Protein AF-A0A0S7ZRN5-F1 (afdb_monomer)

Mean predicted aligned error: 24.33 Å

Sequence (598 aa):
MNTAKYSSNSNSNKIYKVVPLTLFYLTFVVLFGITGCFDSSKEDAKNNNGEQLKVTIGELPANHTESVAGALHAPGRFTPYSAWCTACHGSTLKGNPDIGAPSCEACHVQIWTETTPPTGSGRNPPANHTDNVKGFLHAAGKDTPYTHWCTACHGPTLDGDQDSGAPPCTTCHAQVWQETPPTGGSGNSNPPDNHTDEINGVSHGAGKFTPYSSWCTACHGPALEGNLAKGAPSCTTCHGQLWTETIPPNGGGSTNNPPSNHTDNVQGFLHAAGKDTPYTHWCTVCHGPDLGGNLDTGAPSCNTCHGQLWTETAPPSGGGGTSTPPSNHTDDANGFLHASGKDTPYSSWCTACHGAALQGNLDLGAPSCTTCHGQVWTETTPPGSGGRTSNAPSNHTDDINSFMHAPGKDTPYSSWCTACHGADLTGDIAPSCTACHSQVWSETTPPSSGGRTSNAPSNHTDNVKSFLHAAGKYAPYTHWCTACHGADLTGDFGPSCTACHAQVWTETAPPSGGGSSGNPPSNHTDDVNGFLHGAGKDTPYSSWCTACHGPALAGDLNTGAPSCTACHGQIWSETTPPSGGGSTNNPPSNHTDNVNGF

Secondary structure (DSSP, 8-state):
-------------------------------------------------------------TT--EEETTEEE-TTTT-TTTTTTHHHH-TTSS-BGGGTBPPGGGT-SS--SSPPPP--SS-PPPTTEEEEETTEEEETTTTSTTTTTTHHHH-TTSS--TTTTPPPGGGTS-S----PPP-----S-PPPTT--EEETTEEE-TTTT-TTTSTTHHHH-TTS--BGGGTBPPHHHHH-S---PPPPS-------PPPTTEEEEETTEEEETTTTSTTTTTTHHHH-TTSS-BTTTTBPPHHHHHTT--SSPPPPPPP-SSSPPPTT--EEETTEEE-TTTTSTTTTTTHHHH-TTSS-BTTTTBPPHHHHHTT--SSPPPTTTTT--TT--TT--EEETTEEE-TTTTSTTTTTTHHHH-TTSS-SSS--STTTS-S--SSPPPP------SS--TT--EEETTEEE-TTTTSTTTTTTHHHH-TTSS-SSS--HHHHSTT--SSPPP-----SSS---TTEEEEETTEEEETTTTSTTTTTTHHHH-TTSS-BTTTTBPPHHHHHTT--SSPPPPS-------PPP---------

pLDDT: mean 71.22, std 20.61, range [25.28, 94.94]

Solvent-accessible surface area (backbone atoms only — not comparable to full-atom values): 39741 Å² total; per-residue (Å²): 136,84,90,83,91,90,88,85,90,85,88,84,89,88,88,85,85,88,89,86,89,84,90,87,86,87,87,89,86,83,88,87,82,93,86,82,90,87,79,89,86,82,89,84,91,79,89,80,86,90,73,86,79,83,70,87,72,73,84,70,67,88,61,46,75,44,76,54,99,88,41,70,32,42,80,46,74,43,33,42,71,86,49,53,44,34,82,58,17,30,90,81,31,67,23,21,80,94,77,68,33,65,37,50,56,80,79,48,80,83,66,55,87,54,80,79,79,85,89,82,80,87,74,76,79,62,96,53,50,76,44,72,59,94,90,42,74,33,47,78,54,68,93,44,43,85,83,58,61,43,37,81,60,19,36,92,82,37,60,28,28,89,90,68,76,44,73,30,55,57,79,83,37,96,63,87,86,86,77,82,86,84,84,84,82,86,92,69,95,70,73,62,91,61,35,78,44,75,55,98,91,41,69,32,44,80,45,72,92,42,46,83,87,32,79,46,33,83,51,17,28,91,75,31,68,25,20,75,95,72,72,29,67,34,53,37,80,79,66,75,57,78,82,88,72,86,75,78,95,80,82,85,89,77,82,85,69,76,61,91,64,38,75,46,74,56,96,86,40,66,33,43,80,48,67,81,40,36,77,85,53,52,43,33,79,54,16,26,90,81,27,67,27,18,85,91,70,67,31,66,32,51,43,79,79,58,50,88,72,57,87,65,77,79,78,88,85,81,88,85,66,104,68,76,66,62,89,64,38,74,47,73,62,93,91,41,67,32,40,77,47,70,75,37,35,79,86,47,56,43,32,79,56,17,29,65,72,27,67,24,21,80,93,71,70,28,68,38,50,40,80,79,57,47,97,70,59,90,60,79,75,57,98,60,35,77,83,51,65,92,73,66,58,91,64,39,75,45,74,55,96,86,42,69,31,41,81,45,71,66,34,35,75,88,49,56,42,34,59,40,15,23,89,84,27,68,35,58,92,34,75,35,51,54,81,80,38,74,92,78,53,89,57,81,82,74,83,90,72,81,83,69,76,74,64,80,60,90,64,40,76,44,74,56,96,89,40,68,31,42,81,49,71,58,39,37,79,84,51,59,42,35,82,42,14,27,86,82,26,68,36,54,68,38,73,36,49,49,82,78,45,74,86,72,50,88,58,79,79,71,88,85,60,83,81,94,70,100,63,72,60,78,62,33,76,46,72,59,94,90,40,68,33,45,74,45,68,68,38,38,79,87,48,55,43,34,82,53,16,29,90,82,30,64,26,22,89,90,69,70,32,70,34,51,40,81,78,56,50,94,73,54,87,59,78,80,76,76,95,77,76,92,79,79,97,71,84,86,79,83,85,79,86,80,90,82,86,136

Structure (mmCIF, N/CA/C/O backbone):
data_AF-A0A0S7ZRN5-F1
#
_entry.id   AF-A0A0S7ZRN5-F1
#
loop_
_atom_site.group_PDB
_atom_site.id
_atom_site.type_symbol
_atom_site.label_atom_id
_atom_site.label_alt_id
_atom_site.label_comp_id
_atom_site.label_asym_id
_atom_site.label_entity_id
_atom_site.label_seq_id
_atom_site.pdbx_PDB_ins_code
_atom_site.Cartn_x
_atom_site.Cartn_y
_atom_site.Cartn_z
_atom_site.occupancy
_atom_site.B_iso_or_equiv
_atom_site.auth_seq_id
_atom_site.auth_comp_id
_atom_site.auth_asym_id
_atom_site.auth_atom_id
_atom_site.pdbx_PDB_model_num
ATOM 1 N N . MET A 1 1 ? -18.814 -28.840 61.934 1.00 34.16 1 MET A N 1
ATOM 2 C CA . MET A 1 1 ? -18.850 -30.176 62.567 1.00 34.16 1 MET A CA 1
ATOM 3 C C . MET A 1 1 ? -18.938 -31.238 61.475 1.00 34.16 1 MET A C 1
ATOM 5 O O . MET A 1 1 ? -19.849 -31.160 60.670 1.00 34.16 1 MET A O 1
ATOM 9 N N . ASN A 1 2 ? -17.958 -32.151 61.477 1.00 35.91 2 ASN A N 1
ATOM 10 C CA . ASN A 1 2 ? -17.921 -33.542 60.984 1.00 35.91 2 ASN A CA 1
ATOM 11 C C . ASN A 1 2 ? -18.296 -33.954 59.535 1.00 35.91 2 ASN A C 1
ATOM 13 O O . ASN A 1 2 ? -19.458 -34.137 59.203 1.00 35.91 2 ASN A O 1
ATOM 17 N N . THR A 1 3 ? -17.234 -34.171 58.735 1.00 40.44 3 THR A N 1
ATOM 18 C CA . THR A 1 3 ? -16.699 -35.467 58.215 1.00 40.44 3 THR A CA 1
ATOM 19 C C . THR A 1 3 ? -17.598 -36.530 57.553 1.00 40.44 3 THR A C 1
ATOM 21 O O . THR A 1 3 ? -18.499 -37.070 58.178 1.00 40.44 3 THR A O 1
ATOM 24 N N . ALA A 1 4 ? -17.180 -36.970 56.347 1.00 43.16 4 ALA A N 1
ATOM 25 C CA . ALA A 1 4 ? -16.666 -38.324 55.993 1.00 43.16 4 ALA A CA 1
ATOM 26 C C . ALA A 1 4 ? -16.990 -38.669 54.514 1.00 43.16 4 ALA A C 1
ATOM 28 O O . ALA A 1 4 ? -18.146 -38.674 54.117 1.00 43.16 4 ALA A O 1
ATOM 29 N N . LYS A 1 5 ? -16.008 -38.769 53.602 1.00 47.12 5 LYS A N 1
ATOM 30 C CA . LYS A 1 5 ? -15.239 -39.980 53.213 1.00 47.12 5 LYS A CA 1
ATOM 31 C C . LYS A 1 5 ? -16.087 -41.231 52.920 1.00 47.12 5 LYS A C 1
ATOM 33 O O . LYS A 1 5 ? -16.549 -41.884 53.847 1.00 47.12 5 LYS A O 1
ATOM 38 N N . TYR A 1 6 ? -16.103 -41.649 51.649 1.00 40.03 6 TYR A N 1
ATOM 39 C CA . TYR A 1 6 ? -16.174 -43.061 51.257 1.00 40.03 6 TYR A CA 1
ATOM 40 C C . TYR A 1 6 ? -15.307 -43.321 50.016 1.00 40.03 6 TYR A C 1
ATOM 42 O O . TYR A 1 6 ? -15.342 -42.564 49.049 1.00 40.03 6 TYR A O 1
ATOM 50 N N . SER A 1 7 ? -14.507 -44.386 50.087 1.00 44.94 7 SER A N 1
ATOM 51 C CA . SER A 1 7 ? -13.632 -44.920 49.041 1.00 44.94 7 SER A CA 1
ATOM 52 C C . SER A 1 7 ? -14.045 -46.354 48.705 1.00 44.94 7 SER A C 1
ATOM 54 O O . SER A 1 7 ? -14.294 -47.111 49.639 1.00 44.94 7 SER A O 1
ATOM 56 N N . SER A 1 8 ? -13.985 -46.754 47.432 1.00 41.12 8 SER A N 1
ATOM 57 C CA . SER A 1 8 ? -13.654 -48.123 46.969 1.00 41.12 8 SER A CA 1
ATOM 58 C C . SER A 1 8 ? -13.611 -48.111 45.429 1.00 41.12 8 SER A C 1
ATOM 60 O O . SER A 1 8 ? -14.604 -47.741 44.817 1.00 41.12 8 SER A O 1
ATOM 62 N N . ASN A 1 9 ? -12.463 -48.247 44.758 1.00 35.81 9 ASN A N 1
ATOM 63 C CA . ASN A 1 9 ? -11.652 -49.453 44.504 1.00 35.81 9 ASN A CA 1
ATOM 64 C C . ASN A 1 9 ? -12.226 -50.364 43.392 1.00 35.81 9 ASN A C 1
ATOM 66 O O . ASN A 1 9 ? -13.267 -50.973 43.599 1.00 35.81 9 ASN A O 1
ATOM 70 N N . SER A 1 10 ? -11.512 -50.501 42.260 1.00 39.44 10 SER A N 1
ATOM 71 C CA . SER A 1 10 ? -11.357 -51.770 41.518 1.00 39.44 10 SER A CA 1
ATOM 72 C C . SER A 1 10 ? -10.346 -51.665 40.359 1.00 39.44 10 SER A C 1
ATOM 74 O O . SER A 1 10 ? -10.567 -50.990 39.359 1.00 39.44 10 SER A O 1
ATOM 76 N N . ASN A 1 11 ? -9.265 -52.421 40.533 1.00 36.06 11 ASN A N 1
ATOM 77 C CA . ASN A 1 11 ? -8.192 -52.863 39.638 1.00 36.06 11 ASN A CA 1
ATOM 78 C C . ASN A 1 11 ? -8.511 -53.132 38.151 1.00 36.06 11 ASN A C 1
ATOM 80 O O . ASN A 1 11 ? -9.543 -53.714 37.824 1.00 36.06 11 ASN A O 1
ATOM 84 N N . SER A 1 12 ? -7.492 -52.941 37.295 1.00 44.22 12 SER A N 1
ATOM 85 C CA . SER A 1 12 ? -7.093 -53.916 36.257 1.00 44.22 12 SER A CA 1
ATOM 86 C C . SER A 1 12 ? -5.630 -53.724 35.817 1.00 44.22 12 SER A C 1
ATOM 88 O O . SER A 1 12 ? -5.288 -52.793 35.098 1.00 44.22 12 SER A O 1
ATOM 90 N N . ASN A 1 13 ? -4.779 -54.655 36.262 1.00 38.34 13 ASN A N 1
ATOM 91 C CA . ASN A 1 13 ? -3.404 -54.902 35.819 1.00 38.34 13 ASN A CA 1
ATOM 92 C C . ASN A 1 13 ? -3.365 -55.456 34.385 1.00 38.34 13 ASN A C 1
ATOM 94 O O . ASN A 1 13 ? -4.083 -56.419 34.121 1.00 38.34 13 ASN A O 1
ATOM 98 N N . LYS A 1 14 ? -2.409 -55.023 33.546 1.00 42.72 14 LYS A N 1
ATOM 99 C CA . LYS A 1 14 ? -1.714 -55.931 32.610 1.00 42.72 14 LYS A CA 1
ATOM 100 C C . LYS A 1 14 ? -0.230 -55.581 32.462 1.00 42.72 14 LYS A C 1
ATOM 102 O O . LYS A 1 14 ? 0.142 -54.509 32.007 1.00 42.72 14 LYS A O 1
ATOM 107 N N . ILE A 1 15 ? 0.576 -56.565 32.850 1.00 40.81 15 ILE A N 1
ATOM 108 C CA . ILE A 1 15 ? 2.028 -56.702 32.731 1.00 40.81 15 ILE A CA 1
ATOM 109 C C . ILE A 1 15 ? 2.301 -57.616 31.525 1.00 40.81 15 ILE A C 1
ATOM 111 O O . ILE A 1 15 ? 1.740 -58.708 31.479 1.00 40.81 15 ILE A O 1
ATOM 115 N N . TYR A 1 16 ? 3.206 -57.239 30.617 1.00 39.41 16 TYR A N 1
ATOM 116 C CA . TYR A 1 16 ? 3.961 -58.166 29.752 1.00 39.41 16 TYR A CA 1
ATOM 117 C C . TYR A 1 16 ? 5.398 -57.628 29.650 1.00 39.41 16 TYR A C 1
ATOM 119 O O . TYR A 1 16 ? 5.620 -56.543 29.131 1.00 39.41 16 TYR A O 1
ATOM 127 N N . LYS A 1 17 ? 6.322 -58.169 30.454 1.00 40.84 17 LYS A N 1
ATOM 128 C CA . LYS A 1 17 ? 7.298 -59.231 30.125 1.00 40.84 17 LYS A CA 1
ATOM 129 C C . LYS A 1 17 ? 8.382 -58.811 29.118 1.00 40.84 17 LYS A C 1
ATOM 131 O O . LYS A 1 17 ? 8.209 -58.900 27.912 1.00 40.84 17 LYS A O 1
ATOM 136 N N . VAL A 1 18 ? 9.530 -58.461 29.696 1.00 49.47 18 VAL A N 1
ATOM 137 C CA . VAL A 1 18 ? 10.888 -58.490 29.130 1.00 49.47 18 VAL A CA 1
ATOM 138 C C . VAL A 1 18 ? 11.421 -59.927 29.209 1.00 49.47 18 VAL A C 1
ATOM 140 O O . VAL A 1 18 ? 11.292 -60.495 30.288 1.00 49.47 18 VAL A O 1
ATOM 143 N N . VAL A 1 19 ? 12.042 -60.474 28.148 1.00 36.88 19 VAL A N 1
ATOM 144 C CA . VAL A 1 19 ? 13.148 -61.478 28.174 1.00 36.88 19 VAL A CA 1
ATOM 145 C C . VAL A 1 19 ? 13.918 -61.429 26.820 1.00 36.88 19 VAL A C 1
ATOM 147 O O . VAL A 1 19 ? 13.285 -61.120 25.811 1.00 36.88 19 VAL A O 1
ATOM 150 N N . PRO A 1 20 ? 15.250 -61.697 26.775 1.00 54.19 20 PRO A N 1
ATOM 151 C CA . PRO A 1 20 ? 16.178 -61.292 25.707 1.00 54.19 20 PRO A CA 1
ATOM 152 C C . PRO A 1 20 ? 16.838 -62.447 24.899 1.00 54.19 20 PRO A C 1
ATOM 154 O O . PRO A 1 20 ? 16.664 -63.619 25.216 1.00 54.19 20 PRO A O 1
ATOM 157 N N . LEU A 1 21 ? 17.723 -62.044 23.966 1.00 36.97 21 LEU A N 1
ATOM 158 C CA . LEU A 1 21 ? 18.976 -62.701 23.516 1.00 36.97 21 LEU A CA 1
ATOM 159 C C . LEU A 1 21 ? 18.954 -63.771 22.390 1.00 36.97 21 LEU A C 1
ATOM 161 O O . LEU A 1 21 ? 18.027 -64.559 22.246 1.00 36.97 21 LEU A O 1
ATOM 165 N N . THR A 1 22 ? 20.122 -63.843 21.723 1.00 37.88 22 THR A N 1
ATOM 166 C CA . THR A 1 22 ? 20.764 -64.885 20.870 1.00 37.88 22 THR A CA 1
ATOM 167 C C . THR A 1 22 ? 20.597 -64.750 19.338 1.00 37.88 22 THR A C 1
ATOM 169 O O . THR A 1 22 ? 19.511 -64.943 18.814 1.00 37.88 22 THR A O 1
ATOM 172 N N . LEU A 1 23 ? 21.581 -64.201 18.600 1.00 40.59 23 LEU A N 1
ATOM 173 C CA . LEU A 1 23 ? 22.833 -64.793 18.051 1.00 40.59 23 LEU A CA 1
ATOM 174 C C . LEU A 1 23 ? 22.607 -65.621 16.763 1.00 40.59 23 LEU A C 1
ATOM 176 O O . LEU A 1 23 ? 22.095 -66.728 16.848 1.00 40.59 23 LEU A O 1
ATOM 180 N N . PHE A 1 24 ? 23.079 -65.141 15.602 1.00 41.50 24 PHE A N 1
ATOM 181 C CA . PHE A 1 24 ? 23.552 -66.011 14.513 1.00 41.50 24 PHE A CA 1
ATOM 182 C C . PHE A 1 24 ? 24.684 -65.353 13.708 1.00 41.50 24 PHE A C 1
ATOM 184 O O . PHE A 1 24 ? 24.613 -64.208 13.272 1.00 41.50 24 PHE A O 1
ATOM 191 N N . TYR A 1 25 ? 25.743 -66.142 13.590 1.00 37.66 25 TYR A N 1
ATOM 192 C CA . TYR A 1 25 ? 27.020 -65.986 12.903 1.00 37.66 25 TYR A CA 1
ATOM 193 C C . TYR A 1 25 ? 26.844 -66.431 11.434 1.00 37.66 25 TYR A C 1
ATOM 195 O O . TYR A 1 25 ? 26.175 -67.440 11.230 1.00 37.66 25 TYR A O 1
ATOM 203 N N . LEU A 1 26 ? 27.461 -65.777 10.439 1.00 41.81 26 LEU A N 1
ATOM 204 C CA . LEU A 1 26 ? 28.501 -66.394 9.589 1.00 41.81 26 LEU A CA 1
ATOM 205 C C . LEU A 1 26 ? 29.005 -65.479 8.451 1.00 41.81 26 LEU A C 1
ATOM 207 O O . LEU A 1 26 ? 28.260 -64.867 7.697 1.00 41.81 26 LEU A O 1
ATOM 211 N N . THR A 1 27 ? 30.328 -65.505 8.353 1.00 43.16 27 THR A N 1
ATOM 212 C CA . THR A 1 27 ? 31.301 -65.070 7.344 1.00 43.16 27 THR A CA 1
ATOM 213 C C . THR A 1 27 ? 31.131 -65.645 5.931 1.00 43.16 27 THR A C 1
ATOM 215 O O . THR A 1 27 ? 30.815 -66.823 5.801 1.00 43.16 27 THR A O 1
ATOM 218 N N . PHE A 1 28 ? 31.583 -64.899 4.911 1.00 38.31 28 PHE A N 1
ATOM 219 C CA . PHE A 1 28 ? 32.361 -65.459 3.792 1.00 38.31 28 PHE A CA 1
ATOM 220 C C . PHE A 1 28 ? 33.439 -64.465 3.315 1.00 38.31 28 PHE A C 1
ATOM 222 O O . PHE A 1 28 ? 33.151 -63.327 2.955 1.00 38.31 28 PHE A O 1
ATOM 229 N N . VAL A 1 29 ? 34.689 -64.926 3.353 1.00 42.09 29 VAL A N 1
ATOM 230 C CA 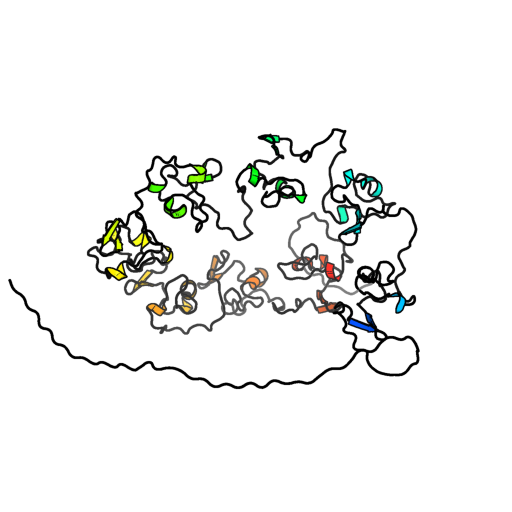. VAL A 1 29 ? 35.919 -64.320 2.815 1.00 42.09 29 VAL A CA 1
ATOM 231 C C . VAL A 1 29 ? 36.392 -65.239 1.679 1.00 42.09 29 VAL A C 1
ATOM 233 O O . VAL A 1 29 ? 36.158 -66.442 1.778 1.00 42.09 29 VAL A O 1
ATOM 236 N N . VAL A 1 30 ? 37.091 -64.690 0.671 1.00 41.56 30 VAL A N 1
ATOM 237 C CA . VAL A 1 30 ? 38.356 -65.201 0.064 1.00 41.56 30 VAL A CA 1
ATOM 238 C C . VAL A 1 30 ? 38.444 -64.997 -1.465 1.00 41.56 30 VAL A C 1
ATOM 240 O O . VAL A 1 30 ? 37.726 -65.641 -2.217 1.00 41.56 30 VAL A O 1
ATOM 243 N N . LEU A 1 31 ? 39.405 -64.119 -1.830 1.00 40.59 31 LEU A N 1
ATOM 244 C CA . LEU A 1 31 ? 40.468 -64.140 -2.877 1.00 40.59 31 LEU A CA 1
ATOM 245 C C . LEU A 1 31 ? 40.143 -64.594 -4.318 1.00 40.59 31 LEU A C 1
ATOM 247 O O . LEU A 1 31 ? 39.425 -65.555 -4.533 1.00 40.59 31 LEU A O 1
ATOM 251 N N . PHE A 1 32 ? 40.676 -63.952 -5.363 1.00 38.53 32 PHE A N 1
ATOM 252 C CA . PHE A 1 32 ? 42.071 -63.912 -5.867 1.00 38.53 32 PHE A CA 1
ATOM 253 C C . PHE A 1 32 ? 42.156 -62.775 -6.928 1.00 38.53 32 PHE A C 1
ATOM 255 O O . PHE A 1 32 ? 41.135 -62.448 -7.516 1.00 38.53 32 PHE A O 1
ATOM 262 N N . GLY A 1 33 ? 43.257 -62.113 -7.301 1.00 34.44 33 GLY A N 1
ATOM 263 C CA . GLY A 1 33 ? 44.686 -62.330 -7.099 1.00 34.44 33 GLY A CA 1
ATOM 264 C C . GLY A 1 33 ? 45.470 -61.869 -8.352 1.00 34.44 33 GLY A C 1
ATOM 265 O O . GLY A 1 33 ? 45.389 -62.534 -9.370 1.00 34.44 33 GLY A O 1
ATOM 266 N N . ILE A 1 34 ? 46.190 -60.742 -8.233 1.00 43.50 34 ILE A N 1
ATOM 267 C CA . ILE A 1 34 ? 47.566 -60.414 -8.701 1.00 43.50 34 ILE A CA 1
ATOM 268 C C . ILE A 1 34 ? 48.011 -60.714 -10.158 1.00 43.50 34 ILE A C 1
ATOM 270 O O . ILE A 1 34 ? 47.912 -61.840 -10.627 1.00 43.50 34 ILE A O 1
ATOM 274 N N . THR A 1 35 ? 48.681 -59.716 -10.771 1.00 34.72 35 THR A N 1
ATOM 275 C CA . THR A 1 35 ? 49.958 -59.712 -11.565 1.00 34.72 35 THR A CA 1
ATOM 276 C C . THR A 1 35 ? 49.843 -58.740 -12.755 1.00 34.72 35 THR A C 1
ATOM 278 O O . THR A 1 35 ? 48.791 -58.672 -13.370 1.00 34.72 35 THR A O 1
ATOM 281 N N . GLY A 1 36 ? 50.814 -57.913 -13.156 1.00 29.98 36 GLY A N 1
ATOM 282 C CA . GLY A 1 36 ? 52.201 -57.660 -12.762 1.00 29.98 36 GLY A CA 1
ATOM 283 C C . GLY A 1 36 ? 52.777 -56.522 -13.639 1.00 29.98 36 GLY A C 1
ATOM 284 O O . GLY A 1 36 ? 52.211 -56.190 -14.678 1.00 29.98 36 GLY A O 1
ATOM 285 N N . CYS A 1 37 ? 53.876 -55.908 -13.196 1.00 45.22 37 CYS A N 1
ATOM 286 C CA . CYS A 1 37 ? 54.640 -54.871 -13.902 1.00 45.22 37 CYS A CA 1
ATOM 287 C C . CYS A 1 37 ? 55.409 -55.426 -15.119 1.00 45.22 37 CYS A C 1
ATOM 289 O O . CYS A 1 37 ? 55.915 -56.539 -15.022 1.00 45.22 37 CYS A O 1
ATOM 291 N N . PHE A 1 38 ? 55.609 -54.626 -16.178 1.00 36.72 38 PHE A N 1
ATOM 292 C CA . PHE A 1 38 ? 56.828 -54.630 -17.009 1.00 36.72 38 PHE A CA 1
ATOM 293 C C . PHE A 1 38 ? 57.012 -53.300 -17.766 1.00 36.72 38 PHE A C 1
ATOM 295 O O . PHE A 1 38 ? 56.104 -52.481 -17.863 1.00 36.72 38 PHE A O 1
ATOM 302 N N . ASP A 1 39 ? 58.247 -53.122 -18.212 1.00 31.84 39 ASP A N 1
ATOM 303 C CA . ASP A 1 39 ? 59.046 -51.911 -18.373 1.00 31.84 39 ASP A CA 1
ATOM 304 C C . ASP A 1 39 ? 59.155 -51.414 -19.836 1.00 31.84 39 ASP A C 1
ATOM 306 O O . ASP A 1 39 ? 58.913 -52.155 -20.785 1.00 31.84 39 ASP A O 1
ATOM 310 N N . SER A 1 40 ? 59.551 -50.145 -19.951 1.00 37.59 40 SER A N 1
ATOM 311 C CA . SER A 1 40 ? 60.256 -49.414 -21.019 1.00 37.59 40 SER A CA 1
ATOM 312 C C . SER A 1 40 ? 60.665 -50.137 -22.319 1.00 37.59 40 SER A C 1
ATOM 314 O O . SER A 1 40 ? 61.356 -51.152 -22.293 1.00 37.59 40 SER A O 1
ATOM 316 N N . SER A 1 41 ? 60.405 -49.510 -23.479 1.00 33.16 41 SER A N 1
ATOM 317 C CA . SER A 1 41 ? 61.445 -49.142 -24.472 1.00 33.16 41 SER A CA 1
ATOM 318 C C . SER A 1 41 ? 60.865 -48.471 -25.736 1.00 33.16 41 SER A C 1
ATOM 320 O O . SER A 1 41 ? 59.661 -48.442 -25.966 1.00 33.16 41 SER A O 1
ATOM 322 N N . LYS A 1 42 ? 61.771 -47.827 -26.477 1.00 38.44 42 LYS A N 1
ATOM 323 C CA . LYS A 1 42 ? 61.603 -46.824 -27.537 1.00 38.44 42 LYS A CA 1
ATOM 324 C C . LYS A 1 42 ? 61.168 -47.375 -28.907 1.00 38.44 42 LYS A C 1
ATOM 326 O O . LYS A 1 42 ? 61.473 -48.514 -29.223 1.00 38.44 42 LYS A O 1
ATOM 331 N N . GLU A 1 43 ? 60.609 -46.448 -29.697 1.00 41.94 43 GLU A N 1
ATOM 332 C CA . GLU A 1 43 ? 60.638 -46.299 -31.170 1.00 41.94 43 GLU A CA 1
ATOM 333 C C . GLU A 1 43 ? 60.229 -47.483 -32.067 1.00 41.94 43 GLU A C 1
ATOM 335 O O . GLU A 1 43 ? 60.941 -48.469 -32.183 1.00 41.94 43 GLU A O 1
ATOM 340 N N . ASP A 1 44 ? 59.132 -47.313 -32.819 1.00 38.16 44 ASP A N 1
ATOM 341 C CA . ASP A 1 44 ? 59.211 -47.153 -34.282 1.00 38.16 44 ASP A CA 1
ATOM 342 C C . ASP A 1 44 ? 57.857 -46.753 -34.894 1.00 38.16 44 ASP A C 1
ATOM 344 O O . ASP A 1 44 ? 56.787 -47.232 -34.517 1.00 38.16 44 ASP A O 1
ATOM 348 N N . ALA A 1 45 ? 57.917 -45.848 -35.869 1.00 40.25 45 ALA A N 1
ATOM 349 C CA . ALA A 1 45 ? 56.785 -45.357 -36.641 1.00 40.25 45 ALA A CA 1
ATOM 350 C C . ALA A 1 45 ? 56.376 -46.340 -37.754 1.00 40.25 45 ALA A C 1
ATOM 352 O O . ALA A 1 45 ? 57.235 -46.807 -38.502 1.00 40.25 45 ALA A O 1
ATOM 353 N N . LYS A 1 46 ? 55.061 -46.547 -37.955 1.00 35.09 46 LYS A N 1
ATOM 354 C CA . LYS A 1 46 ? 54.424 -46.679 -39.286 1.00 35.09 46 LYS A CA 1
ATOM 355 C C . LYS A 1 46 ? 52.888 -46.697 -39.223 1.00 35.09 46 LYS A C 1
ATOM 357 O O . LYS A 1 46 ? 52.286 -47.389 -38.414 1.00 35.09 46 LYS A O 1
ATOM 362 N N . ASN A 1 47 ? 52.307 -45.928 -40.144 1.00 43.75 47 ASN A N 1
ATOM 363 C CA . ASN A 1 47 ? 50.891 -45.745 -40.483 1.00 43.75 47 ASN A CA 1
ATOM 364 C C . ASN A 1 47 ? 50.020 -47.017 -40.484 1.00 43.75 47 ASN A C 1
ATOM 366 O O . ASN A 1 47 ? 50.413 -48.019 -41.078 1.00 43.75 47 ASN A O 1
ATOM 370 N N . ASN A 1 48 ? 48.770 -46.903 -40.010 1.00 34.22 48 ASN A N 1
ATOM 371 C CA . ASN A 1 48 ? 47.570 -46.893 -40.870 1.00 34.22 48 ASN A CA 1
ATOM 372 C C . ASN A 1 48 ? 46.258 -46.792 -40.063 1.00 34.22 48 ASN A C 1
ATOM 374 O O . ASN A 1 48 ? 46.045 -47.532 -39.115 1.00 34.22 48 ASN A O 1
ATOM 378 N N . ASN A 1 49 ? 45.372 -45.920 -40.555 1.00 39.41 49 ASN A N 1
ATOM 379 C CA . ASN A 1 49 ? 43.906 -45.982 -40.547 1.00 39.41 49 ASN A CA 1
ATOM 380 C C . ASN A 1 49 ? 43.141 -46.227 -39.231 1.00 39.41 49 ASN A C 1
ATOM 382 O O . ASN A 1 49 ? 42.939 -47.358 -38.811 1.00 39.41 49 ASN A O 1
ATOM 386 N N . GLY A 1 50 ? 42.482 -45.156 -38.775 1.00 42.28 50 GLY A N 1
ATOM 387 C CA . GLY A 1 50 ? 41.058 -45.230 -38.445 1.00 42.28 50 GLY A CA 1
ATOM 388 C C . GLY A 1 50 ? 40.692 -45.688 -37.039 1.00 42.28 50 GLY A C 1
ATOM 389 O O . GLY A 1 50 ? 39.900 -46.607 -36.905 1.00 42.28 50 GLY A O 1
ATOM 390 N N . GLU A 1 51 ? 41.149 -44.974 -36.013 1.00 30.23 51 GLU A N 1
ATOM 391 C CA . GLU A 1 51 ? 40.443 -44.914 -34.731 1.00 30.23 51 GLU A CA 1
ATOM 392 C C . GLU A 1 51 ? 40.460 -43.473 -34.215 1.00 30.23 51 GLU A C 1
ATOM 394 O O . GLU A 1 51 ? 41.508 -42.834 -34.114 1.00 30.23 51 GLU A O 1
ATOM 399 N N . GLN A 1 52 ? 39.268 -42.933 -33.950 1.00 34.19 52 GLN A N 1
ATOM 400 C CA . GLN A 1 52 ? 39.103 -41.623 -33.335 1.00 34.19 52 GLN A CA 1
ATOM 401 C C . GLN A 1 52 ? 39.690 -41.670 -31.927 1.00 34.19 52 GLN A C 1
ATOM 403 O O . GLN A 1 52 ? 39.116 -42.261 -31.012 1.00 34.19 52 GLN A O 1
ATOM 408 N N . LEU A 1 53 ? 40.840 -41.021 -31.764 1.00 30.80 53 LEU A N 1
ATOM 409 C CA . LEU A 1 53 ? 41.433 -40.734 -30.472 1.00 30.80 53 LEU A CA 1
ATOM 410 C C . LEU A 1 53 ? 40.444 -39.854 -29.693 1.00 30.80 53 LEU A C 1
ATOM 412 O O . LEU A 1 53 ? 40.301 -38.662 -29.963 1.00 30.80 53 LEU A O 1
ATOM 416 N N . LYS A 1 54 ? 39.727 -40.455 -28.741 1.00 38.75 54 LYS A N 1
ATOM 417 C CA . LYS A 1 54 ? 38.881 -39.739 -27.785 1.00 38.75 54 LYS A CA 1
ATOM 418 C C . LYS A 1 54 ? 39.796 -39.022 -26.792 1.00 38.75 54 LYS A C 1
ATOM 420 O O . LYS A 1 54 ? 40.039 -39.503 -25.691 1.00 38.75 54 LYS A O 1
ATOM 425 N N . VAL A 1 55 ? 40.351 -37.892 -27.227 1.00 31.55 55 VAL A N 1
ATOM 426 C CA . VAL A 1 55 ? 40.991 -36.914 -26.348 1.00 31.55 55 VAL A CA 1
ATOM 427 C C . VAL A 1 55 ? 39.890 -36.329 -25.477 1.00 31.55 55 VAL A C 1
ATOM 429 O O . VAL A 1 55 ? 38.892 -35.815 -25.981 1.00 31.55 55 VAL A O 1
ATOM 432 N N . THR A 1 56 ? 40.046 -36.441 -24.164 1.00 34.91 56 THR A N 1
ATOM 433 C CA . THR A 1 56 ? 39.195 -35.756 -23.194 1.00 34.91 56 THR A CA 1
ATOM 434 C C . THR A 1 56 ? 39.515 -34.265 -23.286 1.00 34.91 56 THR A C 1
ATOM 436 O O . THR A 1 56 ? 40.459 -33.778 -22.671 1.00 34.91 56 THR A O 1
ATOM 439 N N . ILE A 1 57 ? 38.787 -33.564 -24.153 1.00 42.06 57 ILE A N 1
ATOM 440 C CA . ILE A 1 57 ? 38.877 -32.118 -24.343 1.00 42.06 57 ILE A CA 1
ATOM 441 C C . ILE A 1 57 ? 38.352 -31.460 -23.062 1.00 42.06 57 ILE A C 1
ATOM 443 O O . ILE A 1 57 ? 37.172 -31.594 -22.740 1.00 42.06 57 ILE A O 1
ATOM 447 N N . GLY A 1 58 ? 39.233 -30.783 -22.319 1.00 46.78 58 GLY A N 1
ATOM 448 C CA . GLY A 1 58 ? 38.805 -29.760 -21.366 1.00 46.78 58 GLY A CA 1
ATOM 449 C C . GLY A 1 58 ? 37.994 -28.717 -22.129 1.00 46.78 58 GLY A C 1
ATOM 450 O O . GLY A 1 58 ? 38.390 -28.350 -23.232 1.00 46.78 58 GLY A O 1
ATOM 451 N N . GLU A 1 59 ? 36.832 -28.350 -21.591 1.00 51.03 59 GLU A N 1
ATOM 452 C CA . GLU A 1 59 ? 35.783 -27.573 -22.259 1.00 51.03 59 GLU A CA 1
ATOM 453 C C . GLU A 1 59 ? 36.358 -26.466 -23.156 1.00 51.03 59 GLU A C 1
ATOM 455 O O . GLU A 1 59 ? 36.938 -25.488 -22.684 1.00 51.03 59 GLU A O 1
ATOM 460 N N . LEU A 1 60 ? 36.232 -26.653 -24.474 1.00 61.88 60 LEU A N 1
ATOM 461 C CA . LEU A 1 60 ? 36.607 -25.634 -25.448 1.00 61.88 60 LEU A CA 1
ATOM 462 C C . LEU A 1 60 ? 35.769 -24.371 -25.205 1.00 61.88 60 LEU A C 1
ATOM 464 O O . LEU A 1 60 ? 34.584 -24.486 -24.878 1.00 61.88 60 LEU A O 1
ATOM 468 N N . PRO A 1 61 ? 36.335 -23.170 -25.417 1.00 71.94 61 PRO A N 1
ATOM 469 C CA . PRO A 1 61 ? 35.569 -21.936 -25.351 1.00 71.94 61 PRO A CA 1
ATOM 470 C C . PRO A 1 61 ? 34.331 -22.012 -26.254 1.00 71.94 61 PRO A C 1
ATOM 472 O O . PRO A 1 61 ? 34.433 -22.351 -27.435 1.00 71.94 61 PRO A O 1
ATOM 475 N N . ALA A 1 62 ? 33.164 -21.661 -25.707 1.00 80.69 62 ALA A N 1
ATOM 476 C CA . ALA A 1 62 ? 31.866 -21.780 -26.383 1.00 80.69 62 ALA A CA 1
ATOM 477 C C . ALA A 1 62 ? 31.771 -21.007 -27.715 1.00 80.69 62 ALA A C 1
ATOM 479 O O . ALA A 1 62 ? 30.866 -21.248 -28.509 1.00 80.69 62 ALA A O 1
ATOM 480 N N . ASN A 1 63 ? 32.700 -20.085 -27.978 1.00 81.56 63 ASN A N 1
ATOM 481 C CA . ASN A 1 63 ? 32.745 -19.309 -29.210 1.00 81.56 63 ASN A CA 1
ATOM 482 C C . ASN A 1 63 ? 33.397 -20.045 -30.394 1.00 81.56 63 ASN A C 1
ATOM 484 O O . ASN A 1 63 ? 33.325 -19.516 -31.495 1.00 81.56 63 ASN A O 1
ATOM 488 N N . HIS A 1 64 ? 33.985 -21.235 -30.223 1.00 87.38 64 HIS A N 1
ATOM 489 C CA . HIS A 1 64 ? 34.605 -21.999 -31.315 1.00 87.38 64 HIS A CA 1
ATOM 490 C C . HIS A 1 64 ? 33.598 -22.912 -32.031 1.00 87.38 64 HIS A C 1
ATOM 492 O O . HIS A 1 64 ? 33.607 -24.134 -31.872 1.00 87.38 64 HIS A O 1
ATOM 498 N N . THR A 1 65 ? 32.697 -22.305 -32.800 1.00 89.00 65 THR A N 1
ATOM 499 C CA . THR A 1 65 ? 31.539 -22.978 -33.414 1.00 89.00 65 THR A CA 1
ATOM 500 C C . THR A 1 65 ? 31.756 -23.408 -34.868 1.00 89.00 65 THR A C 1
ATOM 502 O O . THR A 1 65 ? 30.983 -24.211 -35.390 1.00 89.00 65 THR A O 1
ATOM 505 N N . GLU A 1 66 ? 32.813 -22.938 -35.532 1.00 86.94 66 GLU A N 1
ATOM 506 C CA . GLU A 1 66 ? 33.048 -23.197 -36.955 1.00 86.94 66 GLU A CA 1
ATOM 507 C C . GLU A 1 66 ? 34.086 -24.310 -37.163 1.00 86.94 66 GLU A C 1
ATOM 509 O O . GLU A 1 66 ? 35.256 -24.149 -36.830 1.00 86.94 66 GLU A O 1
ATOM 514 N N . SER A 1 67 ? 33.702 -25.444 -37.755 1.00 87.25 67 SER A N 1
ATOM 515 C CA . SER A 1 67 ? 34.654 -26.517 -38.083 1.00 87.25 67 SER A CA 1
ATOM 516 C C . SER A 1 67 ? 35.235 -26.341 -39.488 1.00 87.25 67 SER A C 1
ATOM 518 O O . SER A 1 67 ? 34.503 -26.376 -40.478 1.00 87.25 67 SER A O 1
ATOM 520 N N . VAL A 1 68 ? 36.558 -26.189 -39.592 1.00 80.94 68 VAL A N 1
ATOM 521 C CA . VAL A 1 68 ? 37.290 -26.115 -40.866 1.00 80.94 68 VAL A CA 1
ATOM 522 C C . VAL A 1 68 ? 38.454 -27.097 -40.822 1.00 80.94 68 VAL A C 1
ATOM 524 O O . VAL A 1 68 ? 39.292 -27.032 -39.928 1.00 80.94 68 VAL A O 1
ATOM 527 N N . ALA A 1 69 ? 38.493 -28.026 -41.783 1.00 80.88 69 ALA A N 1
ATOM 528 C CA . ALA A 1 69 ? 39.526 -29.066 -41.888 1.00 80.88 69 ALA A CA 1
ATOM 529 C C . ALA A 1 69 ? 39.746 -29.883 -40.592 1.00 80.88 69 ALA A C 1
A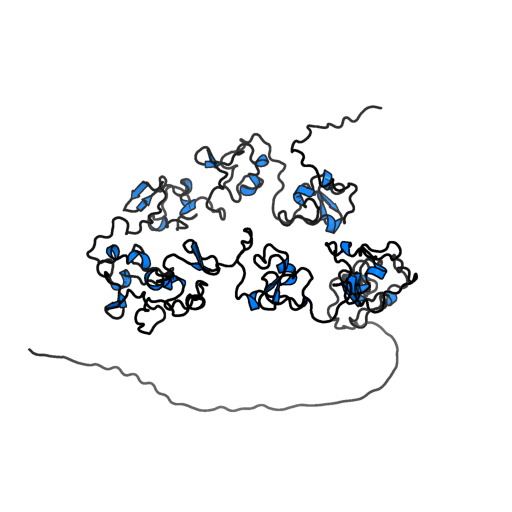TOM 531 O O . ALA A 1 69 ? 40.850 -30.347 -40.321 1.00 80.88 69 ALA A O 1
ATOM 532 N N . GLY A 1 70 ? 38.689 -30.070 -39.791 1.00 82.06 70 GLY A N 1
ATOM 533 C CA . GLY A 1 70 ? 38.744 -30.813 -38.528 1.00 82.06 70 GLY A CA 1
ATOM 534 C C . GLY A 1 70 ? 39.172 -29.991 -37.306 1.00 82.06 70 GLY A C 1
ATOM 535 O O . GLY A 1 70 ? 39.184 -30.538 -36.207 1.00 82.06 70 GLY A O 1
ATOM 536 N N . ALA A 1 71 ? 39.462 -28.695 -37.464 1.00 84.50 71 ALA A N 1
ATOM 537 C CA . ALA A 1 71 ? 39.730 -27.764 -36.368 1.00 84.50 71 ALA A CA 1
ATOM 538 C C . ALA A 1 71 ? 38.534 -26.826 -36.132 1.00 84.50 71 ALA A C 1
ATOM 540 O O . ALA A 1 71 ? 37.925 -26.331 -37.084 1.00 84.50 71 ALA A O 1
ATOM 541 N N . LEU A 1 72 ? 38.197 -26.575 -34.865 1.00 88.19 72 LEU A N 1
ATOM 542 C CA . LEU A 1 72 ? 37.158 -25.616 -34.482 1.00 88.19 72 LEU A CA 1
ATOM 543 C C . LEU A 1 72 ? 37.737 -24.197 -34.424 1.00 88.19 72 LEU A C 1
ATOM 545 O O . LEU A 1 72 ? 38.848 -23.999 -33.940 1.00 88.19 72 LEU A O 1
ATOM 549 N N . HIS A 1 73 ? 36.976 -23.226 -34.916 1.00 91.06 73 HIS A N 1
ATOM 550 C CA . HIS A 1 73 ? 37.333 -21.816 -35.022 1.00 91.06 73 HIS A CA 1
ATOM 551 C C . HIS A 1 73 ? 36.242 -20.951 -34.401 1.00 91.06 73 HIS A C 1
ATOM 553 O O . HIS A 1 73 ? 35.058 -21.287 -34.469 1.00 91.06 73 HIS A O 1
ATOM 559 N N . ALA A 1 74 ? 36.647 -19.816 -33.837 1.00 90.31 74 ALA A N 1
ATOM 560 C CA . ALA A 1 74 ? 35.730 -18.739 -33.507 1.00 90.31 74 ALA A CA 1
ATOM 561 C C . ALA A 1 74 ? 35.394 -17.880 -34.744 1.00 90.31 74 ALA A C 1
ATOM 563 O O . ALA A 1 74 ? 36.196 -17.834 -35.688 1.00 90.31 74 ALA A O 1
ATOM 564 N N . PRO A 1 75 ? 34.245 -17.173 -34.743 1.00 88.50 75 PRO A N 1
ATOM 565 C CA . PRO A 1 75 ? 33.945 -16.159 -35.748 1.00 88.50 75 PRO A CA 1
ATOM 566 C C . PRO A 1 75 ? 35.109 -15.171 -35.912 1.00 88.50 75 PRO A C 1
ATOM 568 O O . PRO A 1 75 ? 35.712 -14.746 -34.928 1.00 88.50 75 PRO A O 1
ATOM 571 N N . GLY A 1 76 ? 35.432 -14.806 -37.157 1.00 86.62 76 GLY A N 1
ATOM 572 C CA . GLY A 1 76 ? 36.531 -13.874 -37.458 1.00 86.62 76 GLY A CA 1
ATOM 573 C C . GLY A 1 76 ? 37.906 -14.519 -37.688 1.00 86.62 76 GLY A C 1
ATOM 574 O O . GLY A 1 76 ? 38.917 -13.823 -37.695 1.00 86.62 76 GLY A O 1
ATOM 575 N N . ARG A 1 77 ? 37.970 -15.834 -37.951 1.00 88.88 77 ARG A N 1
ATOM 576 C CA . ARG A 1 77 ? 39.222 -16.583 -38.218 1.00 88.88 77 ARG A CA 1
ATOM 577 C C . ARG A 1 77 ? 40.128 -16.026 -39.329 1.00 88.88 77 ARG A C 1
ATOM 579 O O . ARG A 1 77 ? 41.318 -16.322 -39.341 1.00 88.88 77 ARG A O 1
ATOM 586 N N . PHE A 1 78 ? 39.582 -15.250 -40.267 1.00 89.06 78 PHE A N 1
ATOM 587 C CA . PHE A 1 78 ? 40.350 -14.618 -41.352 1.00 89.06 78 PHE A CA 1
ATOM 588 C C . PHE A 1 78 ? 40.859 -13.214 -41.001 1.00 89.06 78 PHE A C 1
ATOM 590 O O . PHE A 1 78 ? 41.701 -12.669 -41.712 1.00 89.06 78 PHE A O 1
ATOM 597 N N . THR A 1 79 ? 40.387 -12.647 -39.892 1.00 91.75 79 THR A N 1
ATOM 598 C CA . THR A 1 79 ? 40.719 -11.306 -39.403 1.00 91.75 79 THR A CA 1
ATOM 599 C C . THR A 1 79 ? 41.105 -11.379 -37.918 1.00 91.75 79 THR A C 1
ATOM 601 O O . THR A 1 79 ? 40.416 -10.832 -37.056 1.00 91.75 79 THR A O 1
ATOM 604 N N . PRO A 1 80 ? 42.173 -12.123 -37.569 1.00 90.94 80 PRO A N 1
ATOM 605 C CA . PRO A 1 80 ? 42.434 -12.524 -36.186 1.00 90.94 80 PRO A CA 1
ATOM 606 C C . PRO A 1 80 ? 42.819 -11.368 -35.251 1.00 90.94 80 PRO A C 1
ATOM 608 O O . PRO A 1 80 ? 42.754 -11.528 -34.031 1.00 90.94 80 PRO A O 1
ATOM 611 N N . TYR A 1 81 ? 43.211 -10.209 -35.788 1.00 88.94 81 TYR A N 1
ATOM 612 C CA . TYR A 1 81 ? 43.519 -9.027 -34.983 1.00 88.94 81 TYR A CA 1
ATOM 613 C C . TYR A 1 81 ? 42.238 -8.289 -34.595 1.00 88.94 81 TYR A C 1
ATOM 615 O O . TYR A 1 81 ? 41.985 -8.090 -33.408 1.00 88.94 81 TYR A O 1
ATOM 623 N N . SER A 1 82 ? 41.385 -7.972 -35.568 1.00 88.25 82 SER A N 1
ATOM 624 C CA . SER A 1 82 ? 40.084 -7.337 -35.319 1.00 88.25 82 SER A CA 1
ATOM 625 C C . SER A 1 82 ? 39.070 -8.254 -34.619 1.00 88.25 82 SER A C 1
ATOM 627 O O . SER A 1 82 ? 38.196 -7.762 -33.909 1.00 88.25 82 SER A O 1
ATOM 629 N N . ALA A 1 83 ? 39.219 -9.578 -34.730 1.00 88.75 83 ALA A N 1
ATOM 630 C CA . ALA A 1 83 ? 38.424 -10.574 -34.002 1.00 88.75 83 ALA A CA 1
ATOM 631 C C . ALA A 1 83 ? 38.979 -10.922 -32.604 1.00 88.75 83 ALA A C 1
ATOM 633 O O . ALA A 1 83 ? 38.516 -11.874 -31.974 1.00 88.75 83 ALA A O 1
ATOM 634 N N . TRP A 1 84 ? 39.969 -10.168 -32.107 1.00 88.88 84 TRP A N 1
ATOM 635 C CA . TRP A 1 84 ? 40.540 -10.307 -30.758 1.00 88.88 84 TRP A CA 1
ATOM 636 C C . TRP A 1 84 ? 41.159 -11.681 -30.454 1.00 88.88 84 TRP A C 1
ATOM 638 O O . TRP A 1 84 ? 41.350 -12.049 -29.292 1.00 88.88 84 TRP A O 1
ATOM 648 N N . CYS A 1 85 ? 41.550 -12.444 -31.480 1.00 91.12 85 CYS A N 1
ATOM 649 C CA . CYS A 1 85 ? 42.151 -13.766 -31.296 1.00 91.12 85 CYS A CA 1
ATOM 650 C C . CYS A 1 85 ? 43.517 -13.688 -30.589 1.00 91.12 85 CYS A C 1
ATOM 652 O O . CYS A 1 85 ? 43.931 -14.641 -29.925 1.00 91.12 85 CYS A O 1
ATOM 654 N N . THR A 1 86 ? 44.203 -12.544 -30.676 1.00 92.75 86 THR A N 1
ATOM 655 C CA . THR A 1 86 ? 45.496 -12.288 -30.018 1.00 92.75 86 THR A CA 1
ATOM 656 C C . THR A 1 86 ? 45.437 -12.355 -28.491 1.00 92.75 86 THR A C 1
ATOM 658 O O . THR A 1 86 ? 46.459 -12.636 -27.865 1.00 92.75 86 THR A O 1
ATOM 661 N N . ALA A 1 87 ? 44.259 -12.161 -27.886 1.00 88.00 87 ALA A N 1
ATOM 662 C CA . ALA A 1 87 ? 44.072 -12.270 -26.439 1.00 88.00 87 ALA A CA 1
ATOM 663 C C . ALA A 1 87 ? 44.297 -13.703 -25.927 1.00 88.00 87 ALA A C 1
ATOM 665 O O . ALA A 1 87 ? 44.823 -13.897 -24.833 1.00 88.00 87 ALA A O 1
ATOM 666 N N . CYS A 1 88 ? 43.944 -14.708 -26.734 1.00 91.81 88 CYS A N 1
ATOM 667 C CA . CYS A 1 88 ? 44.092 -16.116 -26.372 1.00 91.81 88 CYS A CA 1
ATOM 668 C C . CYS A 1 88 ? 45.287 -16.770 -27.069 1.00 91.81 88 CYS A C 1
ATOM 670 O O . CYS A 1 88 ? 45.994 -17.549 -26.448 1.00 91.81 88 CYS A O 1
ATOM 672 N N . HIS A 1 89 ? 45.562 -16.436 -28.330 1.00 91.81 89 HIS A N 1
ATOM 673 C CA . HIS A 1 89 ? 46.601 -17.097 -29.134 1.00 91.81 89 HIS A CA 1
ATOM 674 C C . HIS A 1 89 ? 47.936 -16.331 -29.167 1.00 91.81 89 HIS A C 1
ATOM 676 O O . HIS A 1 89 ? 48.835 -16.679 -29.936 1.00 91.81 89 HIS A O 1
ATOM 682 N N . GLY A 1 90 ? 48.064 -15.294 -28.332 1.00 91.31 90 GLY A N 1
ATOM 683 C CA . GLY A 1 90 ? 49.229 -14.418 -28.250 1.00 91.31 90 GLY A CA 1
ATOM 684 C C . GLY A 1 90 ? 49.238 -13.338 -29.333 1.00 91.31 90 GLY A C 1
ATOM 685 O O . GLY A 1 90 ? 48.642 -13.480 -30.399 1.00 91.31 90 GLY A O 1
ATOM 686 N N . SER A 1 91 ? 49.970 -12.250 -29.089 1.00 90.75 91 SER A N 1
ATOM 687 C CA . SER A 1 91 ? 50.069 -11.104 -30.012 1.00 90.75 91 SER A CA 1
ATOM 688 C C . SER A 1 91 ? 50.635 -11.457 -31.392 1.00 90.75 91 SER A C 1
ATOM 690 O O . SER A 1 91 ? 50.384 -10.752 -32.366 1.00 90.75 91 SER A O 1
ATOM 692 N N . THR A 1 92 ? 51.374 -12.564 -31.484 1.00 91.50 92 THR A N 1
ATOM 693 C CA . THR A 1 92 ? 51.929 -13.099 -32.736 1.00 91.50 92 THR A CA 1
ATOM 694 C C . THR A 1 92 ? 51.114 -14.252 -33.317 1.00 91.50 92 THR A C 1
ATOM 696 O O . THR A 1 92 ? 51.490 -14.777 -34.355 1.00 91.50 92 THR A O 1
ATOM 699 N N . LEU A 1 93 ? 50.017 -14.657 -32.662 1.00 93.38 93 LEU A N 1
ATOM 700 C CA . LEU A 1 93 ? 49.149 -15.767 -33.072 1.00 93.38 93 LEU A CA 1
ATOM 701 C C . LEU A 1 93 ? 49.870 -17.129 -33.170 1.00 93.38 93 LEU A C 1
ATOM 703 O O . LEU A 1 93 ? 49.376 -18.066 -33.800 1.00 93.38 93 LEU A O 1
ATOM 707 N N . LYS A 1 94 ? 51.016 -17.263 -32.490 1.00 94.12 94 LYS A N 1
ATOM 708 C CA . LYS A 1 94 ? 51.819 -18.496 -32.394 1.00 94.12 94 LYS A CA 1
ATOM 709 C C . LYS A 1 94 ? 51.333 -19.470 -31.320 1.00 94.12 94 LYS A C 1
ATOM 711 O O . LYS A 1 94 ? 51.995 -20.472 -31.053 1.00 94.12 94 LYS A O 1
ATOM 716 N N . GLY A 1 95 ? 50.163 -19.202 -30.749 1.00 92.50 95 GLY A N 1
ATOM 717 C CA . GLY A 1 95 ? 49.570 -19.982 -29.674 1.00 92.50 95 GLY A CA 1
ATOM 718 C C . GLY A 1 95 ? 49.990 -19.461 -28.306 1.00 92.50 95 GLY A C 1
ATOM 719 O O . GLY A 1 95 ? 50.907 -18.648 -28.173 1.00 92.50 95 GLY A O 1
ATOM 720 N N . ASN A 1 96 ? 49.291 -19.936 -27.283 1.00 92.06 96 ASN A N 1
ATOM 721 C CA . ASN A 1 96 ? 49.577 -19.619 -25.893 1.00 92.06 96 ASN A CA 1
ATOM 722 C C . ASN A 1 96 ? 49.613 -20.924 -25.084 1.00 92.06 96 ASN A C 1
ATOM 724 O O . ASN A 1 96 ? 48.553 -21.500 -24.814 1.00 92.06 96 ASN A O 1
ATOM 728 N N . PRO A 1 97 ? 50.810 -21.410 -24.707 1.00 87.44 97 PRO A N 1
ATOM 729 C CA . PRO A 1 97 ? 50.943 -22.668 -23.984 1.00 87.44 97 PRO A CA 1
ATOM 730 C C . PRO A 1 97 ? 50.303 -22.615 -22.592 1.00 87.44 97 PRO A C 1
ATOM 732 O O . PRO A 1 97 ? 49.845 -23.652 -22.117 1.00 87.44 97 PRO A O 1
ATOM 735 N N . ASP A 1 98 ? 50.197 -21.432 -21.977 1.00 86.25 98 ASP A N 1
ATOM 736 C CA . ASP A 1 98 ? 49.684 -21.273 -20.611 1.00 86.25 98 ASP A CA 1
ATOM 737 C C . ASP A 1 98 ? 48.185 -21.585 -20.506 1.00 86.25 98 ASP A C 1
ATOM 739 O O . ASP A 1 98 ? 47.707 -21.999 -19.452 1.00 86.25 98 ASP A O 1
ATOM 743 N N . ILE A 1 99 ? 47.445 -21.433 -21.609 1.00 87.31 99 ILE A N 1
ATOM 744 C CA . ILE A 1 99 ? 46.013 -21.765 -21.694 1.00 87.31 99 ILE A CA 1
ATOM 745 C C . ILE A 1 99 ? 45.722 -22.881 -22.706 1.00 87.31 99 ILE A C 1
ATOM 747 O O . ILE A 1 99 ? 44.570 -23.115 -23.063 1.00 87.31 99 ILE A O 1
ATOM 751 N N . GLY A 1 100 ? 46.764 -23.555 -23.203 1.00 89.38 100 GLY A N 1
ATOM 752 C CA . GLY A 1 100 ? 46.638 -24.618 -24.202 1.00 89.38 100 GLY A CA 1
ATOM 753 C C . GLY A 1 100 ? 46.111 -24.154 -25.566 1.00 89.38 100 GLY A C 1
ATOM 754 O O . GLY A 1 100 ? 45.635 -24.982 -26.342 1.00 89.38 100 GLY A O 1
ATOM 755 N N . ALA A 1 101 ? 46.183 -22.856 -25.880 1.00 90.50 101 ALA A N 1
ATOM 756 C CA . ALA A 1 101 ? 45.718 -22.336 -27.161 1.00 90.50 101 ALA A CA 1
ATOM 757 C C . ALA A 1 101 ? 46.714 -22.708 -28.278 1.00 90.50 101 ALA A C 1
ATOM 759 O O . ALA A 1 101 ? 47.892 -22.339 -28.190 1.00 90.50 101 ALA A O 1
ATOM 760 N N . PRO A 1 102 ? 46.283 -23.410 -29.344 1.00 91.69 102 PRO A N 1
ATOM 761 C CA . PRO A 1 102 ? 47.169 -23.812 -30.433 1.00 91.69 102 PRO A CA 1
ATOM 762 C C . PRO A 1 102 ? 47.628 -22.612 -31.272 1.00 91.69 102 PRO A C 1
ATOM 764 O O . PRO A 1 102 ? 47.004 -21.550 -31.269 1.00 91.69 102 PRO A O 1
ATOM 767 N N . SER A 1 103 ? 48.719 -22.788 -32.022 1.00 93.12 103 SER A N 1
ATOM 768 C CA . SER A 1 103 ? 49.186 -21.784 -32.983 1.00 93.12 103 SER A CA 1
ATOM 769 C C . SER A 1 103 ? 48.191 -21.616 -34.129 1.00 93.12 103 SER A C 1
ATOM 771 O O . SER A 1 103 ? 47.868 -22.588 -34.814 1.00 93.12 103 SER A O 1
ATOM 773 N N . CYS A 1 104 ? 47.752 -20.383 -34.388 1.00 89.88 104 CYS A N 1
ATOM 774 C CA . CYS A 1 104 ? 46.932 -20.080 -35.560 1.00 89.88 104 CYS A CA 1
ATOM 775 C C . CYS A 1 104 ? 47.740 -20.271 -36.851 1.00 89.88 104 CYS A C 1
ATOM 777 O O . CYS A 1 104 ? 47.180 -20.696 -37.861 1.00 89.88 104 CYS A O 1
ATOM 779 N N . GLU A 1 105 ? 49.059 -20.035 -36.814 1.00 88.38 105 GLU A N 1
ATOM 780 C CA . GLU A 1 105 ? 49.965 -20.254 -37.954 1.00 88.38 105 GLU A CA 1
ATOM 781 C C . GLU A 1 105 ? 50.027 -21.733 -38.379 1.00 88.38 105 GLU A C 1
ATOM 783 O O . GLU A 1 105 ? 50.313 -22.024 -39.538 1.00 88.38 105 GLU A O 1
ATOM 788 N N . ALA A 1 106 ? 49.718 -22.676 -37.477 1.00 83.94 106 ALA A N 1
ATOM 789 C CA . ALA A 1 106 ? 49.699 -24.104 -37.804 1.00 83.94 106 ALA A CA 1
ATOM 790 C C . ALA A 1 106 ? 48.570 -24.481 -38.780 1.00 83.94 106 ALA A C 1
ATOM 792 O O . ALA A 1 106 ? 48.683 -25.479 -39.489 1.00 83.94 106 ALA A O 1
ATOM 793 N N . CYS A 1 107 ? 47.493 -23.689 -38.820 1.00 80.62 107 CYS A N 1
ATOM 794 C CA . CYS A 1 107 ? 46.337 -23.918 -39.692 1.00 80.62 107 CYS A CA 1
ATOM 795 C C . CYS A 1 107 ? 46.200 -22.848 -40.789 1.00 80.62 107 CYS A C 1
ATOM 797 O O . CYS A 1 107 ? 45.685 -23.142 -41.866 1.00 80.62 107 CYS A O 1
ATOM 799 N N . HIS A 1 108 ? 46.680 -21.624 -40.542 1.00 80.19 108 HIS A N 1
ATOM 800 C CA . HIS A 1 108 ? 46.517 -20.465 -41.426 1.00 80.19 108 HIS A CA 1
ATOM 801 C C . HIS A 1 108 ? 47.860 -19.965 -41.941 1.00 80.19 108 HIS A C 1
ATOM 803 O O . HIS A 1 108 ? 48.350 -18.907 -41.549 1.00 80.19 108 HIS A O 1
ATOM 809 N N . VAL A 1 109 ? 48.457 -20.726 -42.854 1.00 67.94 109 VAL A N 1
ATOM 810 C CA . VAL A 1 109 ? 49.702 -20.340 -43.526 1.00 67.94 109 VAL A CA 1
ATOM 811 C C . VAL A 1 109 ? 49.410 -19.162 -44.477 1.00 67.94 109 VAL A C 1
ATOM 813 O O . VAL A 1 109 ? 49.083 -19.353 -45.642 1.00 67.94 109 VAL A O 1
ATOM 816 N N . GLN A 1 110 ? 49.484 -17.934 -43.951 1.00 59.28 110 GLN A N 1
ATOM 817 C CA . GLN A 1 110 ? 49.435 -16.647 -44.674 1.00 59.28 110 GLN A CA 1
ATOM 818 C C . GLN A 1 110 ? 48.098 -16.199 -45.305 1.00 59.28 110 GLN A C 1
ATOM 820 O O . GLN A 1 110 ? 48.108 -15.328 -46.173 1.00 59.28 110 GLN A O 1
ATOM 825 N N . ILE A 1 111 ? 46.943 -16.707 -44.865 1.00 63.22 111 ILE A N 1
ATOM 826 C CA . ILE A 1 111 ? 45.628 -16.305 -45.417 1.00 63.22 111 ILE A CA 1
ATOM 827 C C . ILE A 1 111 ? 44.835 -15.432 -44.434 1.00 63.22 111 ILE A C 1
ATOM 829 O O . ILE A 1 111 ? 43.666 -15.696 -44.152 1.00 63.22 111 ILE A O 1
ATOM 833 N N . TRP A 1 112 ? 45.464 -14.399 -43.876 1.00 81.12 112 TRP A N 1
ATOM 834 C CA . TRP A 1 112 ? 44.724 -13.380 -43.128 1.00 81.12 112 TRP A CA 1
ATOM 835 C C . TRP A 1 112 ? 44.396 -12.222 -44.059 1.00 81.12 112 TRP A C 1
ATOM 837 O O . TRP A 1 112 ? 45.262 -11.715 -44.769 1.00 81.12 112 TRP A O 1
ATOM 847 N N . THR A 1 113 ? 43.135 -11.804 -44.062 1.00 76.50 113 THR A N 1
ATOM 848 C CA . THR A 1 113 ? 42.673 -10.645 -44.837 1.00 76.50 113 THR A CA 1
ATOM 849 C C . THR A 1 113 ? 43.029 -9.320 -44.157 1.00 76.50 113 THR A C 1
ATOM 851 O O . THR A 1 113 ? 42.669 -8.257 -44.650 1.00 76.50 113 THR A O 1
ATOM 854 N N . GLU A 1 114 ? 43.742 -9.381 -43.032 1.00 78.19 114 GLU A N 1
ATOM 855 C CA . GLU A 1 114 ? 44.191 -8.250 -42.232 1.00 78.19 114 GLU A CA 1
ATOM 856 C C . GLU A 1 114 ? 45.722 -8.292 -42.100 1.00 78.19 114 GLU A C 1
ATOM 858 O O . GLU A 1 114 ? 46.302 -9.325 -41.760 1.00 78.19 114 GLU A O 1
ATOM 863 N N . THR A 1 115 ? 46.390 -7.178 -42.408 1.00 70.75 115 THR A N 1
ATOM 864 C CA . THR A 1 115 ? 47.849 -7.053 -42.288 1.00 70.75 115 THR A CA 1
ATOM 865 C C . THR A 1 115 ? 48.261 -6.888 -40.831 1.00 70.75 115 THR A C 1
ATOM 867 O O . THR A 1 115 ? 47.649 -6.111 -40.101 1.00 70.75 115 THR A O 1
ATOM 870 N N . THR A 1 116 ? 49.347 -7.550 -40.430 1.00 63.66 116 THR A N 1
ATOM 871 C CA . THR A 1 116 ? 50.023 -7.318 -39.147 1.00 63.66 116 THR A CA 1
ATOM 872 C C . THR A 1 116 ? 50.268 -5.815 -38.949 1.00 63.66 116 THR A C 1
ATOM 874 O O . THR A 1 116 ? 50.827 -5.186 -39.854 1.00 63.66 116 THR A O 1
ATOM 877 N N . PRO A 1 117 ? 49.904 -5.218 -37.799 1.00 54.38 117 PRO A N 1
ATOM 878 C CA . PRO A 1 117 ? 50.234 -3.825 -37.519 1.00 54.38 117 PRO A CA 1
ATOM 879 C C . PRO A 1 117 ? 51.753 -3.600 -37.642 1.00 54.38 117 PRO A C 1
ATOM 881 O O . PRO A 1 117 ? 52.528 -4.444 -37.176 1.00 54.38 117 PRO A O 1
ATOM 884 N N . PRO A 1 118 ? 52.211 -2.510 -38.284 1.00 42.03 118 PRO A N 1
ATOM 885 C CA . PRO A 1 118 ? 53.620 -2.322 -38.608 1.00 42.03 118 PRO A CA 1
ATOM 886 C C . PRO A 1 118 ? 54.480 -2.223 -37.344 1.00 42.03 118 PRO A C 1
ATOM 888 O O . PRO A 1 118 ? 54.355 -1.303 -36.538 1.00 42.03 118 PRO A O 1
ATOM 891 N N . THR A 1 119 ? 55.409 -3.163 -37.193 1.00 49.16 119 THR A N 1
ATOM 892 C CA . THR A 1 119 ? 56.460 -3.120 -36.175 1.00 49.16 119 THR A CA 1
ATOM 893 C C . THR A 1 119 ? 57.594 -2.208 -36.647 1.00 49.16 119 THR A C 1
ATOM 895 O O . THR A 1 119 ? 58.469 -2.660 -37.386 1.00 49.16 119 THR A O 1
ATOM 898 N N . GLY A 1 120 ? 57.607 -0.940 -36.223 1.00 39.41 120 GLY A N 1
ATOM 899 C CA . GLY A 1 120 ? 58.819 -0.113 -36.302 1.00 39.41 120 GLY A CA 1
ATOM 900 C C . GLY A 1 120 ? 58.641 1.375 -36.608 1.00 39.41 120 GLY A C 1
ATOM 901 O O . GLY A 1 120 ? 58.896 1.807 -37.724 1.00 39.41 120 GLY A O 1
ATOM 902 N N . SER A 1 121 ? 58.376 2.178 -35.577 1.00 34.19 121 SER A N 1
ATOM 903 C CA . SER A 1 121 ? 58.926 3.536 -35.432 1.00 34.19 121 SER A CA 1
ATOM 904 C C . SER A 1 121 ? 59.035 3.836 -33.936 1.00 34.19 121 SER A C 1
ATOM 906 O O . SER A 1 121 ? 58.035 3.954 -33.235 1.00 34.19 121 SER A O 1
ATOM 908 N N . GLY A 1 122 ? 60.265 3.815 -33.422 1.00 34.28 122 GLY A N 1
ATOM 909 C CA . GLY A 1 122 ? 60.549 3.709 -31.996 1.00 34.28 122 GLY A CA 1
ATOM 910 C C . GLY A 1 122 ? 60.231 4.963 -31.183 1.00 34.28 122 GLY A C 1
ATOM 911 O O . GLY A 1 122 ? 60.865 5.998 -31.354 1.00 34.28 122 GLY A O 1
ATOM 912 N N . ARG A 1 123 ? 59.406 4.786 -30.152 1.00 31.11 123 ARG A N 1
ATOM 913 C CA . ARG A 1 123 ? 59.923 4.465 -28.813 1.00 31.11 123 ARG A CA 1
ATOM 914 C C . ARG A 1 123 ? 59.176 3.232 -28.318 1.00 31.11 123 ARG A C 1
ATOM 916 O O . ARG A 1 123 ? 57.953 3.206 -28.362 1.00 31.11 123 ARG A O 1
ATOM 923 N N . ASN A 1 124 ? 59.903 2.201 -27.886 1.00 37.62 124 ASN A N 1
ATOM 924 C CA . ASN A 1 124 ? 59.274 1.126 -27.121 1.00 37.62 124 ASN A CA 1
ATOM 925 C C . ASN A 1 124 ? 58.537 1.764 -25.934 1.00 37.62 124 ASN A C 1
ATOM 927 O O . ASN A 1 124 ? 59.123 2.659 -25.308 1.00 37.62 124 ASN A O 1
ATOM 931 N N . PRO A 1 125 ? 57.319 1.312 -25.584 1.00 39.75 125 PRO A N 1
ATOM 932 C CA . PRO A 1 125 ? 56.780 1.637 -24.277 1.00 39.75 125 PRO A CA 1
ATOM 933 C C . PRO A 1 125 ? 57.833 1.202 -23.249 1.00 39.75 125 PRO A C 1
ATOM 935 O O . PRO A 1 125 ? 58.400 0.107 -23.383 1.00 39.75 125 PRO A O 1
ATOM 938 N N . PRO A 1 126 ? 58.191 2.057 -22.277 1.00 47.69 126 PRO A N 1
ATOM 939 C CA . PRO A 1 126 ? 59.114 1.643 -21.238 1.00 47.69 126 PRO A CA 1
ATOM 940 C C . PRO A 1 126 ? 58.582 0.350 -20.610 1.00 47.69 126 PRO A C 1
ATOM 942 O O . PRO A 1 126 ? 57.370 0.157 -20.502 1.00 47.69 126 PRO A O 1
ATOM 945 N N . ALA A 1 127 ? 59.490 -0.550 -20.219 1.00 51.69 127 ALA A N 1
ATOM 946 C CA . ALA A 1 127 ? 59.197 -1.903 -19.723 1.00 51.69 127 ALA A CA 1
ATOM 947 C C . ALA A 1 127 ? 58.256 -1.965 -18.493 1.00 51.69 127 ALA A C 1
ATOM 949 O O . ALA A 1 127 ? 58.004 -3.034 -17.950 1.00 51.69 127 ALA A O 1
ATOM 950 N N . ASN A 1 128 ? 57.747 -0.821 -18.039 1.00 54.69 128 ASN A N 1
ATOM 951 C CA . ASN A 1 128 ? 56.811 -0.649 -16.944 1.00 54.69 128 ASN A CA 1
ATOM 952 C C . ASN A 1 128 ? 55.328 -0.602 -17.374 1.00 54.69 128 ASN A C 1
ATOM 954 O O . ASN A 1 128 ? 54.483 -0.456 -16.494 1.00 54.69 128 ASN A O 1
ATOM 958 N N . HIS A 1 129 ? 54.994 -0.728 -18.667 1.00 54.94 129 HIS A N 1
ATOM 959 C CA . HIS A 1 129 ? 53.603 -0.788 -19.143 1.00 54.94 129 HIS A CA 1
ATOM 960 C C . HIS A 1 129 ? 53.087 -2.229 -19.185 1.00 54.94 129 HIS A C 1
ATOM 962 O O . HIS A 1 129 ? 53.093 -2.880 -20.227 1.00 54.94 129 HIS A O 1
ATOM 968 N N . THR A 1 130 ? 52.696 -2.744 -18.023 1.00 62.62 130 THR A N 1
ATOM 969 C CA . THR A 1 130 ? 52.254 -4.142 -17.852 1.00 62.62 130 THR A CA 1
ATOM 970 C C . THR A 1 130 ? 50.757 -4.273 -17.588 1.00 62.62 130 THR A C 1
ATOM 972 O O . THR A 1 130 ? 50.234 -5.384 -17.584 1.00 62.62 130 THR A O 1
ATOM 975 N N . ASP A 1 131 ? 50.055 -3.155 -17.399 1.00 66.00 131 ASP A N 1
ATOM 976 C CA . ASP A 1 131 ? 48.667 -3.144 -16.952 1.00 66.00 131 ASP A CA 1
ATOM 977 C C . ASP A 1 131 ? 47.723 -2.819 -18.116 1.00 66.00 131 ASP A C 1
ATOM 979 O O . ASP A 1 131 ? 47.718 -1.705 -18.640 1.00 66.00 131 ASP A O 1
ATOM 983 N N . ASN A 1 132 ? 46.950 -3.810 -18.562 1.00 70.25 132 ASN A N 1
ATOM 984 C CA . ASN A 1 132 ? 45.986 -3.648 -19.645 1.00 70.25 132 ASN A CA 1
ATOM 985 C C . ASN A 1 132 ? 44.607 -3.300 -19.074 1.00 70.25 132 ASN A C 1
ATOM 987 O O . ASN A 1 132 ? 43.919 -4.161 -18.525 1.00 70.25 132 ASN A O 1
ATOM 991 N N . VAL A 1 133 ? 44.175 -2.051 -19.262 1.00 62.72 133 VAL A N 1
ATOM 992 C CA . VAL A 1 133 ? 42.823 -1.605 -18.911 1.00 62.72 133 VAL A CA 1
ATOM 993 C C . VAL A 1 133 ? 42.076 -1.250 -20.186 1.00 62.72 133 VAL A C 1
ATOM 995 O O . VAL A 1 133 ? 42.475 -0.348 -20.919 1.00 62.72 133 VAL A O 1
ATOM 998 N N . LYS A 1 134 ? 40.968 -1.960 -20.436 1.00 63.12 134 LYS A N 1
ATOM 999 C CA . LYS A 1 134 ? 40.069 -1.745 -21.587 1.00 63.12 134 LYS A CA 1
ATOM 1000 C C . LYS A 1 134 ? 40.782 -1.766 -22.951 1.00 63.12 134 LYS A C 1
ATOM 1002 O O . LYS A 1 134 ? 40.380 -1.057 -23.866 1.00 63.12 134 LYS A O 1
ATOM 1007 N N . GLY A 1 135 ? 41.826 -2.583 -23.091 1.00 56.91 135 GLY A N 1
ATOM 1008 C CA . GLY A 1 135 ? 42.568 -2.732 -24.346 1.00 56.91 135 GLY A CA 1
ATOM 1009 C C . GLY A 1 135 ? 43.737 -1.758 -24.515 1.00 56.91 135 GLY A C 1
ATOM 1010 O O . GLY A 1 135 ? 44.408 -1.817 -25.541 1.00 56.91 135 GLY A O 1
ATOM 1011 N N . PHE A 1 136 ? 44.023 -0.912 -23.519 1.00 68.75 136 PHE A N 1
ATOM 1012 C CA . PHE A 1 136 ? 45.149 0.023 -23.530 1.00 68.75 136 PHE A CA 1
ATOM 1013 C C . PHE A 1 136 ? 46.153 -0.321 -22.423 1.00 68.75 136 PHE A C 1
ATOM 1015 O O . PHE A 1 136 ? 45.781 -0.560 -21.270 1.00 68.75 136 PHE A O 1
ATOM 1022 N N . LEU A 1 137 ? 47.441 -0.354 -22.773 1.00 71.44 137 LEU A N 1
ATOM 1023 C CA . LEU A 1 137 ? 48.530 -0.628 -21.834 1.00 71.44 137 LEU A CA 1
ATOM 1024 C C . LEU A 1 137 ? 48.890 0.637 -21.050 1.00 71.44 137 LEU A C 1
ATOM 1026 O O . LEU A 1 137 ? 49.155 1.680 -21.638 1.00 71.44 137 LEU A O 1
ATOM 1030 N N . HIS A 1 138 ? 48.948 0.520 -19.728 1.00 82.94 138 HIS A N 1
ATOM 1031 C CA . HIS A 1 138 ? 49.261 1.593 -18.793 1.00 82.94 138 HIS A CA 1
ATOM 1032 C C . HIS A 1 138 ? 50.552 1.287 -18.030 1.00 82.94 138 HIS A C 1
ATOM 1034 O O . HIS A 1 138 ? 50.837 0.130 -17.705 1.00 82.94 138 HIS A O 1
ATOM 1040 N N . ALA A 1 139 ? 51.320 2.334 -17.717 1.00 76.00 139 ALA A N 1
ATOM 1041 C CA . ALA A 1 139 ? 52.454 2.254 -16.803 1.00 76.00 139 ALA A CA 1
ATOM 1042 C C . ALA A 1 139 ? 51.994 1.991 -15.361 1.00 76.00 139 ALA A C 1
ATOM 1044 O O . ALA A 1 139 ? 50.898 2.388 -14.961 1.00 76.00 139 ALA A O 1
ATOM 1045 N N . ALA A 1 140 ? 52.877 1.426 -14.535 1.00 69.81 140 ALA A N 1
ATOM 1046 C CA . ALA A 1 140 ? 52.735 1.527 -13.083 1.00 69.81 140 ALA A CA 1
ATOM 1047 C C . ALA A 1 140 ? 52.652 3.012 -12.654 1.00 69.81 140 ALA A C 1
ATOM 1049 O O . ALA A 1 140 ? 53.484 3.815 -13.077 1.00 69.81 140 ALA A O 1
ATOM 1050 N N . GLY A 1 141 ? 51.656 3.368 -11.830 1.00 68.12 141 GLY A N 1
ATOM 1051 C CA . GLY A 1 141 ? 51.394 4.758 -11.412 1.00 68.12 141 GLY A CA 1
ATOM 1052 C C . GLY A 1 141 ? 50.350 5.511 -12.252 1.00 68.12 141 GLY A C 1
ATOM 1053 O O . GLY A 1 141 ? 50.242 6.727 -12.135 1.00 68.12 141 GLY A O 1
ATOM 1054 N N . LYS A 1 142 ? 49.565 4.809 -13.084 1.00 74.81 142 LYS A N 1
ATOM 1055 C CA . LYS A 1 142 ? 48.504 5.393 -13.934 1.00 74.81 142 LYS A CA 1
ATOM 1056 C C . LYS A 1 142 ? 47.463 6.240 -13.185 1.00 74.81 142 LYS A C 1
ATOM 1058 O O . LYS A 1 142 ? 46.865 7.125 -13.783 1.00 74.81 142 LYS A O 1
ATOM 1063 N N . ASP A 1 143 ? 47.280 5.990 -11.890 1.00 73.62 143 ASP A N 1
ATOM 1064 C CA . ASP A 1 143 ? 46.328 6.719 -11.045 1.00 73.62 143 ASP A CA 1
ATOM 1065 C C . ASP A 1 143 ? 46.878 8.079 -10.557 1.00 73.62 143 ASP A C 1
ATOM 1067 O O . ASP A 1 143 ? 46.141 8.862 -9.962 1.00 73.62 143 ASP A O 1
ATOM 1071 N N . THR A 1 144 ? 48.158 8.382 -10.822 1.00 74.94 144 THR A N 1
ATOM 1072 C CA . THR A 1 144 ? 48.842 9.642 -10.469 1.00 74.94 144 THR A CA 1
ATOM 1073 C C . THR A 1 144 ? 49.724 10.160 -11.628 1.00 74.94 144 THR A C 1
ATOM 1075 O O . THR A 1 144 ? 50.948 10.279 -11.509 1.00 74.94 144 THR A O 1
ATOM 1078 N N . PRO A 1 145 ? 49.136 10.510 -12.788 1.00 68.31 145 PRO A N 1
ATOM 1079 C CA . PRO A 1 145 ? 49.875 10.707 -14.044 1.00 68.31 145 PRO A 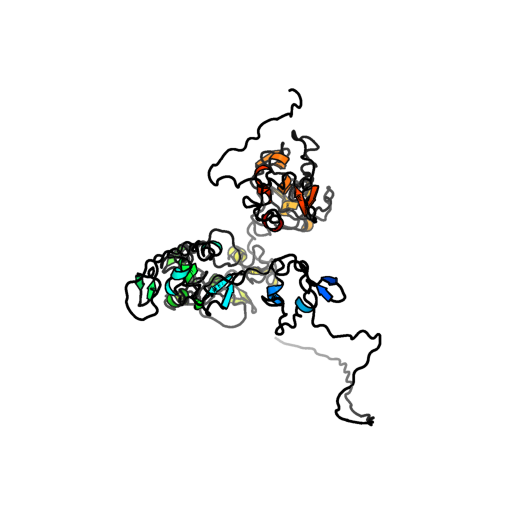CA 1
ATOM 1080 C C . PRO A 1 145 ? 50.911 11.852 -14.025 1.00 68.31 145 PRO A C 1
ATOM 1082 O O . PRO A 1 145 ? 51.888 11.819 -14.778 1.00 68.31 145 PRO A O 1
ATOM 1085 N N . TYR A 1 146 ? 50.758 12.845 -13.144 1.00 70.56 146 TYR A N 1
ATOM 1086 C CA . TYR A 1 146 ? 51.692 13.974 -13.024 1.00 70.56 146 TYR A CA 1
ATOM 1087 C C . TYR A 1 146 ? 52.980 13.647 -12.261 1.00 70.56 146 TYR A C 1
ATOM 1089 O O . TYR A 1 146 ? 54.016 14.259 -12.525 1.00 70.56 146 TYR A O 1
ATOM 1097 N N . THR A 1 147 ? 52.960 12.666 -11.355 1.00 54.62 147 THR A N 1
ATOM 1098 C CA . THR A 1 147 ? 54.144 12.285 -10.564 1.00 54.62 147 THR A CA 1
ATOM 1099 C C . THR A 1 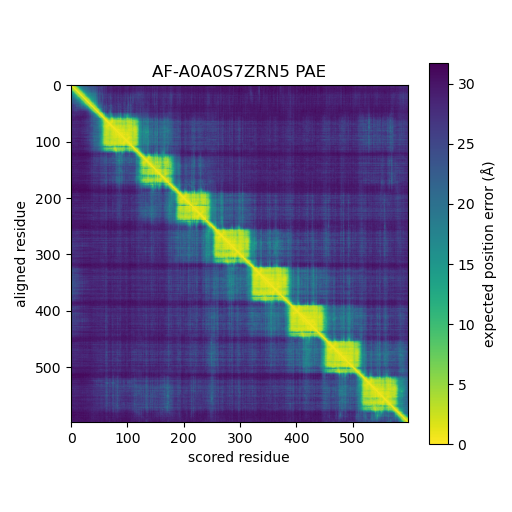147 ? 54.987 11.201 -11.242 1.00 54.62 147 THR A C 1
ATOM 1101 O O . THR A 1 147 ? 56.162 11.043 -10.910 1.00 54.62 147 THR A O 1
ATOM 1104 N N . HIS A 1 148 ? 54.442 10.515 -12.256 1.00 60.53 148 HIS A N 1
ATOM 1105 C CA . HIS A 1 148 ? 55.061 9.349 -12.900 1.00 60.53 148 HIS A CA 1
ATOM 1106 C C . HIS A 1 148 ? 55.507 9.538 -14.364 1.00 60.53 148 HIS A C 1
ATOM 1108 O O . HIS A 1 148 ? 55.543 8.588 -15.141 1.00 60.53 148 HIS A O 1
ATOM 1114 N N . TRP A 1 149 ? 55.946 10.747 -14.739 1.00 67.62 149 TRP A N 1
ATOM 1115 C CA . TRP A 1 149 ? 56.520 11.060 -16.068 1.00 67.62 149 TRP A CA 1
ATOM 1116 C C . TRP A 1 149 ? 55.563 10.829 -17.258 1.00 67.62 149 TRP A C 1
ATOM 1118 O O . TRP A 1 149 ? 55.991 10.905 -18.411 1.00 67.62 149 TRP A O 1
ATOM 1128 N N . CYS A 1 150 ? 54.263 10.616 -17.030 1.00 71.12 150 CYS A N 1
ATOM 1129 C CA . CYS A 1 150 ? 53.285 10.437 -18.110 1.00 71.12 150 CYS A CA 1
ATOM 1130 C C . CYS A 1 150 ? 53.163 11.702 -18.978 1.00 71.12 150 CYS A C 1
ATOM 1132 O O . CYS A 1 150 ? 52.997 11.613 -20.195 1.00 71.12 150 CYS A O 1
ATOM 1134 N N . THR A 1 151 ? 53.366 12.881 -18.383 1.00 74.75 151 THR A N 1
ATOM 1135 C CA . THR A 1 151 ? 53.407 14.173 -19.088 1.00 74.75 151 THR A CA 1
ATOM 1136 C C . THR A 1 151 ? 54.519 14.271 -20.136 1.00 74.75 151 THR A C 1
ATOM 1138 O O . THR A 1 151 ? 54.409 15.067 -21.066 1.00 74.75 151 THR A O 1
ATOM 1141 N N . ALA A 1 152 ? 55.564 13.440 -20.048 1.00 66.81 152 ALA A N 1
ATOM 1142 C CA . ALA A 1 152 ? 56.627 13.385 -21.050 1.00 66.81 152 ALA A CA 1
ATOM 1143 C C . ALA A 1 152 ? 56.200 12.684 -22.355 1.00 66.81 152 ALA A C 1
ATOM 1145 O O . ALA A 1 152 ? 56.873 12.852 -23.369 1.00 66.81 152 ALA A O 1
ATOM 1146 N N . CYS A 1 153 ? 55.119 11.893 -22.331 1.00 66.75 153 CYS A N 1
ATOM 1147 C CA . CYS A 1 153 ? 54.604 11.160 -23.498 1.00 66.75 153 CYS A CA 1
ATOM 1148 C C . CYS A 1 153 ? 53.219 11.650 -23.958 1.00 66.75 153 CYS A C 1
ATOM 1150 O O . CYS A 1 153 ? 52.915 11.565 -25.144 1.00 66.75 153 CYS A O 1
ATOM 1152 N N . HIS A 1 154 ? 52.401 12.173 -23.039 1.00 75.50 154 HIS A N 1
ATOM 1153 C CA . HIS A 1 154 ? 51.032 12.643 -23.309 1.00 75.50 154 HIS A CA 1
ATOM 1154 C C . HIS A 1 154 ? 50.886 14.172 -23.253 1.00 75.50 154 HIS A C 1
ATOM 1156 O O . HIS A 1 154 ? 49.774 14.691 -23.329 1.00 75.50 154 HIS A O 1
ATOM 1162 N N . GLY A 1 155 ? 51.998 14.891 -23.084 1.00 73.12 155 GLY A N 1
ATOM 1163 C CA . GLY A 1 155 ? 52.012 16.334 -22.878 1.00 73.12 155 GLY A CA 1
ATOM 1164 C C . GLY A 1 155 ? 51.584 16.751 -21.462 1.00 73.12 155 GLY A C 1
ATOM 1165 O O . GLY A 1 155 ? 51.039 15.954 -20.695 1.00 73.12 155 GLY A O 1
ATOM 1166 N N . PRO A 1 156 ? 51.826 18.016 -21.080 1.00 74.00 156 PRO A N 1
ATOM 1167 C CA . PRO A 1 156 ? 51.523 18.527 -19.740 1.00 74.00 156 PRO A CA 1
ATOM 1168 C C . PRO A 1 156 ? 50.022 18.552 -19.413 1.00 74.00 156 PRO A C 1
ATOM 1170 O O . PRO A 1 156 ? 49.659 18.621 -18.243 1.00 74.00 156 PRO A O 1
ATOM 1173 N N . THR A 1 157 ? 49.148 18.481 -20.416 1.00 79.19 157 THR A N 1
ATOM 1174 C CA . THR A 1 157 ? 47.689 18.433 -20.236 1.00 79.19 157 THR A CA 1
ATOM 1175 C C . THR A 1 157 ? 47.113 17.020 -20.334 1.00 79.19 157 THR A C 1
ATOM 1177 O O . THR A 1 157 ? 45.925 16.842 -20.102 1.00 79.19 157 THR A O 1
ATOM 1180 N N . LEU A 1 158 ? 47.948 16.009 -20.621 1.00 79.12 158 LEU A N 1
ATOM 1181 C CA . LEU A 1 158 ? 47.549 14.604 -20.792 1.00 79.12 158 LEU A CA 1
ATOM 1182 C C . LEU A 1 158 ? 46.542 14.360 -21.935 1.00 79.12 158 LEU A C 1
ATOM 1184 O O . LEU A 1 158 ? 45.889 13.314 -21.987 1.00 79.12 158 LEU A O 1
ATOM 1188 N N . ASP A 1 159 ? 46.451 15.296 -22.880 1.00 76.62 159 ASP A N 1
ATOM 1189 C CA . ASP A 1 159 ? 45.551 15.224 -24.037 1.00 76.62 159 ASP A CA 1
ATOM 1190 C C . ASP A 1 159 ? 46.089 14.333 -25.171 1.00 76.62 159 ASP A C 1
ATOM 1192 O O . ASP A 1 159 ? 45.438 14.174 -26.201 1.00 76.62 159 ASP A O 1
ATOM 1196 N N . GLY A 1 160 ? 47.254 13.710 -24.970 1.00 68.88 160 GLY A N 1
ATOM 1197 C CA . GLY A 1 160 ? 47.940 12.935 -25.997 1.00 68.88 160 GLY A CA 1
ATOM 1198 C C . GLY A 1 160 ? 48.779 13.836 -26.903 1.00 68.88 160 GLY A C 1
ATOM 1199 O O . GLY A 1 160 ? 48.431 14.981 -27.184 1.00 68.88 160 GLY A O 1
ATOM 1200 N N . ASP A 1 161 ? 49.926 13.326 -27.338 1.00 61.44 161 ASP A N 1
ATOM 1201 C CA . ASP A 1 161 ? 50.780 14.004 -28.312 1.00 61.44 161 ASP A CA 1
ATOM 1202 C C . ASP A 1 161 ? 50.434 13.482 -29.716 1.00 61.44 161 ASP A C 1
ATOM 1204 O O . ASP A 1 161 ? 50.395 12.269 -29.947 1.00 61.44 161 ASP A O 1
ATOM 1208 N N . GLN A 1 162 ? 50.171 14.400 -30.655 1.00 52.66 162 GLN A N 1
ATOM 1209 C CA . GLN A 1 162 ? 49.857 14.064 -32.049 1.00 52.66 162 GLN A CA 1
ATOM 1210 C C . GLN A 1 162 ? 51.000 13.296 -32.728 1.00 52.66 162 GLN A C 1
ATOM 1212 O O . GLN A 1 162 ? 50.740 12.517 -33.645 1.00 52.66 162 GLN A O 1
ATOM 1217 N N . ASP A 1 163 ? 52.232 13.444 -32.237 1.00 52.56 163 ASP A N 1
ATOM 1218 C CA . ASP A 1 163 ? 53.409 12.774 -32.787 1.00 52.56 163 ASP A CA 1
ATOM 1219 C C . ASP A 1 163 ? 53.661 11.381 -32.171 1.00 52.56 163 ASP A C 1
ATOM 1221 O O . ASP A 1 163 ? 54.395 10.578 -32.751 1.00 52.56 163 ASP A O 1
ATOM 1225 N N . SER A 1 164 ? 53.053 11.050 -31.020 1.00 59.38 164 SER A N 1
ATOM 1226 C CA . SER A 1 164 ? 53.270 9.771 -30.315 1.00 59.38 164 SER A CA 1
ATOM 1227 C C . SER A 1 164 ? 52.156 8.738 -30.520 1.00 59.38 164 SER A C 1
ATOM 1229 O O . SER A 1 164 ? 52.330 7.571 -30.161 1.00 59.38 164 SER A O 1
ATOM 1231 N N . GLY A 1 165 ? 51.020 9.141 -31.104 1.00 59.16 165 GLY A N 1
ATOM 1232 C CA . GLY A 1 165 ? 49.865 8.266 -31.346 1.00 59.16 165 GLY A CA 1
ATOM 1233 C C . GLY A 1 165 ? 49.157 7.799 -30.069 1.00 59.16 165 GLY A C 1
ATOM 1234 O O . GLY A 1 165 ? 48.322 6.895 -30.121 1.00 59.16 165 GLY A O 1
ATOM 1235 N N . ALA A 1 166 ? 49.490 8.388 -28.919 1.00 64.00 166 ALA A N 1
ATOM 1236 C CA . ALA A 1 166 ? 48.887 8.041 -27.645 1.00 64.00 166 ALA A CA 1
ATOM 1237 C C . ALA A 1 166 ? 47.515 8.731 -27.499 1.00 64.00 166 ALA A C 1
ATOM 1239 O O . ALA A 1 166 ? 47.447 9.956 -27.627 1.00 64.00 166 ALA A O 1
ATOM 1240 N N . PRO A 1 167 ? 46.419 7.991 -27.229 1.00 67.94 167 PRO A N 1
ATOM 1241 C CA . PRO A 1 167 ? 45.104 8.601 -27.074 1.00 67.94 167 PRO A CA 1
ATOM 1242 C C . PRO A 1 167 ? 45.067 9.537 -25.849 1.00 67.94 167 PRO A C 1
ATOM 1244 O O . PRO A 1 167 ? 45.768 9.278 -24.862 1.00 67.94 167 PRO A O 1
ATOM 1247 N N . PRO A 1 168 ? 44.234 10.596 -25.878 1.00 77.38 168 PRO A N 1
ATOM 1248 C CA . PRO A 1 168 ? 44.014 11.458 -24.723 1.00 77.38 168 PRO A CA 1
ATOM 1249 C C . PRO A 1 168 ? 43.545 10.630 -23.531 1.00 77.38 168 PRO A C 1
ATOM 1251 O O . PRO A 1 168 ? 42.621 9.820 -23.677 1.00 77.38 168 PRO A O 1
ATOM 1254 N N . CYS A 1 169 ? 44.093 10.874 -22.339 1.00 73.00 169 CYS A N 1
ATOM 1255 C CA . CYS A 1 169 ? 43.625 10.213 -21.115 1.00 73.00 169 CYS A CA 1
ATOM 1256 C C . CYS A 1 169 ? 42.123 10.475 -20.875 1.00 73.00 169 CYS A C 1
ATOM 1258 O O . CYS A 1 169 ? 41.403 9.618 -20.355 1.00 73.00 169 CYS A O 1
ATOM 1260 N N . THR A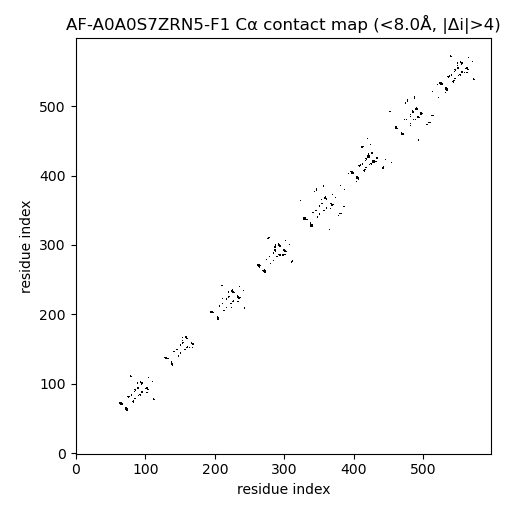 1 170 ? 41.629 11.626 -21.345 1.00 69.94 170 THR A N 1
ATOM 1261 C CA . THR A 1 170 ? 40.219 12.043 -21.302 1.00 69.94 170 THR A CA 1
ATOM 1262 C C . THR A 1 170 ? 39.278 11.168 -22.137 1.00 69.94 170 THR A C 1
ATOM 1264 O O . THR A 1 170 ? 38.082 11.117 -21.862 1.00 69.94 170 THR A O 1
ATOM 1267 N N . THR A 1 171 ? 39.805 10.406 -23.102 1.00 64.69 171 THR A N 1
ATOM 1268 C CA . THR A 1 171 ? 39.023 9.472 -23.936 1.00 64.69 171 THR A CA 1
ATOM 1269 C C . THR A 1 171 ? 38.421 8.336 -23.108 1.00 64.69 171 THR A C 1
ATOM 1271 O O . THR A 1 171 ? 37.342 7.838 -23.418 1.00 64.69 171 THR A O 1
ATOM 1274 N N . CYS A 1 172 ? 39.113 7.918 -22.044 1.00 54.81 172 CYS A N 1
ATOM 1275 C CA . CYS A 1 172 ? 38.672 6.832 -21.166 1.00 54.81 172 CYS A CA 1
ATOM 1276 C C . CYS A 1 172 ? 38.285 7.311 -19.758 1.00 54.81 172 CYS A C 1
ATOM 1278 O O . CYS A 1 172 ? 37.531 6.616 -19.072 1.00 54.81 172 CYS A O 1
ATOM 1280 N N . HIS A 1 173 ? 38.769 8.483 -19.333 1.00 58.34 173 HIS A N 1
ATOM 1281 C CA . HIS A 1 173 ? 38.544 9.046 -18.003 1.00 58.34 173 HIS A CA 1
ATOM 1282 C C . HIS A 1 173 ? 37.876 10.424 -18.110 1.00 58.34 173 HIS A C 1
ATOM 1284 O O . HIS A 1 173 ? 38.475 11.381 -18.577 1.00 58.34 173 HIS A O 1
ATOM 1290 N N . ALA A 1 174 ? 36.628 10.542 -17.654 1.00 41.06 174 ALA A N 1
ATOM 1291 C CA . ALA A 1 174 ? 35.759 11.698 -17.905 1.00 41.06 174 ALA A CA 1
ATOM 1292 C C . ALA A 1 174 ? 36.085 12.990 -17.105 1.00 41.06 174 ALA A C 1
ATOM 1294 O O . ALA A 1 174 ? 35.193 13.813 -16.903 1.00 41.06 174 ALA A O 1
ATOM 1295 N N . GLN A 1 175 ? 37.315 13.190 -16.615 1.00 48.66 175 GLN A N 1
ATOM 1296 C CA . GLN A 1 175 ? 37.682 14.357 -15.795 1.00 48.66 175 GLN A CA 1
ATOM 1297 C C . GLN A 1 175 ? 38.961 15.050 -16.288 1.00 48.66 175 GLN A C 1
ATOM 1299 O O . GLN A 1 175 ? 39.950 14.398 -16.618 1.00 48.66 175 GLN A O 1
ATOM 1304 N N . VAL A 1 176 ? 38.933 16.389 -16.304 1.00 44.41 176 VAL A N 1
ATOM 1305 C CA . VAL A 1 176 ? 40.106 17.255 -16.502 1.00 44.41 176 VAL A CA 1
ATOM 1306 C C . VAL A 1 176 ? 40.902 17.261 -15.198 1.00 44.41 176 VAL A C 1
ATOM 1308 O O . VAL A 1 176 ? 40.390 17.690 -14.165 1.00 44.41 176 VAL A O 1
ATOM 1311 N N . TRP A 1 177 ? 42.138 16.773 -15.231 1.00 45.75 177 TRP A N 1
ATOM 1312 C CA . TRP A 1 177 ? 43.018 16.762 -14.066 1.00 45.75 177 TRP A CA 1
ATOM 1313 C C . TRP A 1 177 ? 43.611 18.166 -13.872 1.00 45.75 177 TRP A C 1
ATOM 1315 O O . TRP A 1 177 ? 44.294 18.677 -14.757 1.00 45.75 177 TRP A O 1
ATOM 1325 N N . GLN A 1 178 ? 43.341 18.813 -12.735 1.00 38.84 178 GLN A N 1
ATOM 1326 C CA . GLN A 1 178 ? 43.961 20.088 -12.360 1.00 38.84 178 GLN A CA 1
ATOM 1327 C C . GLN A 1 178 ? 44.812 19.901 -11.105 1.00 38.84 178 GLN A C 1
ATOM 1329 O O . GLN A 1 178 ? 44.305 19.974 -9.991 1.00 38.84 178 GLN A O 1
ATOM 1334 N N . GLU A 1 179 ? 46.116 19.719 -11.296 1.00 37.34 179 GLU A N 1
ATOM 1335 C CA . GLU A 1 179 ? 47.120 19.940 -10.255 1.00 37.34 179 GLU A CA 1
ATOM 1336 C C . GLU A 1 179 ? 48.226 20.842 -10.824 1.00 37.34 179 GLU A C 1
ATOM 1338 O O . GLU A 1 179 ? 48.786 20.583 -11.890 1.00 37.34 179 GLU A O 1
ATOM 1343 N N . THR A 1 180 ? 48.522 21.943 -10.135 1.00 42.66 180 THR A N 1
ATOM 1344 C CA . THR A 1 180 ? 49.699 22.789 -10.404 1.00 42.66 180 THR A CA 1
ATOM 1345 C C . THR A 1 180 ? 50.969 22.138 -9.831 1.00 42.66 180 THR A C 1
ATOM 1347 O O . THR A 1 180 ? 50.891 21.460 -8.810 1.00 42.66 180 THR A O 1
ATOM 1350 N N . PRO A 1 181 ? 52.157 22.339 -10.438 1.00 32.66 181 PRO A N 1
ATOM 1351 C CA . PRO A 1 181 ? 53.366 21.598 -10.074 1.00 32.66 181 PRO A CA 1
ATOM 1352 C C . PRO A 1 181 ? 53.933 22.031 -8.703 1.00 32.66 181 PRO A C 1
ATOM 1354 O O . PRO A 1 181 ? 53.950 23.229 -8.411 1.00 32.66 181 PRO A O 1
ATOM 1357 N N . PRO A 1 182 ? 54.462 21.102 -7.877 1.00 38.22 182 PRO A N 1
ATOM 1358 C CA . PRO A 1 182 ? 54.911 21.415 -6.524 1.00 38.22 182 PRO A CA 1
ATOM 1359 C C . PRO A 1 182 ? 56.346 21.960 -6.481 1.00 38.22 182 PRO A C 1
ATOM 1361 O O . PRO A 1 182 ? 57.280 21.383 -7.044 1.00 38.22 182 PRO A O 1
ATOM 1364 N N . THR A 1 183 ? 56.551 23.029 -5.709 1.00 36.06 183 THR A N 1
ATOM 1365 C CA . THR A 1 183 ? 57.865 23.411 -5.174 1.00 36.06 183 THR A CA 1
ATOM 1366 C C . THR A 1 183 ? 58.092 22.732 -3.821 1.00 36.06 183 THR A C 1
ATOM 1368 O O . THR A 1 183 ? 57.524 23.148 -2.821 1.00 36.06 183 THR A O 1
ATOM 1371 N N . GLY A 1 184 ? 58.926 21.687 -3.843 1.00 32.81 184 GLY A N 1
ATOM 1372 C CA . GLY A 1 184 ? 59.756 21.098 -2.777 1.00 32.81 184 GLY A CA 1
ATOM 1373 C C . GLY A 1 184 ? 59.354 21.177 -1.292 1.00 32.81 184 GLY A C 1
ATOM 1374 O O . GLY A 1 184 ? 59.324 22.248 -0.698 1.00 32.81 184 GLY A O 1
ATOM 1375 N N . GLY A 1 185 ? 59.287 20.010 -0.638 1.00 31.42 185 GLY A N 1
ATOM 1376 C CA . GLY A 1 185 ? 59.411 19.881 0.821 1.00 31.42 185 GLY A CA 1
ATOM 1377 C C . GLY A 1 185 ? 58.991 18.507 1.349 1.00 31.42 185 GLY A C 1
ATOM 1378 O O . GLY A 1 185 ? 57.946 18.000 0.984 1.00 31.42 185 GLY A O 1
ATOM 1379 N N . SER A 1 186 ? 59.832 17.885 2.170 1.00 33.88 186 SER A N 1
ATOM 1380 C CA . SER A 1 186 ? 59.851 16.467 2.559 1.00 33.88 186 SER A CA 1
ATOM 1381 C C . SER A 1 186 ? 58.677 15.933 3.401 1.00 33.88 186 SER A C 1
ATOM 1383 O O . SER A 1 186 ? 58.326 16.528 4.412 1.00 33.88 186 SER A O 1
ATOM 1385 N N . GLY A 1 187 ? 58.285 14.685 3.113 1.00 40.78 187 GLY A N 1
ATOM 1386 C CA . GLY A 1 187 ? 58.335 13.595 4.098 1.00 40.78 187 GLY A CA 1
ATOM 1387 C C . GLY A 1 187 ? 57.280 13.572 5.202 1.00 40.78 187 GLY A C 1
ATOM 1388 O O . GLY A 1 187 ? 57.625 13.733 6.364 1.00 40.78 187 GLY A O 1
ATOM 1389 N N . ASN A 1 188 ? 56.031 13.305 4.833 1.00 38.25 188 ASN A N 1
ATOM 1390 C CA . ASN A 1 188 ? 55.060 12.459 5.537 1.00 38.25 188 ASN A CA 1
ATOM 1391 C C . ASN A 1 188 ? 53.849 12.303 4.606 1.00 38.25 188 ASN A C 1
ATOM 1393 O O . ASN A 1 188 ? 53.733 13.043 3.632 1.00 38.25 188 ASN A O 1
ATOM 1397 N N . SER A 1 189 ? 52.998 11.305 4.838 1.00 44.81 189 SER A N 1
ATOM 1398 C CA . SER A 1 189 ? 51.740 11.100 4.111 1.00 44.81 189 SER A CA 1
ATOM 1399 C C . SER A 1 189 ? 50.844 12.331 4.265 1.00 44.81 189 SER A C 1
ATOM 1401 O O . SER A 1 189 ? 50.039 12.401 5.193 1.00 44.81 189 SER A O 1
ATOM 1403 N N . ASN A 1 190 ? 51.052 13.327 3.404 1.00 45.44 190 ASN A N 1
ATOM 1404 C CA . ASN A 1 190 ? 50.302 14.564 3.449 1.00 45.44 190 ASN A CA 1
ATOM 1405 C C . ASN A 1 190 ? 48.900 14.302 2.894 1.00 45.44 190 ASN A C 1
ATOM 1407 O O . ASN A 1 190 ? 48.765 13.676 1.837 1.00 45.44 190 ASN A O 1
ATOM 1411 N N . PRO A 1 191 ? 47.860 14.759 3.603 1.00 53.88 191 PRO A N 1
ATOM 1412 C CA . PRO A 1 191 ? 46.514 14.774 3.066 1.00 53.88 191 PRO A CA 1
ATOM 1413 C C . PRO A 1 191 ? 46.487 15.656 1.802 1.00 53.88 191 PRO A C 1
ATOM 1415 O O . PRO A 1 191 ? 47.348 16.527 1.655 1.00 53.88 191 PRO A O 1
ATOM 1418 N N . PRO A 1 192 ? 45.538 15.437 0.876 1.00 66.94 192 PRO A N 1
ATOM 1419 C CA . PRO A 1 192 ? 45.451 16.247 -0.336 1.00 66.94 192 PRO A CA 1
ATOM 1420 C C . PRO A 1 192 ? 45.343 17.739 0.020 1.00 66.94 192 PRO A C 1
ATOM 1422 O O . PRO A 1 192 ? 44.737 18.077 1.037 1.00 66.94 192 PRO A O 1
ATOM 1425 N N . ASP A 1 193 ? 45.867 18.632 -0.826 1.00 70.12 193 ASP A N 1
ATOM 1426 C CA . ASP A 1 193 ? 45.968 20.086 -0.569 1.00 70.12 193 ASP A CA 1
ATOM 1427 C C . ASP A 1 193 ? 44.633 20.781 -0.232 1.00 70.12 193 ASP A C 1
ATOM 1429 O O . ASP A 1 193 ? 44.606 21.905 0.266 1.00 70.12 193 ASP A O 1
ATOM 1433 N N . ASN A 1 194 ? 43.502 20.115 -0.466 1.00 70.25 194 ASN A N 1
ATOM 1434 C CA . ASN A 1 194 ? 42.188 20.593 -0.054 1.00 70.25 194 ASN A CA 1
ATOM 1435 C C . ASN A 1 194 ? 41.887 20.395 1.446 1.00 70.25 194 ASN A C 1
ATOM 1437 O O . ASN A 1 194 ? 40.825 20.840 1.878 1.00 70.25 194 ASN A O 1
ATOM 1441 N N . HIS A 1 195 ? 42.781 19.771 2.228 1.00 82.50 195 HIS A N 1
ATOM 1442 C CA . HIS A 1 195 ? 42.658 19.550 3.674 1.00 82.50 195 HIS A CA 1
ATOM 1443 C C . HIS A 1 195 ? 43.414 20.600 4.498 1.00 82.50 195 HIS A C 1
ATOM 1445 O O . HIS A 1 195 ? 44.424 20.310 5.139 1.00 82.50 195 HIS A O 1
ATOM 1451 N N . THR A 1 196 ? 42.919 21.836 4.485 1.00 84.25 196 THR A N 1
ATOM 1452 C CA . THR A 1 196 ? 43.569 22.970 5.160 1.00 84.25 196 THR A CA 1
ATOM 1453 C C . THR A 1 196 ? 43.192 23.127 6.634 1.00 84.25 196 THR A C 1
ATOM 1455 O O . THR A 1 196 ? 43.835 23.904 7.337 1.00 84.25 196 THR A O 1
ATOM 1458 N N . ASP A 1 197 ? 42.167 22.418 7.117 1.00 82.81 197 ASP A N 1
ATOM 1459 C CA . ASP A 1 197 ? 41.616 22.629 8.458 1.00 82.81 197 ASP A CA 1
ATOM 1460 C C . ASP A 1 197 ? 42.068 21.538 9.434 1.00 82.81 197 ASP A C 1
ATOM 1462 O O . ASP A 1 197 ? 41.663 20.385 9.319 1.00 82.81 197 ASP A O 1
ATOM 1466 N N . GLU A 1 198 ? 42.866 21.882 10.442 1.00 84.88 198 GLU A N 1
ATOM 1467 C CA . GLU A 1 198 ? 43.330 20.920 11.448 1.00 84.88 198 GLU A CA 1
ATOM 1468 C C . GLU A 1 198 ? 42.411 20.906 12.682 1.00 84.88 198 GLU A C 1
ATOM 1470 O O . GLU A 1 198 ? 42.213 21.928 13.342 1.00 84.88 198 GLU A O 1
ATOM 1475 N N . ILE A 1 199 ? 41.842 19.741 13.013 1.00 77.38 199 ILE A N 1
ATOM 1476 C CA . ILE A 1 199 ? 41.030 19.523 14.221 1.00 77.38 199 ILE A CA 1
ATOM 1477 C C . ILE A 1 199 ? 41.580 18.302 14.952 1.00 77.38 199 ILE A C 1
ATOM 1479 O O . ILE A 1 199 ? 41.626 17.208 14.396 1.00 77.38 199 ILE A O 1
ATOM 1483 N N . ASN A 1 200 ? 41.982 18.483 16.214 1.00 73.25 200 ASN A N 1
ATOM 1484 C CA . ASN A 1 200 ? 42.515 17.423 17.081 1.00 73.25 200 ASN A CA 1
ATOM 1485 C C . ASN A 1 200 ? 43.684 16.624 16.460 1.00 73.25 200 ASN A C 1
ATOM 1487 O O . ASN A 1 200 ? 43.800 15.422 16.685 1.00 73.25 200 ASN A O 1
ATOM 1491 N N . GLY A 1 201 ? 44.549 17.288 15.683 1.00 78.38 201 GLY A N 1
ATOM 1492 C CA . GLY A 1 201 ? 45.704 16.661 15.027 1.00 78.38 201 GLY A CA 1
ATOM 1493 C C . GLY A 1 201 ? 45.371 15.878 13.752 1.00 78.38 201 GLY A C 1
ATOM 1494 O O . GLY A 1 201 ? 46.200 15.104 13.280 1.00 78.38 201 GLY A O 1
ATOM 1495 N N . VAL A 1 202 ? 44.162 16.054 13.203 1.00 79.31 202 VAL A N 1
ATOM 1496 C CA . VAL A 1 202 ? 43.731 15.478 11.923 1.00 79.31 202 VAL A CA 1
ATOM 1497 C C . VAL A 1 202 ? 43.331 16.609 10.975 1.00 79.31 202 VAL A C 1
ATOM 1499 O O . VAL A 1 202 ? 42.518 17.470 11.324 1.00 79.31 202 VAL A O 1
ATOM 1502 N N . SER A 1 203 ? 43.898 16.624 9.771 1.00 84.38 203 SER A N 1
ATOM 1503 C CA . SER A 1 203 ? 43.556 17.597 8.729 1.00 84.38 203 SER A CA 1
ATOM 1504 C C . SER A 1 203 ? 42.244 17.222 8.037 1.00 84.38 203 SER A C 1
ATOM 1506 O O . SER A 1 203 ? 41.985 16.047 7.787 1.00 84.38 203 SER A O 1
ATOM 1508 N N . HIS A 1 204 ? 41.429 18.220 7.707 1.00 91.25 204 HIS A N 1
ATOM 1509 C CA . HIS A 1 204 ? 40.089 18.090 7.142 1.00 91.25 204 HIS A CA 1
ATOM 1510 C C . HIS A 1 204 ? 39.917 18.975 5.910 1.00 91.25 204 HIS A C 1
ATOM 1512 O O . HIS A 1 204 ? 40.426 20.097 5.862 1.00 91.25 204 HIS A O 1
ATOM 1518 N N . GLY A 1 205 ? 39.140 18.472 4.949 1.00 87.12 205 GLY A N 1
ATOM 1519 C CA . GLY A 1 205 ? 38.761 19.183 3.735 1.00 87.12 205 GLY A CA 1
ATOM 1520 C C . GLY A 1 205 ? 37.728 20.293 3.938 1.00 87.12 205 GLY A C 1
ATOM 1521 O O . GLY A 1 205 ? 36.960 20.291 4.907 1.00 87.12 205 GLY A O 1
ATOM 1522 N N . ALA A 1 206 ? 37.639 21.212 2.973 1.00 79.69 206 ALA A N 1
ATOM 1523 C CA . ALA A 1 206 ? 36.483 22.101 2.859 1.00 79.69 206 ALA A CA 1
ATOM 1524 C C . ALA A 1 206 ? 35.191 21.261 2.731 1.00 79.69 206 ALA A C 1
ATOM 1526 O O . ALA A 1 206 ? 35.098 20.397 1.863 1.00 79.69 206 ALA A O 1
ATOM 1527 N N . GLY A 1 207 ? 34.209 21.494 3.612 1.00 79.69 207 GLY A N 1
ATOM 1528 C CA . GLY A 1 207 ? 32.989 20.672 3.705 1.00 79.69 207 GLY A CA 1
ATOM 1529 C C . GLY A 1 207 ? 32.976 19.639 4.840 1.00 79.69 207 GLY A C 1
ATOM 1530 O O . GLY A 1 207 ? 32.040 18.855 4.931 1.00 79.69 207 GLY A O 1
ATOM 1531 N N . LYS A 1 208 ? 33.951 19.663 5.762 1.00 86.38 208 LYS A N 1
ATOM 1532 C CA . LYS A 1 208 ? 34.044 18.731 6.909 1.00 86.38 208 LYS A CA 1
ATOM 1533 C C . LYS A 1 208 ? 32.810 18.615 7.811 1.00 86.38 208 LYS A C 1
ATOM 1535 O O . LYS A 1 208 ? 32.688 17.629 8.520 1.00 86.38 208 LYS A O 1
ATOM 1540 N N . PHE A 1 209 ? 31.923 19.611 7.812 1.00 81.31 209 PHE A N 1
ATOM 1541 C CA . PHE A 1 209 ? 30.669 19.585 8.577 1.00 81.31 209 PHE A CA 1
ATOM 1542 C C . PHE A 1 209 ? 29.453 19.160 7.739 1.00 81.31 209 PHE A C 1
ATOM 1544 O O . PHE A 1 209 ? 28.349 19.064 8.264 1.00 81.31 209 PHE A O 1
ATOM 1551 N N . THR A 1 210 ? 29.653 18.922 6.444 1.00 83.88 210 THR A N 1
ATOM 1552 C CA . THR A 1 210 ? 28.639 18.494 5.474 1.00 83.88 210 THR A CA 1
ATOM 1553 C C . THR A 1 210 ? 29.285 17.547 4.436 1.00 83.88 210 THR A C 1
ATOM 1555 O O . THR A 1 210 ? 29.389 17.861 3.244 1.00 83.88 210 THR A O 1
ATOM 1558 N N . PRO A 1 211 ? 29.810 16.383 4.866 1.00 82.00 211 PRO A N 1
ATOM 1559 C CA . PRO A 1 211 ? 30.663 15.541 4.022 1.00 82.00 211 PRO A CA 1
ATOM 1560 C C . PRO A 1 211 ? 29.920 14.828 2.879 1.00 82.00 211 PRO A C 1
ATOM 1562 O O . PRO A 1 211 ? 30.566 14.296 1.980 1.00 82.00 211 PRO A O 1
ATOM 1565 N N . TYR A 1 212 ? 28.581 14.826 2.882 1.00 81.56 212 TYR A N 1
ATOM 1566 C CA . TYR A 1 212 ? 27.766 14.252 1.803 1.00 81.56 212 TYR A CA 1
ATOM 1567 C C . TYR A 1 212 ? 27.414 15.250 0.694 1.00 81.56 212 TYR A C 1
ATOM 1569 O O . TYR A 1 212 ? 27.238 14.844 -0.451 1.00 81.56 212 TYR A O 1
ATOM 1577 N N . SER A 1 213 ? 27.354 16.547 0.998 1.00 63.59 213 SER A N 1
ATOM 1578 C CA . SER A 1 213 ? 27.167 17.611 -0.001 1.00 63.59 213 SER A CA 1
ATOM 1579 C C . SER A 1 213 ? 28.482 18.095 -0.628 1.00 63.59 213 SER A C 1
ATOM 1581 O O . SER A 1 213 ? 28.476 18.925 -1.537 1.00 63.59 213 SER A O 1
ATOM 1583 N N . SER A 1 214 ? 29.618 17.556 -0.179 1.00 65.19 214 SER A N 1
ATOM 1584 C CA . SER A 1 214 ? 30.961 17.839 -0.690 1.00 65.19 214 SER A CA 1
ATOM 1585 C C . SER A 1 214 ? 31.595 16.590 -1.320 1.00 65.19 214 SER A C 1
ATOM 1587 O O . SER A 1 214 ? 31.113 15.472 -1.165 1.00 65.19 214 SER A O 1
ATOM 1589 N N . TRP A 1 215 ? 32.701 16.759 -2.052 1.00 78.69 215 TRP A N 1
ATOM 1590 C CA . TRP A 1 215 ? 33.403 15.687 -2.783 1.00 78.69 215 TRP A CA 1
ATOM 1591 C C . TRP A 1 215 ? 34.093 14.647 -1.866 1.00 78.69 215 TRP A C 1
ATOM 1593 O O . TRP A 1 215 ? 34.899 13.840 -2.329 1.00 78.69 215 TRP A O 1
ATOM 1603 N N . CYS A 1 216 ? 33.802 14.648 -0.561 1.00 85.44 216 CYS A N 1
ATOM 1604 C CA . CYS A 1 216 ? 34.463 13.810 0.436 1.00 85.44 216 CYS A CA 1
ATOM 1605 C C . CYS A 1 216 ? 34.192 12.312 0.227 1.00 85.44 216 CYS A C 1
ATOM 1607 O O . CYS A 1 216 ? 35.110 11.509 0.400 1.00 85.44 216 CYS A O 1
ATOM 1609 N N . THR A 1 217 ? 32.991 11.920 -0.213 1.00 89.00 217 THR A N 1
ATOM 1610 C CA . THR A 1 217 ? 32.632 10.504 -0.449 1.00 89.00 217 THR A CA 1
ATOM 1611 C C . THR A 1 217 ? 33.471 9.839 -1.544 1.00 89.00 217 THR A C 1
ATOM 1613 O O . THR A 1 217 ? 33.739 8.639 -1.486 1.00 89.00 217 THR A O 1
ATOM 1616 N N . ALA A 1 218 ? 33.985 10.611 -2.509 1.00 83.44 218 ALA A N 1
ATOM 1617 C CA . ALA A 1 218 ? 34.865 10.095 -3.560 1.00 83.44 218 ALA A CA 1
ATOM 1618 C C . ALA A 1 218 ? 36.222 9.605 -3.016 1.00 83.44 218 ALA A C 1
ATOM 1620 O O . ALA A 1 218 ? 36.849 8.709 -3.600 1.00 83.44 218 ALA A O 1
ATOM 1621 N N . CYS A 1 219 ? 36.678 10.181 -1.900 1.00 87.69 219 CYS A N 1
ATOM 1622 C CA . CYS A 1 219 ? 37.940 9.832 -1.252 1.00 87.69 219 CYS A CA 1
ATOM 1623 C C . CYS A 1 219 ? 37.740 8.943 -0.025 1.00 87.69 219 CYS A C 1
ATOM 1625 O O . CYS A 1 219 ? 38.508 8.006 0.144 1.00 87.69 219 CYS A O 1
ATOM 1627 N N . HIS A 1 220 ? 36.705 9.184 0.783 1.00 89.25 220 HIS A N 1
ATOM 1628 C CA . HIS A 1 220 ? 36.469 8.489 2.054 1.00 89.25 220 HIS A CA 1
ATOM 1629 C C . HIS A 1 220 ? 35.449 7.347 1.966 1.00 89.25 220 HIS A C 1
ATOM 1631 O O . HIS A 1 220 ? 35.142 6.745 2.987 1.00 89.25 220 HIS A O 1
ATOM 1637 N N . GLY A 1 221 ? 34.953 7.025 0.770 1.00 86.38 221 GLY A N 1
ATOM 1638 C CA . GLY A 1 221 ? 33.935 5.996 0.573 1.00 86.38 221 GLY A CA 1
ATOM 1639 C C . GLY A 1 221 ? 32.513 6.568 0.613 1.00 86.38 221 GLY A C 1
ATOM 1640 O O . GLY A 1 221 ? 32.282 7.638 1.185 1.00 86.38 221 GLY A O 1
ATOM 1641 N N . PRO A 1 222 ? 31.551 5.890 -0.033 1.00 84.38 222 PRO A N 1
ATOM 1642 C CA . PRO A 1 222 ? 30.180 6.373 -0.169 1.00 84.38 222 PRO A CA 1
ATOM 1643 C C . PRO A 1 222 ? 29.438 6.504 1.165 1.00 84.38 222 PRO A C 1
ATOM 1645 O O . PRO A 1 222 ? 28.468 7.249 1.210 1.00 84.38 222 PRO A O 1
ATOM 1648 N N . ALA A 1 223 ? 29.884 5.838 2.233 1.00 86.31 223 ALA A N 1
ATOM 1649 C CA . ALA A 1 223 ? 29.368 5.976 3.595 1.00 86.31 223 ALA A CA 1
ATOM 1650 C C . ALA A 1 223 ? 30.393 6.622 4.555 1.00 86.31 223 ALA A C 1
ATOM 1652 O O . ALA A 1 223 ? 30.214 6.593 5.775 1.00 86.31 223 ALA A O 1
ATOM 1653 N N . LEU A 1 224 ? 31.463 7.225 4.014 1.00 90.50 224 LEU A N 1
ATOM 1654 C CA . LEU A 1 224 ? 32.562 7.849 4.761 1.00 90.50 224 LEU A CA 1
ATOM 1655 C C . LEU A 1 224 ? 33.290 6.880 5.714 1.00 90.50 224 LEU A C 1
ATOM 1657 O O . LEU A 1 224 ? 33.864 7.281 6.730 1.00 90.50 224 LEU A O 1
ATOM 1661 N N . GLU A 1 225 ? 33.267 5.595 5.376 1.00 88.75 225 GLU A N 1
ATOM 1662 C CA . GLU A 1 225 ? 33.853 4.473 6.108 1.00 88.75 225 GLU A CA 1
ATOM 1663 C C . GLU A 1 225 ? 35.381 4.374 5.977 1.00 88.75 225 GLU A C 1
ATOM 1665 O O . GLU A 1 225 ? 36.009 3.499 6.574 1.00 88.75 225 GLU A O 1
ATOM 1670 N N . GLY A 1 226 ? 35.986 5.285 5.217 1.00 88.56 226 GLY A N 1
ATOM 1671 C CA . GLY A 1 226 ? 37.404 5.309 4.895 1.00 88.56 226 GLY A CA 1
ATOM 1672 C C . GLY A 1 226 ? 37.704 4.530 3.622 1.00 88.56 226 GLY A C 1
ATOM 1673 O O . GLY A 1 226 ? 36.991 3.614 3.221 1.00 88.56 226 GLY A O 1
ATOM 1674 N N . ASN A 1 227 ? 38.802 4.889 2.968 1.00 84.06 227 ASN A N 1
ATOM 1675 C CA . ASN A 1 227 ? 39.283 4.187 1.789 1.00 84.06 227 ASN A CA 1
ATOM 1676 C C . ASN A 1 227 ? 40.769 3.899 1.961 1.00 84.06 227 ASN A C 1
ATOM 1678 O O . ASN A 1 227 ? 41.628 4.717 1.625 1.00 84.06 227 ASN A O 1
ATOM 1682 N N . LEU A 1 228 ? 41.068 2.706 2.477 1.00 76.38 228 LEU A N 1
ATOM 1683 C CA . LEU A 1 228 ? 42.441 2.260 2.715 1.00 76.38 228 LEU A CA 1
ATOM 1684 C C . LEU A 1 228 ? 43.276 2.237 1.428 1.00 76.38 228 LEU A C 1
ATOM 1686 O O . LEU A 1 228 ? 44.470 2.514 1.483 1.00 76.38 228 LEU A O 1
ATOM 1690 N N . ALA A 1 229 ? 42.656 1.986 0.268 1.00 74.75 229 ALA A N 1
ATOM 1691 C CA . ALA A 1 229 ? 43.350 2.013 -1.019 1.00 74.75 229 ALA A CA 1
ATOM 1692 C C . ALA A 1 229 ? 43.777 3.433 -1.437 1.00 74.75 229 ALA A C 1
ATOM 1694 O O . ALA A 1 229 ? 44.726 3.582 -2.200 1.00 74.75 229 ALA A O 1
ATOM 1695 N N . LYS A 1 230 ? 43.119 4.474 -0.908 1.00 77.81 230 LYS A N 1
ATOM 1696 C CA . LYS A 1 230 ? 43.480 5.890 -1.102 1.00 77.81 230 LYS A CA 1
ATOM 1697 C C . LYS A 1 230 ? 44.173 6.511 0.118 1.00 77.81 230 LYS A C 1
ATOM 1699 O O . LYS A 1 230 ? 44.370 7.721 0.153 1.00 77.81 230 LYS A O 1
ATOM 1704 N N . GLY A 1 231 ? 44.502 5.711 1.138 1.00 80.62 231 GLY A N 1
ATOM 1705 C CA . GLY A 1 231 ? 45.061 6.196 2.404 1.00 80.62 231 GLY A CA 1
ATOM 1706 C C . GLY A 1 231 ? 44.118 7.100 3.210 1.00 80.62 231 GLY A C 1
ATOM 1707 O O . GLY A 1 231 ? 44.562 7.752 4.152 1.00 80.62 231 GLY A O 1
ATOM 1708 N N . ALA A 1 232 ? 42.831 7.155 2.856 1.00 85.12 232 ALA A N 1
ATOM 1709 C CA . ALA A 1 232 ? 41.854 8.019 3.502 1.00 85.12 232 ALA A CA 1
ATOM 1710 C C . ALA A 1 232 ? 41.300 7.332 4.764 1.00 85.12 232 ALA A C 1
ATOM 1712 O O . ALA A 1 232 ? 40.730 6.239 4.651 1.00 85.12 232 ALA A O 1
ATOM 1713 N N . PRO A 1 233 ? 41.435 7.932 5.963 1.00 84.94 233 PRO A N 1
ATOM 1714 C CA . PRO A 1 233 ? 40.883 7.355 7.181 1.00 84.94 233 PRO A CA 1
ATOM 1715 C C . PRO A 1 233 ? 39.352 7.401 7.166 1.00 84.94 233 PRO A C 1
ATOM 1717 O O . PRO A 1 233 ? 38.737 8.219 6.475 1.00 84.94 233 PRO A O 1
ATOM 1720 N N . SER A 1 234 ? 38.741 6.523 7.956 1.00 87.81 234 SER A N 1
ATOM 1721 C CA . SER A 1 234 ? 37.298 6.534 8.173 1.00 87.81 234 SER A CA 1
ATOM 1722 C C . SER A 1 234 ? 36.872 7.769 8.954 1.00 87.81 234 SER A C 1
ATOM 1724 O O . SER A 1 234 ? 37.365 8.013 10.059 1.00 87.81 234 SER A O 1
ATOM 1726 N N . CYS A 1 235 ? 35.909 8.521 8.421 1.00 83.69 235 CYS A N 1
ATOM 1727 C CA . CYS A 1 235 ? 35.313 9.635 9.150 1.00 83.69 235 CYS A CA 1
ATOM 1728 C C . CYS A 1 235 ? 34.529 9.124 10.368 1.00 83.69 235 CYS A C 1
ATOM 1730 O O . CYS A 1 235 ? 34.487 9.793 11.401 1.00 83.69 235 CYS A O 1
ATOM 1732 N N . THR A 1 236 ? 33.955 7.918 10.290 1.00 82.44 236 THR A N 1
ATOM 1733 C CA . THR A 1 236 ? 33.197 7.320 11.400 1.00 82.44 236 THR A CA 1
ATOM 1734 C C . THR A 1 236 ? 34.097 6.862 12.547 1.00 82.44 236 THR A C 1
ATOM 1736 O O . THR A 1 236 ? 33.654 6.863 13.693 1.00 82.44 236 THR A O 1
ATOM 1739 N N . THR A 1 237 ? 35.379 6.573 12.291 1.00 77.25 237 THR A N 1
ATOM 1740 C CA . THR A 1 237 ? 36.352 6.249 13.351 1.00 77.25 237 THR A CA 1
ATOM 1741 C C . THR A 1 237 ? 36.617 7.432 14.282 1.00 77.25 237 THR A C 1
ATOM 1743 O O . THR A 1 237 ? 36.815 7.224 15.476 1.00 77.25 237 THR A O 1
ATOM 1746 N N . CYS A 1 238 ? 36.586 8.663 13.766 1.00 70.75 238 CYS A N 1
ATOM 1747 C CA . CYS A 1 238 ? 36.835 9.863 14.568 1.00 70.75 238 CYS A CA 1
ATOM 1748 C C . CYS A 1 238 ? 35.546 10.536 15.070 1.00 70.75 238 CYS A C 1
ATOM 1750 O O . CYS A 1 238 ? 35.554 11.119 16.151 1.00 70.75 238 CYS A O 1
ATOM 1752 N N . HIS A 1 239 ? 34.444 10.455 14.313 1.00 76.00 239 HIS A N 1
ATOM 1753 C CA . HIS A 1 239 ? 33.194 11.173 14.615 1.00 76.00 239 HIS A CA 1
ATOM 1754 C C . HIS A 1 239 ? 32.047 10.284 15.116 1.00 76.00 239 HIS A C 1
ATOM 1756 O O . HIS A 1 239 ? 30.987 10.792 15.468 1.00 76.00 239 HIS A O 1
ATOM 1762 N N . GLY A 1 240 ? 32.242 8.967 15.182 1.00 59.50 240 GLY A N 1
ATOM 1763 C CA . GLY A 1 240 ? 31.346 8.044 15.874 1.00 59.50 240 GLY A CA 1
ATOM 1764 C C . GLY A 1 240 ? 30.014 7.717 15.188 1.00 59.50 240 GLY A C 1
ATOM 1765 O O . GLY A 1 240 ? 29.408 6.738 15.612 1.00 59.50 240 GLY A O 1
ATOM 1766 N N . GLN A 1 241 ? 29.555 8.449 14.152 1.00 64.50 241 GLN A N 1
ATOM 1767 C CA . GLN A 1 241 ? 28.295 8.169 13.421 1.00 64.50 241 GLN A CA 1
ATOM 1768 C C . GLN A 1 241 ? 28.287 8.564 11.925 1.00 64.50 241 GLN A C 1
ATOM 1770 O O . GLN A 1 241 ? 29.109 9.359 11.468 1.00 64.50 241 GLN A O 1
ATOM 1775 N N . LEU A 1 242 ? 27.334 7.983 11.173 1.00 54.03 242 LEU A N 1
ATOM 1776 C CA . LEU A 1 242 ? 26.978 8.324 9.785 1.00 54.03 242 LEU A CA 1
ATOM 1777 C C . LEU A 1 242 ? 26.228 9.666 9.755 1.00 54.03 242 LEU A C 1
ATOM 1779 O O . LEU A 1 242 ? 25.249 9.846 10.473 1.00 54.03 242 LEU A O 1
ATOM 1783 N N . TRP A 1 243 ? 26.671 10.604 8.920 1.00 62.59 243 TRP A N 1
ATOM 1784 C CA . TRP A 1 243 ? 26.065 11.932 8.815 1.00 62.59 243 TRP A CA 1
ATOM 1785 C C . TRP A 1 243 ? 24.707 11.854 8.101 1.00 62.59 243 TRP A C 1
ATOM 1787 O O . TRP A 1 243 ? 24.604 11.278 7.023 1.00 62.59 243 TRP A O 1
ATOM 1797 N N . THR A 1 244 ? 23.657 12.442 8.670 1.00 54.09 244 THR A N 1
ATOM 1798 C CA . THR A 1 244 ? 22.315 12.457 8.068 1.00 54.09 244 THR A CA 1
ATOM 1799 C C . THR A 1 244 ? 22.061 13.788 7.364 1.00 54.09 244 THR A C 1
ATOM 1801 O O . THR A 1 244 ? 21.313 14.630 7.858 1.00 54.09 244 THR A O 1
ATOM 1804 N N . GLU A 1 245 ? 22.697 13.995 6.212 1.00 42.47 245 GLU A N 1
ATOM 1805 C CA . GLU A 1 245 ? 22.213 14.979 5.239 1.00 42.47 245 GLU A CA 1
ATOM 1806 C C . GLU A 1 245 ? 21.317 14.242 4.232 1.00 42.47 245 GLU A C 1
ATOM 1808 O O . GLU A 1 245 ? 21.590 13.107 3.842 1.00 42.47 245 GLU A O 1
ATOM 1813 N N . THR A 1 246 ? 20.173 14.835 3.907 1.00 39.00 246 THR A N 1
ATOM 1814 C CA . THR A 1 246 ? 19.045 14.174 3.243 1.00 39.00 246 THR A CA 1
ATOM 1815 C C . THR A 1 246 ? 19.412 13.726 1.823 1.00 39.00 246 THR A C 1
ATOM 1817 O O . THR A 1 246 ? 19.704 14.554 0.964 1.00 39.00 246 THR A O 1
ATOM 1820 N N . ILE A 1 247 ? 19.345 12.420 1.548 1.00 36.53 247 ILE A N 1
ATOM 1821 C CA . ILE A 1 247 ? 19.349 11.885 0.177 1.00 36.53 247 ILE A CA 1
ATOM 1822 C C . ILE A 1 247 ? 18.003 12.271 -0.478 1.00 36.53 247 ILE A C 1
ATOM 1824 O O . ILE A 1 247 ? 16.961 12.076 0.156 1.00 36.53 247 ILE A O 1
ATOM 1828 N N . PRO A 1 248 ? 17.962 12.803 -1.718 1.00 31.00 248 PRO A N 1
ATOM 1829 C CA . PRO A 1 248 ? 16.709 12.980 -2.451 1.00 31.00 248 PRO A CA 1
ATOM 1830 C C . PRO A 1 248 ? 15.987 11.632 -2.613 1.00 31.00 248 PRO A C 1
ATOM 1832 O O . PRO A 1 248 ? 16.641 10.604 -2.794 1.00 31.00 248 PRO A O 1
ATOM 1835 N N . PRO A 1 249 ? 14.648 11.598 -2.557 1.00 38.00 249 PRO A N 1
ATOM 1836 C CA . PRO A 1 249 ? 13.906 10.360 -2.397 1.00 38.00 249 PRO A CA 1
ATOM 1837 C C . PRO A 1 249 ? 13.922 9.571 -3.706 1.00 38.00 249 PRO A C 1
ATOM 1839 O O . PRO A 1 249 ? 13.196 9.911 -4.632 1.00 38.00 249 PRO A O 1
ATOM 1842 N N . ASN A 1 250 ? 14.775 8.550 -3.788 1.00 38.97 250 ASN A N 1
ATOM 1843 C CA . ASN A 1 250 ? 14.533 7.284 -4.486 1.00 38.97 250 ASN A CA 1
ATOM 1844 C C . ASN A 1 250 ? 15.727 6.344 -4.261 1.00 38.97 250 ASN A C 1
ATOM 1846 O O . ASN A 1 250 ? 16.759 6.450 -4.916 1.00 38.97 250 ASN A O 1
ATOM 1850 N N . GLY A 1 251 ? 15.567 5.412 -3.323 1.00 28.83 251 GLY A N 1
ATOM 1851 C CA . GLY A 1 251 ? 16.522 4.340 -3.039 1.00 28.83 251 GLY A CA 1
ATOM 1852 C C . GLY A 1 251 ? 16.178 3.683 -1.707 1.00 28.83 251 GLY A C 1
ATOM 1853 O O . GLY A 1 251 ? 16.297 4.313 -0.664 1.00 28.83 251 GLY A O 1
ATOM 1854 N N . GLY A 1 252 ? 15.643 2.464 -1.754 1.00 31.25 252 GLY A N 1
ATOM 1855 C CA . GLY A 1 252 ? 14.996 1.808 -0.621 1.00 31.25 252 GLY A CA 1
ATOM 1856 C C . GLY A 1 252 ? 15.928 1.291 0.481 1.00 31.25 252 GLY A C 1
ATOM 1857 O O . GLY A 1 252 ? 17.118 1.081 0.276 1.00 31.25 252 GLY A O 1
ATOM 1858 N N . GLY A 1 253 ? 15.308 0.994 1.629 1.00 34.88 253 GLY A N 1
ATOM 1859 C CA . GLY A 1 253 ? 15.773 -0.050 2.544 1.00 34.88 253 GLY A CA 1
ATOM 1860 C C . GLY A 1 253 ? 16.599 0.383 3.756 1.00 34.88 253 GLY A C 1
ATOM 1861 O O . GLY A 1 253 ? 17.647 -0.201 3.992 1.00 34.88 253 GLY A O 1
ATOM 1862 N N . SER A 1 254 ? 16.131 1.342 4.563 1.00 37.88 254 SER A N 1
ATOM 1863 C CA . SER A 1 254 ? 16.493 1.412 5.992 1.00 37.88 254 SER A CA 1
ATOM 1864 C C . SER A 1 254 ? 15.460 2.232 6.774 1.00 37.88 254 SER A C 1
ATOM 1866 O O . SER A 1 254 ? 15.136 3.352 6.388 1.00 37.88 254 SER A O 1
ATOM 1868 N N . THR A 1 255 ? 14.915 1.681 7.861 1.00 40.16 255 THR A N 1
ATOM 1869 C CA . THR A 1 255 ? 13.846 2.277 8.691 1.00 40.16 255 THR A CA 1
ATOM 1870 C C . THR A 1 255 ? 14.353 3.274 9.739 1.00 40.16 255 THR A C 1
ATOM 1872 O O . THR A 1 255 ? 13.626 3.604 10.669 1.00 40.16 255 THR A O 1
ATOM 1875 N N . ASN A 1 256 ? 15.571 3.801 9.605 1.00 51.56 256 ASN A N 1
ATOM 1876 C CA . ASN A 1 256 ? 16.217 4.617 10.644 1.00 51.56 256 ASN A CA 1
ATOM 1877 C C . ASN A 1 256 ? 15.741 6.082 10.716 1.00 51.56 256 ASN A C 1
ATOM 1879 O O . ASN A 1 256 ? 16.480 6.948 11.184 1.00 51.56 256 ASN A O 1
ATOM 1883 N N . ASN A 1 257 ? 14.519 6.386 10.275 1.00 68.12 257 ASN A N 1
ATOM 1884 C CA . ASN A 1 257 ? 13.949 7.712 10.490 1.00 68.12 257 ASN A CA 1
ATOM 1885 C C . ASN A 1 257 ? 13.350 7.778 11.901 1.00 68.12 257 ASN A C 1
ATOM 1887 O O . ASN A 1 257 ? 12.436 7.003 12.196 1.00 68.12 257 ASN A O 1
ATOM 1891 N N . PRO A 1 258 ? 13.818 8.690 12.775 1.00 71.81 258 PRO A N 1
ATOM 1892 C CA . PRO A 1 258 ? 13.202 8.858 14.079 1.00 71.81 258 PRO A CA 1
ATOM 1893 C C . PRO A 1 258 ? 11.733 9.287 13.903 1.00 71.81 258 PRO A C 1
ATOM 1895 O O . PRO A 1 258 ? 11.415 10.011 12.951 1.00 71.81 258 PRO A O 1
ATOM 1898 N N . PRO A 1 259 ? 10.818 8.854 14.790 1.00 80.81 259 PRO A N 1
ATOM 1899 C CA . PRO A 1 259 ? 9.418 9.248 14.710 1.00 80.81 259 PRO A CA 1
ATOM 1900 C C . PRO A 1 259 ? 9.256 10.773 14.705 1.00 80.81 259 PRO A C 1
ATOM 1902 O O . PRO A 1 259 ? 10.045 11.497 15.310 1.00 80.81 259 PRO A O 1
ATOM 1905 N N . SER A 1 260 ? 8.189 11.274 14.078 1.00 82.50 260 SER A N 1
ATOM 1906 C CA . SER A 1 260 ? 7.964 12.715 13.864 1.00 82.50 260 SER A CA 1
ATOM 1907 C C . SER A 1 260 ? 7.883 13.563 15.141 1.00 82.50 260 SER A C 1
ATOM 1909 O O . SER A 1 260 ? 7.915 14.787 15.062 1.00 82.50 260 SER A O 1
ATOM 1911 N N . ASN A 1 261 ? 7.758 12.941 16.316 1.00 79.81 261 ASN A N 1
ATOM 1912 C CA . ASN A 1 261 ? 7.795 13.622 17.610 1.00 79.81 261 ASN A CA 1
ATOM 1913 C C . ASN A 1 261 ? 9.223 13.906 18.119 1.00 79.81 261 ASN A C 1
ATOM 1915 O O . ASN A 1 261 ? 9.356 14.534 19.166 1.00 79.81 261 ASN A O 1
ATOM 1919 N N . HIS A 1 262 ? 10.270 13.479 17.407 1.00 88.00 262 HIS A N 1
ATOM 1920 C CA . HIS A 1 262 ? 11.666 13.767 17.730 1.00 88.00 262 HIS A CA 1
ATOM 1921 C C . HIS A 1 262 ? 12.110 15.075 17.066 1.00 88.00 262 HIS A C 1
ATOM 1923 O O . HIS A 1 262 ? 12.753 15.080 16.019 1.00 88.00 262 HIS A O 1
ATOM 1929 N N . THR A 1 263 ? 11.715 16.202 17.655 1.00 87.94 263 THR A N 1
ATOM 1930 C CA . THR A 1 263 ? 11.947 17.539 17.081 1.00 87.94 263 THR A CA 1
ATOM 1931 C C . THR A 1 263 ? 13.090 18.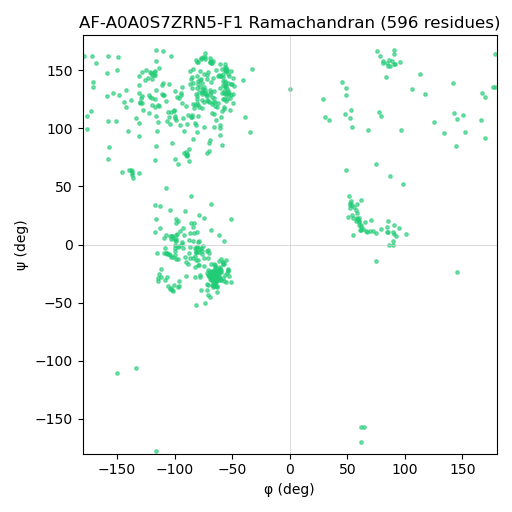309 17.741 1.00 87.94 263 THR A C 1
ATOM 1933 O O . THR A 1 263 ? 13.477 19.360 17.237 1.00 87.94 263 THR A O 1
ATOM 1936 N N . ASP A 1 264 ? 13.617 17.834 18.870 1.00 87.06 264 ASP A N 1
ATOM 1937 C CA . ASP A 1 264 ? 14.624 18.553 19.653 1.00 87.06 264 ASP A CA 1
ATOM 1938 C C . ASP A 1 264 ? 16.038 18.029 19.362 1.00 87.06 264 ASP A C 1
ATOM 1940 O O . ASP A 1 264 ? 16.398 16.925 19.764 1.00 87.06 264 ASP A O 1
ATOM 1944 N N . ASN A 1 265 ? 16.847 18.806 18.639 1.00 85.25 265 ASN A N 1
ATOM 1945 C CA . ASN A 1 265 ? 18.215 18.423 18.296 1.00 85.25 265 ASN A CA 1
ATOM 1946 C C . ASN A 1 265 ? 19.190 18.785 19.427 1.00 85.25 265 ASN A C 1
ATOM 1948 O O . ASN A 1 265 ? 19.502 19.959 19.638 1.00 85.25 265 ASN A O 1
ATOM 1952 N N . VAL A 1 266 ? 19.735 17.771 20.100 1.00 77.38 266 VAL A N 1
ATOM 1953 C CA . VAL A 1 266 ? 20.824 17.924 21.069 1.00 77.38 266 VAL A CA 1
ATOM 1954 C C . VAL A 1 266 ? 22.032 17.126 20.618 1.00 77.38 266 VAL A C 1
ATOM 1956 O O . VAL A 1 266 ? 21.970 15.908 20.486 1.00 77.38 266 VAL A O 1
ATOM 1959 N N . GLN A 1 267 ? 23.143 17.836 20.406 1.00 78.00 267 GLN A N 1
ATOM 1960 C CA . GLN A 1 267 ? 24.435 17.265 20.005 1.00 78.00 267 GLN A CA 1
ATOM 1961 C C . GLN A 1 267 ? 24.371 16.415 18.722 1.00 78.00 267 GLN A C 1
ATOM 1963 O O . GLN A 1 267 ? 25.126 15.460 18.574 1.00 78.00 267 GLN A O 1
ATOM 1968 N N . GLY A 1 268 ? 23.484 16.767 17.786 1.00 76.94 268 GLY A N 1
ATOM 1969 C CA . GLY A 1 268 ? 23.307 16.033 16.530 1.00 76.94 268 GLY A CA 1
ATOM 1970 C C . GLY A 1 268 ? 22.273 14.908 16.603 1.00 76.94 268 GLY A C 1
ATOM 1971 O O . GLY A 1 268 ? 22.009 14.279 15.584 1.00 76.94 268 GLY A O 1
ATOM 1972 N N . PHE A 1 269 ? 21.647 14.689 17.764 1.00 81.06 269 PHE A N 1
ATOM 1973 C CA . PHE A 1 269 ? 20.603 13.686 17.966 1.00 81.06 269 PHE A CA 1
ATOM 1974 C C . PHE A 1 269 ? 19.240 14.339 18.152 1.00 81.06 269 PHE A C 1
ATOM 1976 O O . PHE A 1 269 ? 19.064 15.210 19.009 1.00 81.06 269 PHE A O 1
ATOM 1983 N N . LEU A 1 270 ? 18.252 13.883 17.385 1.00 87.00 270 LEU A N 1
ATOM 1984 C CA . LEU A 1 270 ? 16.864 14.283 17.576 1.00 87.00 270 LEU A CA 1
ATOM 1985 C C . LEU A 1 270 ? 16.269 13.552 18.784 1.00 87.00 270 LEU A C 1
ATOM 1987 O O . LEU A 1 270 ? 16.384 12.336 18.903 1.00 87.00 270 LEU A O 1
ATOM 1991 N N . HIS A 1 271 ? 15.621 14.304 19.665 1.00 91.94 271 HIS A N 1
ATOM 1992 C CA . HIS A 1 271 ? 14.960 13.837 20.874 1.00 91.94 271 HIS A CA 1
ATOM 1993 C C . HIS A 1 271 ? 13.476 14.186 20.823 1.00 91.94 271 HIS A C 1
ATOM 1995 O O . HIS A 1 271 ? 13.084 15.230 20.291 1.00 91.94 271 HIS A O 1
ATOM 2001 N N . ALA A 1 272 ? 12.652 13.332 21.424 1.00 89.44 272 ALA A N 1
ATOM 2002 C CA . ALA A 1 272 ? 11.274 13.672 21.733 1.00 89.44 272 ALA A CA 1
ATOM 2003 C C . ALA A 1 272 ? 11.178 14.591 22.961 1.00 89.44 272 ALA A C 1
ATOM 2005 O O . ALA A 1 272 ? 12.092 14.672 23.789 1.00 89.44 272 ALA A O 1
ATOM 2006 N N . ALA A 1 273 ? 10.041 15.277 23.093 1.00 87.06 273 ALA A N 1
ATOM 2007 C CA . ALA A 1 273 ? 9.711 15.991 24.321 1.00 87.06 273 ALA A CA 1
ATOM 2008 C C . ALA A 1 273 ? 9.728 15.027 25.524 1.00 87.06 273 ALA A C 1
ATOM 2010 O O . ALA A 1 273 ? 9.258 13.896 25.422 1.00 87.06 273 ALA A O 1
ATOM 2011 N N . GLY A 1 274 ? 10.267 15.481 26.659 1.00 85.69 274 GLY A N 1
ATOM 2012 C CA . GLY A 1 274 ? 10.363 14.666 27.875 1.00 85.69 274 GLY A CA 1
ATOM 2013 C C . GLY A 1 274 ? 11.639 13.832 28.004 1.00 85.69 274 GLY A C 1
ATOM 2014 O O . GLY A 1 274 ? 11.722 13.024 28.925 1.00 85.69 274 GLY A O 1
ATOM 2015 N N . LYS A 1 275 ? 12.646 14.055 27.143 1.00 89.00 275 LYS A N 1
ATOM 2016 C CA . LYS A 1 275 ? 13.948 13.366 27.198 1.00 89.00 275 LYS A CA 1
ATOM 2017 C C . LYS A 1 275 ? 14.613 13.402 28.577 1.00 89.00 275 LYS A C 1
ATOM 2019 O O . LYS A 1 275 ? 15.243 12.430 28.939 1.00 89.00 275 LYS A O 1
ATOM 2024 N N . ASP A 1 276 ? 14.430 14.455 29.373 1.00 86.88 276 ASP A N 1
ATOM 2025 C CA . ASP A 1 276 ? 15.039 14.555 30.712 1.00 86.88 276 ASP A CA 1
ATOM 2026 C C . ASP A 1 276 ? 14.320 13.682 31.769 1.00 86.88 276 ASP A C 1
ATOM 2028 O O . ASP A 1 276 ? 14.795 13.527 32.892 1.00 86.88 276 ASP A O 1
ATOM 2032 N N . THR A 1 277 ? 13.171 13.103 31.405 1.00 89.69 277 THR A N 1
ATOM 2033 C CA . THR A 1 277 ? 12.309 12.235 32.231 1.00 89.69 277 THR A CA 1
ATOM 2034 C C . THR A 1 277 ? 11.767 11.069 31.385 1.00 89.69 277 THR A C 1
ATOM 2036 O O . THR A 1 277 ? 10.562 11.003 31.093 1.00 89.69 277 THR A O 1
ATOM 2039 N N . PRO A 1 278 ? 12.657 10.190 30.891 1.00 89.69 278 PRO A N 1
ATOM 2040 C CA . PRO A 1 278 ? 12.334 9.214 29.856 1.00 89.69 278 PRO A CA 1
ATOM 2041 C C . PRO A 1 278 ? 11.362 8.115 30.307 1.00 89.69 278 PRO A C 1
ATOM 2043 O O . PRO A 1 278 ? 10.645 7.569 29.467 1.00 89.69 278 PRO A O 1
ATOM 2046 N N . TYR A 1 279 ? 11.297 7.785 31.602 1.00 85.00 279 TYR A N 1
ATOM 2047 C CA . TYR A 1 279 ? 10.367 6.762 32.089 1.00 85.00 279 TYR A CA 1
ATOM 2048 C C . TYR A 1 279 ? 8.941 7.318 32.175 1.00 85.00 279 TYR A C 1
ATOM 2050 O O . TYR A 1 279 ? 7.997 6.638 31.774 1.00 85.00 279 TYR A O 1
ATOM 2058 N N . THR A 1 280 ? 8.773 8.573 32.599 1.00 84.56 280 THR A N 1
ATOM 2059 C CA . THR A 1 280 ? 7.466 9.255 32.639 1.00 84.56 280 THR A CA 1
ATOM 2060 C C . THR A 1 280 ? 6.921 9.537 31.236 1.00 84.56 280 THR A C 1
ATOM 2062 O O . THR A 1 280 ? 5.707 9.521 31.030 1.00 84.56 280 THR A O 1
ATOM 2065 N N . HIS A 1 281 ? 7.797 9.758 30.252 1.00 86.62 281 HIS A N 1
ATOM 2066 C CA . HIS A 1 281 ? 7.412 10.082 28.872 1.00 86.62 281 HIS A CA 1
ATOM 2067 C C . HIS A 1 281 ? 7.443 8.881 27.919 1.00 86.62 281 HIS A C 1
ATOM 2069 O O . HIS A 1 281 ? 7.481 9.059 26.704 1.00 86.62 281 HIS A O 1
ATOM 2075 N N . TRP A 1 282 ? 7.359 7.660 28.463 1.00 86.69 282 TRP A N 1
ATOM 2076 C CA . TRP A 1 282 ? 7.180 6.421 27.695 1.00 86.69 282 TRP A CA 1
ATOM 2077 C C . TRP A 1 282 ? 8.288 6.160 26.663 1.00 86.69 282 TRP A C 1
ATOM 2079 O O . TRP A 1 282 ? 8.098 5.382 25.727 1.00 86.69 282 TRP A O 1
ATOM 2089 N N . CYS A 1 283 ? 9.475 6.747 26.845 1.00 88.50 283 CYS A N 1
ATOM 2090 C CA . CYS A 1 283 ? 10.617 6.521 25.959 1.00 88.50 283 CYS A CA 1
ATOM 2091 C C . CYS A 1 283 ? 11.034 5.042 25.959 1.00 88.50 283 CYS A C 1
ATOM 2093 O O . CYS A 1 283 ? 11.535 4.536 24.955 1.00 88.50 283 CYS A O 1
ATOM 2095 N N . THR A 1 284 ? 10.759 4.326 27.053 1.00 90.25 284 THR A N 1
ATOM 2096 C CA . THR A 1 284 ? 11.013 2.887 27.202 1.00 90.25 284 THR A CA 1
ATOM 2097 C C . THR A 1 284 ? 10.263 2.011 26.199 1.00 90.25 284 THR A C 1
ATOM 2099 O O . THR A 1 284 ? 10.723 0.909 25.906 1.00 90.25 284 THR A O 1
ATOM 2102 N N . VAL A 1 285 ? 9.152 2.490 25.624 1.00 84.12 285 VAL A N 1
ATOM 2103 C CA . VAL A 1 285 ? 8.404 1.764 24.581 1.00 84.12 285 VAL A CA 1
ATOM 2104 C C . VAL A 1 285 ? 9.259 1.580 23.329 1.00 84.12 285 VAL A C 1
ATOM 2106 O O . VAL A 1 285 ? 9.266 0.508 22.732 1.00 84.12 285 VAL A O 1
ATOM 2109 N N . CYS A 1 286 ? 10.020 2.609 22.953 1.00 87.12 286 CYS A N 1
ATOM 2110 C CA . CYS A 1 286 ? 10.855 2.573 21.757 1.00 87.12 286 CYS A CA 1
ATOM 2111 C C . CYS A 1 286 ? 12.302 2.188 22.069 1.00 87.12 286 CYS A C 1
ATOM 2113 O O . CYS A 1 286 ? 12.903 1.482 21.269 1.00 87.12 286 CYS A O 1
ATOM 2115 N N . HIS A 1 287 ? 12.847 2.616 23.213 1.00 89.44 287 HIS A N 1
ATOM 2116 C CA . HIS A 1 287 ? 14.269 2.479 23.568 1.00 89.44 287 HIS A CA 1
ATOM 2117 C C . HIS A 1 287 ? 14.571 1.337 24.551 1.00 89.44 287 HIS A C 1
ATOM 2119 O O . HIS A 1 287 ? 15.706 1.207 25.008 1.00 89.44 287 HIS A O 1
ATOM 2125 N N . GLY A 1 288 ? 13.571 0.510 24.867 1.00 87.75 288 GLY A N 1
ATOM 2126 C CA . GLY A 1 288 ? 13.699 -0.609 25.794 1.00 87.75 288 GLY A CA 1
ATOM 2127 C C . GLY A 1 288 ? 13.476 -0.206 27.259 1.00 87.75 288 GLY A C 1
ATOM 2128 O O . GLY A 1 288 ? 13.590 0.968 27.621 1.00 87.75 288 GLY A O 1
ATOM 2129 N N . PRO A 1 289 ? 13.143 -1.173 28.129 1.00 85.62 289 PRO A N 1
ATOM 2130 C CA . PRO A 1 289 ? 12.745 -0.916 29.515 1.00 85.62 289 PRO A CA 1
ATOM 2131 C C . PRO A 1 289 ? 13.855 -0.313 30.385 1.00 85.62 289 PRO A C 1
ATOM 2133 O O . PRO A 1 289 ? 13.552 0.336 31.381 1.00 85.62 289 PRO A O 1
ATOM 2136 N N . ASP A 1 290 ? 15.119 -0.506 30.017 1.00 87.44 290 ASP A N 1
ATOM 2137 C CA . ASP A 1 290 ? 16.305 0.051 30.676 1.00 87.44 290 ASP A CA 1
ATOM 2138 C C . ASP A 1 290 ? 16.909 1.246 29.915 1.00 87.44 290 ASP A C 1
ATOM 2140 O O . ASP A 1 290 ? 17.980 1.746 30.276 1.00 87.44 290 ASP A O 1
ATOM 2144 N N . LEU A 1 291 ? 16.239 1.682 28.840 1.00 91.38 291 LEU A N 1
ATOM 2145 C CA . LEU A 1 291 ? 16.718 2.694 27.898 1.00 91.38 291 LEU A CA 1
ATOM 2146 C C . LEU A 1 291 ? 18.092 2.344 27.293 1.00 91.38 291 LEU A C 1
ATOM 2148 O O . LEU A 1 291 ? 18.833 3.220 26.830 1.00 91.38 291 LEU A O 1
ATOM 2152 N N . GLY A 1 292 ? 18.436 1.052 27.297 1.00 90.44 292 GLY A N 1
ATOM 2153 C CA . GLY A 1 292 ? 19.657 0.482 26.744 1.00 90.44 292 GLY A CA 1
ATOM 2154 C C . GLY A 1 292 ? 19.701 0.502 25.219 1.00 90.44 292 GLY A C 1
ATOM 2155 O O . GLY A 1 292 ? 20.749 0.203 24.650 1.00 90.44 292 GLY A O 1
ATOM 2156 N N . GLY A 1 293 ? 18.618 0.930 24.571 1.00 87.69 293 GLY A N 1
ATOM 2157 C CA . GLY A 1 293 ? 18.406 0.812 23.138 1.00 87.69 293 GLY A CA 1
ATOM 2158 C C . GLY A 1 293 ? 17.581 -0.434 22.847 1.00 87.69 293 GLY A C 1
ATOM 2159 O O . GLY A 1 293 ? 17.524 -1.369 23.646 1.00 87.69 293 GLY A O 1
ATOM 2160 N N . ASN A 1 294 ? 16.918 -0.446 21.700 1.00 83.25 294 ASN A N 1
ATOM 2161 C CA . ASN A 1 294 ? 16.099 -1.573 21.288 1.00 83.25 294 ASN A CA 1
ATOM 2162 C C . ASN A 1 294 ? 16.524 -2.001 19.884 1.00 83.25 294 ASN A C 1
ATOM 2164 O O . ASN A 1 294 ? 16.405 -1.242 18.922 1.00 83.25 294 ASN A O 1
ATOM 2168 N N . LEU A 1 295 ? 17.053 -3.222 19.790 1.00 74.56 295 LEU A N 1
ATOM 2169 C CA . LEU A 1 295 ? 17.549 -3.789 18.538 1.00 74.56 295 LEU A CA 1
ATOM 2170 C C . LEU A 1 295 ? 16.422 -4.029 17.527 1.00 74.56 295 LEU A C 1
ATOM 2172 O O . LEU A 1 295 ? 16.671 -3.934 16.329 1.00 74.56 295 LEU A O 1
ATOM 2176 N N . ASP A 1 296 ? 15.196 -4.266 17.996 1.00 72.06 296 ASP A N 1
ATOM 2177 C CA . ASP A 1 296 ? 14.045 -4.552 17.136 1.00 72.06 296 ASP A CA 1
ATOM 2178 C C . ASP A 1 296 ? 13.482 -3.278 16.489 1.00 72.06 296 ASP A C 1
ATOM 2180 O O . ASP A 1 296 ? 12.944 -3.324 15.385 1.00 72.06 296 ASP A O 1
ATOM 2184 N N . THR A 1 297 ? 13.637 -2.120 17.141 1.00 76.62 297 THR A N 1
ATOM 2185 C CA . THR A 1 297 ? 13.209 -0.814 16.604 1.00 76.62 297 THR A CA 1
ATOM 2186 C C . THR A 1 297 ? 14.360 -0.009 15.996 1.00 76.62 297 THR A C 1
ATOM 2188 O O . THR A 1 297 ? 14.127 1.064 15.441 1.00 76.62 297 THR A O 1
ATOM 2191 N N . GLY A 1 298 ? 15.605 -0.487 16.117 1.00 83.31 298 GLY A N 1
ATOM 2192 C CA . GLY A 1 298 ? 16.808 0.264 15.746 1.00 83.31 298 GLY A CA 1
ATOM 2193 C C . GLY A 1 298 ? 17.059 1.498 16.623 1.00 83.31 298 GLY A C 1
ATOM 2194 O O . GLY A 1 298 ? 17.890 2.340 16.279 1.00 83.31 298 GLY A O 1
ATOM 2195 N N . ALA A 1 299 ? 16.342 1.635 17.743 1.00 87.31 299 ALA A N 1
ATOM 2196 C CA . ALA A 1 299 ? 16.433 2.802 18.603 1.00 87.31 299 ALA A CA 1
ATOM 2197 C C . ALA A 1 299 ? 17.768 2.808 19.372 1.00 87.31 299 ALA A C 1
ATOM 2199 O O . ALA A 1 299 ? 18.094 1.817 20.040 1.00 87.31 299 ALA A O 1
ATOM 2200 N N . PRO A 1 300 ? 18.541 3.912 19.328 1.00 87.00 300 PRO A N 1
ATOM 2201 C CA . PRO A 1 300 ? 19.820 3.990 20.019 1.00 87.00 300 PRO A CA 1
ATOM 2202 C C . PRO A 1 300 ? 19.633 3.978 21.538 1.00 87.00 300 PRO A C 1
ATOM 2204 O O . PRO A 1 300 ? 18.588 4.372 22.065 1.00 87.00 300 PRO A O 1
ATOM 2207 N N . SER A 1 301 ? 20.677 3.552 22.246 1.00 89.38 301 SER A N 1
ATOM 2208 C CA . SER A 1 301 ? 20.718 3.593 23.704 1.00 89.38 301 SER A CA 1
ATOM 2209 C C . SER A 1 301 ? 20.686 5.030 24.201 1.00 89.38 301 SER A C 1
ATOM 2211 O O . SER A 1 301 ? 21.576 5.826 23.891 1.00 89.38 301 SER A O 1
ATOM 2213 N N . CYS A 1 302 ? 19.705 5.362 25.034 1.00 87.12 302 CYS A N 1
ATOM 2214 C CA . CYS A 1 302 ? 19.675 6.658 25.694 1.00 87.12 302 CYS A CA 1
ATOM 2215 C C . CYS A 1 302 ? 20.875 6.811 26.646 1.00 87.12 302 CYS A C 1
ATOM 2217 O O . CYS A 1 302 ? 21.421 7.906 26.796 1.00 87.12 302 CYS A O 1
ATOM 2219 N N . ASN A 1 303 ? 21.332 5.697 27.231 1.00 85.62 303 ASN A N 1
ATOM 2220 C CA . ASN A 1 303 ? 22.492 5.650 28.122 1.00 85.62 303 ASN A CA 1
ATOM 2221 C C . ASN A 1 303 ? 23.811 5.979 27.399 1.00 85.62 303 ASN A C 1
ATOM 2223 O O . ASN A 1 303 ? 24.748 6.450 28.041 1.00 85.62 303 ASN A O 1
ATOM 2227 N N . THR A 1 304 ? 23.893 5.784 26.077 1.00 82.00 304 THR A N 1
ATOM 2228 C CA . THR A 1 304 ? 25.079 6.160 25.287 1.00 82.00 304 THR A CA 1
ATOM 2229 C C . THR A 1 304 ? 25.278 7.672 25.234 1.00 82.00 304 THR A C 1
ATOM 2231 O O . THR A 1 304 ? 26.419 8.128 25.253 1.00 82.00 304 THR A O 1
ATOM 2234 N N . CYS A 1 305 ? 24.194 8.449 25.201 1.00 77.81 305 CYS A N 1
ATOM 2235 C CA . CYS A 1 305 ? 24.266 9.908 25.089 1.00 77.81 305 CYS A CA 1
ATOM 2236 C C . CYS A 1 305 ? 24.162 10.616 26.449 1.00 77.81 305 CYS A C 1
ATOM 2238 O O . CYS A 1 305 ? 24.843 11.614 26.667 1.00 77.81 305 CYS A O 1
ATOM 2240 N N . HIS A 1 306 ? 23.347 10.098 27.375 1.00 77.50 306 HIS A N 1
ATOM 2241 C CA . HIS A 1 306 ? 23.036 10.764 28.652 1.00 77.50 306 HIS A CA 1
ATOM 2242 C C . HIS A 1 306 ? 23.688 10.108 29.882 1.00 77.50 306 HIS A C 1
ATOM 2244 O O . HIS A 1 306 ? 23.635 10.654 30.985 1.00 77.50 306 HIS A O 1
ATOM 2250 N N . GLY A 1 307 ? 24.334 8.946 29.725 1.00 76.31 307 GLY A N 1
ATOM 2251 C CA . GLY A 1 307 ? 24.846 8.159 30.851 1.00 76.31 307 GLY A CA 1
ATOM 2252 C C . GLY A 1 307 ? 23.729 7.693 31.797 1.00 76.31 307 GLY A C 1
ATOM 2253 O O . GLY A 1 307 ? 22.568 7.622 31.413 1.00 76.31 307 GLY A O 1
ATOM 2254 N N . GLN A 1 308 ? 24.061 7.388 33.058 1.00 60.81 308 GLN A N 1
ATOM 2255 C CA . GLN A 1 308 ? 23.070 7.083 34.110 1.00 60.81 308 GLN A CA 1
ATOM 2256 C C . GLN A 1 308 ? 22.523 8.342 34.819 1.00 60.81 308 GLN A C 1
ATOM 2258 O O . GLN A 1 308 ? 22.017 8.249 35.932 1.00 60.81 308 GLN A O 1
ATOM 2263 N N . LEU A 1 309 ? 22.654 9.535 34.229 1.00 56.31 309 LEU A N 1
ATOM 2264 C CA . LEU A 1 309 ? 22.453 10.813 34.934 1.00 56.31 309 LEU A CA 1
ATOM 2265 C C . LEU A 1 309 ? 20.993 11.288 35.030 1.00 56.31 309 LEU A C 1
ATOM 2267 O O . LEU A 1 309 ? 20.732 12.437 35.383 1.00 56.31 309 LEU A O 1
ATOM 2271 N N . TRP A 1 310 ? 20.032 10.412 34.767 1.00 71.81 310 TRP A N 1
ATOM 2272 C CA . TRP A 1 310 ? 18.613 10.693 34.953 1.00 71.81 310 TRP A CA 1
ATOM 2273 C C . TRP A 1 310 ? 18.304 10.799 36.451 1.00 71.81 310 TRP A C 1
ATOM 2275 O O . TRP A 1 310 ? 18.644 9.914 37.235 1.00 71.81 310 TRP A O 1
ATOM 2285 N N . THR A 1 311 ? 17.627 11.869 36.866 1.00 64.94 311 THR A N 1
ATOM 2286 C CA . THR A 1 311 ? 17.111 11.995 38.243 1.00 64.94 311 THR A CA 1
ATOM 2287 C C . THR A 1 311 ? 15.885 11.113 38.486 1.00 64.94 311 THR A C 1
ATOM 2289 O O . THR A 1 311 ? 15.466 10.918 39.627 1.00 64.94 311 THR A O 1
ATOM 2292 N N . GLU A 1 312 ? 15.318 10.556 37.418 1.00 75.25 312 GLU A N 1
ATOM 2293 C CA . GLU A 1 312 ? 14.202 9.630 37.459 1.00 75.25 312 GLU A CA 1
ATOM 2294 C C . GLU A 1 312 ? 14.682 8.213 37.809 1.00 75.25 312 GLU A C 1
ATOM 2296 O O . GLU A 1 312 ? 15.515 7.625 37.122 1.00 75.25 312 GLU A O 1
ATOM 2301 N N . THR A 1 313 ? 14.174 7.661 38.914 1.00 71.12 313 THR A N 1
ATOM 2302 C CA . THR A 1 313 ? 14.543 6.315 39.375 1.00 71.12 313 THR A CA 1
ATOM 2303 C C . THR A 1 313 ? 13.758 5.264 38.592 1.00 71.12 313 THR A C 1
ATOM 2305 O O . THR A 1 313 ? 12.529 5.324 38.556 1.00 71.12 313 THR A O 1
ATOM 2308 N N . ALA A 1 314 ? 14.451 4.283 38.005 1.00 63.84 314 ALA A N 1
ATOM 2309 C CA . ALA A 1 314 ? 13.803 3.152 37.344 1.00 63.84 314 ALA A CA 1
ATOM 2310 C C . ALA A 1 314 ? 12.881 2.399 38.333 1.00 63.84 314 ALA A C 1
ATOM 2312 O O . ALA A 1 314 ? 13.276 2.177 39.485 1.00 63.84 314 ALA A O 1
ATOM 2313 N N . PRO A 1 315 ? 11.665 1.993 37.926 1.00 56.19 315 PRO A N 1
ATOM 2314 C CA . PRO A 1 315 ? 10.791 1.206 38.788 1.00 56.19 315 PRO A CA 1
ATOM 2315 C C . PRO A 1 315 ? 11.439 -0.155 39.128 1.00 56.19 315 PRO A C 1
ATOM 2317 O O . PRO A 1 315 ? 12.143 -0.725 38.292 1.00 56.19 315 PRO A O 1
ATOM 2320 N N . PRO A 1 316 ? 11.238 -0.691 40.349 1.00 44.03 316 PRO A N 1
ATOM 2321 C CA . PRO A 1 316 ? 11.916 -1.903 40.811 1.00 44.03 316 PRO A CA 1
ATOM 2322 C C . PRO A 1 316 ? 11.556 -3.121 39.946 1.00 44.03 316 PRO A C 1
ATOM 2324 O O . PRO A 1 316 ? 10.390 -3.492 39.825 1.00 44.03 316 PRO A O 1
ATOM 2327 N N . SER A 1 317 ? 12.573 -3.750 39.352 1.00 42.69 317 SER A N 1
ATOM 2328 C CA . SER A 1 317 ? 12.445 -4.891 38.445 1.00 42.69 317 SER A CA 1
ATOM 2329 C C . SER A 1 317 ? 12.324 -6.223 39.203 1.00 42.69 317 SER A C 1
ATOM 2331 O O . SER A 1 317 ? 13.229 -6.645 39.922 1.00 42.69 317 SER A O 1
ATOM 2333 N N . GLY A 1 318 ? 11.190 -6.910 39.032 1.00 34.12 318 GLY A N 1
ATOM 2334 C CA . GLY A 1 318 ? 11.002 -8.320 39.391 1.00 34.12 318 GLY A CA 1
ATOM 2335 C C . GLY A 1 318 ? 11.176 -9.200 38.151 1.00 34.12 318 GLY A C 1
ATOM 2336 O O . GLY A 1 318 ? 10.580 -8.924 37.114 1.00 34.12 318 GLY A O 1
ATOM 2337 N N . GLY A 1 319 ? 12.039 -10.216 38.226 1.00 38.19 319 GLY A N 1
ATOM 2338 C CA . GLY A 1 319 ? 12.462 -11.014 37.072 1.00 38.19 319 GLY A CA 1
ATOM 2339 C C . GLY A 1 319 ? 11.535 -12.173 36.680 1.00 38.19 319 GLY A C 1
ATOM 2340 O O . GLY A 1 319 ? 10.932 -12.812 37.537 1.00 38.19 319 GLY A O 1
ATOM 2341 N N . GLY A 1 320 ? 11.553 -12.501 35.379 1.00 34.78 320 GLY A N 1
ATOM 2342 C CA . GLY A 1 320 ? 11.246 -13.832 34.836 1.00 34.78 320 GLY A CA 1
ATOM 2343 C C . GLY A 1 320 ? 10.145 -13.884 33.766 1.00 34.78 320 GLY A C 1
ATOM 2344 O O . GLY A 1 320 ? 8.970 -13.871 34.104 1.00 34.78 320 GLY A O 1
ATOM 2345 N N . GLY A 1 321 ? 10.529 -14.068 32.493 1.00 36.53 321 GLY A N 1
ATOM 2346 C CA . GLY A 1 321 ? 9.636 -14.491 31.397 1.00 36.53 321 GLY A CA 1
ATOM 2347 C C . GLY A 1 321 ? 9.482 -13.466 30.266 1.00 36.53 321 GLY A C 1
ATOM 2348 O O . GLY A 1 321 ? 9.214 -12.299 30.510 1.00 36.53 321 GLY A O 1
ATOM 2349 N N . THR A 1 322 ? 9.664 -13.911 29.022 1.00 46.47 322 THR A N 1
ATOM 2350 C CA . THR A 1 322 ? 9.887 -13.160 27.763 1.00 46.47 322 THR A CA 1
ATOM 2351 C C . THR A 1 322 ? 8.717 -12.323 27.219 1.00 46.47 322 THR A C 1
ATOM 2353 O O . THR A 1 322 ? 8.551 -12.183 26.012 1.00 46.47 322 THR A O 1
ATOM 2356 N N . SER A 1 323 ? 7.912 -11.728 28.085 1.00 57.75 323 SER A N 1
ATOM 2357 C CA . SER A 1 323 ? 7.026 -10.603 27.772 1.00 57.75 323 SER A CA 1
ATOM 2358 C C . SER A 1 323 ? 6.753 -9.927 29.104 1.00 57.75 323 SER A C 1
ATOM 2360 O O . SER A 1 323 ? 5.711 -10.161 29.709 1.00 57.75 323 SER A O 1
ATOM 2362 N N . THR A 1 324 ? 7.736 -9.202 29.646 1.00 69.44 324 THR A N 1
ATOM 2363 C CA . THR A 1 324 ? 7.516 -8.475 30.900 1.00 69.44 324 THR A CA 1
ATOM 2364 C C . THR A 1 324 ? 6.328 -7.547 30.680 1.00 69.44 324 THR A C 1
ATOM 2366 O O . THR A 1 324 ? 6.414 -6.688 29.795 1.00 69.44 324 THR A O 1
ATOM 2369 N N . PRO A 1 325 ? 5.216 -7.736 31.412 1.00 73.25 325 PRO A N 1
ATOM 2370 C CA . PRO A 1 325 ? 4.047 -6.894 31.250 1.00 73.25 325 PRO A CA 1
ATOM 2371 C C . PRO A 1 325 ? 4.439 -5.430 31.450 1.00 73.25 325 PRO A C 1
ATOM 2373 O O . PRO A 1 325 ? 5.390 -5.156 32.193 1.00 73.25 325 PRO A O 1
ATOM 2376 N N . PRO A 1 326 ? 3.734 -4.481 30.813 1.00 85.88 326 PRO A N 1
ATOM 2377 C CA . PRO A 1 326 ? 3.961 -3.068 31.072 1.00 85.88 326 PRO A CA 1
ATOM 2378 C C . PRO A 1 326 ? 3.970 -2.803 32.581 1.00 85.88 326 PRO A C 1
ATOM 2380 O O . PRO A 1 326 ? 3.203 -3.415 33.323 1.00 85.88 326 PRO A O 1
ATOM 2383 N N . SER A 1 327 ? 4.826 -1.894 33.048 1.00 89.00 327 SER A N 1
ATOM 2384 C CA . SER A 1 327 ? 5.080 -1.668 34.483 1.00 89.00 327 SER A CA 1
ATOM 2385 C C . SER A 1 327 ? 3.836 -1.315 35.309 1.00 89.00 327 SER A C 1
ATOM 2387 O O . SER A 1 327 ? 3.862 -1.420 36.532 1.00 89.00 327 SER A O 1
ATOM 2389 N N . ASN A 1 328 ? 2.740 -0.915 34.661 1.00 86.31 328 ASN A N 1
ATOM 2390 C CA . ASN A 1 328 ? 1.452 -0.678 35.303 1.00 86.31 328 ASN A CA 1
ATOM 2391 C C . ASN A 1 328 ? 0.653 -1.961 35.607 1.00 86.31 328 ASN A C 1
ATOM 2393 O O . ASN A 1 328 ? -0.374 -1.856 36.271 1.00 86.31 328 ASN A O 1
ATOM 2397 N N . HIS A 1 329 ? 1.098 -3.142 35.165 1.00 93.31 329 HIS A N 1
ATOM 2398 C CA . HIS A 1 329 ? 0.476 -4.436 35.447 1.00 93.31 329 HIS A CA 1
ATOM 2399 C C . HIS A 1 329 ? 1.042 -5.050 36.732 1.00 93.31 329 HIS A C 1
ATOM 2401 O O . HIS A 1 329 ? 1.882 -5.948 36.698 1.00 93.31 329 HIS A O 1
ATOM 2407 N N . THR A 1 330 ? 0.611 -4.525 37.877 1.00 93.44 330 THR A N 1
ATOM 2408 C CA . THR A 1 330 ? 1.133 -4.904 39.200 1.00 93.44 330 THR A CA 1
ATOM 2409 C C . THR A 1 330 ? 0.183 -5.769 40.026 1.00 93.44 330 THR A C 1
ATOM 2411 O O . THR A 1 330 ? 0.587 -6.271 41.074 1.00 93.44 330 THR A O 1
ATOM 2414 N N . ASP A 1 331 ? -1.059 -5.960 39.581 1.00 92.25 331 ASP A N 1
ATOM 2415 C CA . ASP A 1 331 ? -2.068 -6.736 40.303 1.00 92.25 331 ASP A CA 1
ATOM 2416 C C . ASP A 1 331 ? -2.106 -8.181 39.787 1.00 92.25 331 ASP A C 1
ATOM 2418 O O . ASP A 1 331 ? -2.635 -8.445 38.711 1.00 92.25 331 ASP A O 1
ATOM 2422 N N . ASP A 1 332 ? -1.518 -9.120 40.530 1.00 91.69 332 ASP A N 1
ATOM 2423 C CA . ASP A 1 332 ? -1.557 -10.548 40.197 1.00 91.69 332 ASP A CA 1
ATOM 2424 C C . ASP A 1 332 ? -2.892 -11.171 40.629 1.00 91.69 332 ASP A C 1
ATOM 2426 O O . ASP A 1 332 ? -3.154 -11.368 41.820 1.00 91.69 332 ASP A O 1
ATOM 2430 N N . ALA A 1 333 ? -3.720 -11.544 39.651 1.00 85.81 333 ALA A N 1
ATOM 2431 C CA . ALA A 1 333 ? -4.882 -12.389 39.880 1.00 85.81 333 ALA A CA 1
ATOM 2432 C C . ALA A 1 333 ? -4.724 -13.741 39.175 1.00 85.81 333 ALA A C 1
ATOM 2434 O O . ALA A 1 333 ? -4.937 -13.876 37.969 1.00 85.81 333 ALA A O 1
ATOM 2435 N N . ASN A 1 334 ? -4.443 -14.769 39.981 1.00 84.38 334 ASN A N 1
ATOM 2436 C CA . ASN A 1 334 ? -4.301 -16.169 39.567 1.00 84.38 334 ASN A CA 1
ATOM 2437 C C . ASN A 1 334 ? -3.153 -16.424 38.570 1.00 84.38 334 ASN A C 1
ATOM 2439 O O . ASN A 1 334 ? -3.294 -17.254 37.671 1.00 84.38 334 ASN A O 1
ATOM 2443 N N . GLY A 1 335 ? -2.017 -15.743 38.734 1.00 87.38 335 GLY A N 1
ATOM 2444 C CA . GLY A 1 335 ? -0.837 -15.905 37.883 1.00 87.38 335 GLY A CA 1
ATOM 2445 C C . GLY A 1 335 ? -0.883 -15.077 36.598 1.00 87.38 335 GLY A C 1
ATOM 2446 O O . GLY A 1 335 ? -0.047 -15.278 35.719 1.00 87.38 335 GLY A O 1
ATOM 2447 N N . PHE A 1 336 ? -1.845 -14.158 36.482 1.00 89.19 336 PHE A N 1
ATOM 2448 C CA . PHE A 1 336 ? -1.921 -13.168 35.414 1.00 89.19 336 PHE A CA 1
ATOM 2449 C C . PHE A 1 336 ? -1.810 -11.780 36.028 1.00 89.19 336 PHE A C 1
ATOM 2451 O O . PHE A 1 336 ? -2.592 -11.429 36.910 1.00 89.19 336 PHE A O 1
ATOM 2458 N N . LEU A 1 337 ? -0.849 -10.997 35.545 1.00 93.62 337 LEU A N 1
ATOM 2459 C CA . LEU A 1 337 ? -0.685 -9.612 35.959 1.00 93.62 337 LEU A CA 1
ATOM 2460 C C . LEU A 1 337 ? -1.707 -8.730 35.237 1.00 93.62 337 LEU A C 1
ATOM 2462 O O . LEU A 1 337 ? -1.847 -8.791 34.014 1.00 93.62 337 LEU A O 1
ATOM 2466 N N . HIS A 1 338 ? -2.402 -7.896 36.000 1.00 94.94 338 HIS A N 1
ATOM 2467 C CA . HIS A 1 338 ? -3.378 -6.918 35.539 1.00 94.94 338 HIS A CA 1
ATOM 2468 C C . HIS A 1 338 ? -2.917 -5.506 35.874 1.00 94.94 338 HIS A C 1
ATOM 2470 O O . HIS A 1 338 ? -2.268 -5.270 36.896 1.00 94.94 338 HIS A O 1
ATOM 2476 N N . ALA A 1 339 ? -3.304 -4.551 35.032 1.00 94.38 339 ALA A N 1
ATOM 2477 C CA . ALA A 1 339 ? -3.243 -3.144 35.388 1.00 94.38 339 ALA A CA 1
ATOM 2478 C C . ALA A 1 339 ? -4.372 -2.753 36.350 1.00 94.38 339 ALA A C 1
ATOM 2480 O O . ALA A 1 339 ? -5.399 -3.434 36.457 1.00 94.38 339 ALA A O 1
ATOM 2481 N N . SER A 1 340 ? -4.202 -1.620 37.034 1.00 92.06 340 SER A N 1
ATOM 2482 C CA . SER A 1 340 ? -5.305 -0.993 37.759 1.00 92.06 340 SER A CA 1
ATOM 2483 C C . SER A 1 340 ? -6.478 -0.712 36.809 1.00 92.06 340 SER A C 1
ATOM 2485 O O . SER A 1 340 ? -6.288 -0.341 35.653 1.00 92.06 340 SER A O 1
ATOM 2487 N N . GLY A 1 341 ? -7.707 -0.926 37.293 1.00 91.69 341 GLY A N 1
ATOM 2488 C CA . GLY A 1 341 ? -8.912 -0.739 36.479 1.00 91.69 341 GLY A CA 1
ATOM 2489 C C . GLY A 1 341 ? -9.312 -1.940 35.611 1.00 91.69 341 GLY A C 1
ATOM 2490 O O . GLY A 1 341 ? -10.159 -1.803 34.736 1.00 91.69 341 GLY A O 1
ATOM 2491 N N . LYS A 1 342 ? -8.764 -3.135 35.873 1.00 91.94 342 LYS A N 1
ATOM 2492 C CA . LYS A 1 342 ? -9.127 -4.393 35.186 1.00 91.94 342 LYS A CA 1
ATOM 2493 C C . LYS A 1 342 ? -10.616 -4.765 35.242 1.00 91.94 342 LYS A C 1
ATOM 2495 O O . LYS A 1 342 ? -11.096 -5.468 34.357 1.00 91.94 342 LYS A O 1
ATOM 2500 N N . ASP A 1 343 ? -11.329 -4.299 36.267 1.00 92.19 343 ASP A N 1
ATOM 2501 C CA . ASP A 1 343 ? -12.774 -4.514 36.425 1.00 92.19 343 ASP A CA 1
ATOM 2502 C C . ASP A 1 343 ? -13.601 -3.526 35.580 1.00 92.19 343 ASP A C 1
ATOM 2504 O O . ASP A 1 343 ? -14.801 -3.716 35.377 1.00 92.19 343 ASP A O 1
ATOM 2508 N N . THR A 1 344 ? -12.944 -2.482 35.071 1.00 93.94 344 THR A N 1
ATOM 2509 C CA . THR A 1 344 ? -13.498 -1.399 34.254 1.00 93.94 344 THR A CA 1
ATOM 2510 C C . THR A 1 344 ? -12.569 -1.082 33.063 1.00 93.94 344 THR A C 1
ATOM 2512 O O . THR A 1 344 ? -12.067 0.045 32.940 1.00 93.94 344 THR A O 1
ATOM 2515 N N . PRO A 1 345 ? -12.258 -2.073 32.202 1.00 94.62 345 PRO A N 1
ATOM 2516 C CA . PRO A 1 345 ? -11.219 -1.962 31.176 1.00 94.62 345 PRO A CA 1
ATOM 2517 C C . PRO A 1 345 ? -11.467 -0.905 30.085 1.00 94.62 345 PRO A C 1
ATOM 2519 O O . PRO A 1 345 ? -10.512 -0.349 29.538 1.00 94.62 345 PRO A O 1
ATOM 2522 N N . TYR A 1 346 ? -12.719 -0.606 29.755 1.00 92.44 346 TYR A N 1
ATOM 2523 C CA . TYR A 1 346 ? -13.107 0.434 28.806 1.00 92.44 346 TYR A CA 1
ATOM 2524 C C . TYR A 1 346 ? -12.821 1.832 29.356 1.00 92.44 346 TYR A C 1
ATOM 2526 O O . TYR A 1 346 ? -12.267 2.666 28.642 1.00 92.44 346 TYR A O 1
ATOM 2534 N N . SER A 1 347 ? -13.161 2.107 30.619 1.00 93.06 347 SER A N 1
ATOM 2535 C CA . SER A 1 347 ? -12.870 3.411 31.236 1.00 93.06 347 SER A CA 1
ATOM 2536 C C . SER A 1 347 ? -11.419 3.546 31.717 1.00 93.06 347 SER A C 1
ATOM 2538 O O . SER A 1 347 ? -10.920 4.662 31.860 1.00 93.06 347 SER A O 1
ATOM 2540 N N . SER A 1 348 ? -10.710 2.425 31.877 1.00 93.56 348 SER A N 1
ATOM 2541 C CA . SER A 1 348 ? -9.319 2.371 32.360 1.00 93.56 348 SER A CA 1
ATOM 2542 C C . SER A 1 348 ? -8.284 2.275 31.238 1.00 93.56 348 SER A C 1
ATOM 2544 O O . SER A 1 348 ? -7.153 1.858 31.471 1.00 93.56 348 SER A O 1
ATOM 2546 N N . TRP A 1 349 ? -8.661 2.668 30.015 1.00 91.31 349 TRP A N 1
ATOM 2547 C CA . TRP A 1 349 ? -7.773 2.737 28.845 1.00 91.31 349 TRP A CA 1
ATOM 2548 C C . TRP A 1 349 ? -7.160 1.398 28.400 1.00 91.31 349 TRP A C 1
ATOM 2550 O O . TRP A 1 349 ? -6.290 1.377 27.528 1.00 91.31 349 TRP A O 1
ATOM 2560 N N . CYS A 1 350 ? -7.639 0.260 28.907 1.00 94.44 350 CYS A N 1
ATOM 2561 C CA . CYS A 1 350 ? -7.111 -1.052 28.527 1.00 94.44 350 CYS A CA 1
ATOM 2562 C C . CYS A 1 350 ? -7.327 -1.337 27.032 1.00 94.44 350 CYS A C 1
ATOM 2564 O O . CYS A 1 350 ? -6.505 -2.003 26.399 1.00 94.44 350 CYS A O 1
ATOM 2566 N N . THR A 1 351 ? -8.385 -0.774 26.437 1.00 94.25 351 THR A N 1
ATOM 2567 C CA . THR A 1 351 ? -8.687 -0.896 25.002 1.00 94.25 351 THR A CA 1
ATOM 2568 C C . THR A 1 351 ? -7.613 -0.320 24.082 1.00 94.25 351 THR A C 1
ATOM 2570 O O . THR A 1 351 ? -7.566 -0.701 22.914 1.00 94.25 351 THR A O 1
ATOM 2573 N N . ALA A 1 352 ? -6.753 0.580 24.572 1.00 89.69 352 ALA A N 1
ATOM 2574 C CA . ALA A 1 352 ? -5.666 1.145 23.774 1.00 89.69 352 ALA A CA 1
ATOM 2575 C C . ALA A 1 352 ? -4.607 0.088 23.419 1.00 89.69 352 ALA A C 1
ATOM 2577 O O . ALA A 1 352 ? -4.094 0.086 22.304 1.00 89.69 352 ALA A O 1
ATOM 2578 N N . CYS A 1 353 ? -4.328 -0.841 24.339 1.00 93.69 353 CYS A N 1
ATOM 2579 C CA . CYS A 1 353 ? -3.322 -1.887 24.140 1.00 93.69 353 CYS A CA 1
ATOM 2580 C C . CYS A 1 353 ? -3.950 -3.234 23.770 1.00 93.69 353 CYS A C 1
ATOM 2582 O O . CYS A 1 353 ? -3.441 -3.928 22.900 1.00 93.69 353 CYS A O 1
ATOM 2584 N N . HIS A 1 354 ? -5.077 -3.600 24.384 1.00 93.06 354 HIS A N 1
ATOM 2585 C CA . HIS A 1 354 ? -5.720 -4.910 24.196 1.00 93.06 354 HIS A CA 1
ATOM 2586 C C . HIS A 1 354 ? -6.775 -4.920 23.075 1.00 93.06 354 HIS A C 1
ATOM 2588 O O . HIS A 1 354 ? -7.510 -5.898 22.917 1.00 93.06 354 HIS A O 1
ATOM 2594 N N . GLY A 1 355 ? -6.859 -3.827 22.309 1.00 91.38 355 GLY A N 1
ATOM 2595 C CA . GLY A 1 355 ? -7.839 -3.614 21.248 1.00 91.38 355 GLY A CA 1
ATOM 2596 C C . GLY A 1 355 ? -9.198 -3.142 21.771 1.00 91.38 355 GLY A C 1
ATOM 2597 O O . GLY A 1 355 ? -9.581 -3.403 22.911 1.00 91.38 355 GLY A O 1
ATOM 2598 N N . ALA A 1 356 ? -9.969 -2.468 20.912 1.00 90.50 356 ALA A N 1
ATOM 2599 C CA . ALA A 1 356 ? -11.271 -1.888 21.269 1.00 90.50 356 ALA A CA 1
ATOM 2600 C C . ALA A 1 356 ? -12.275 -2.915 21.826 1.00 90.50 356 ALA A C 1
ATOM 2602 O O . ALA A 1 356 ? -13.091 -2.582 22.682 1.00 90.50 356 ALA A O 1
ATOM 2603 N N . ALA A 1 357 ? -12.180 -4.166 21.367 1.00 90.00 357 ALA A N 1
ATOM 2604 C CA . ALA A 1 357 ? -13.008 -5.282 21.817 1.00 90.00 357 ALA A CA 1
ATOM 2605 C C . ALA A 1 357 ? -12.374 -6.112 22.952 1.00 90.00 357 ALA A C 1
ATOM 2607 O O . ALA A 1 357 ? -12.964 -7.111 23.362 1.00 90.00 357 ALA A O 1
ATOM 2608 N N . LEU A 1 358 ? -11.182 -5.737 23.439 1.00 94.25 358 LEU A N 1
ATOM 2609 C CA . LEU A 1 358 ? -10.425 -6.452 24.477 1.00 94.25 358 LEU A CA 1
ATOM 2610 C C . LEU A 1 358 ? -10.106 -7.918 24.114 1.00 94.25 358 LEU A C 1
ATOM 2612 O O . LEU A 1 358 ? -9.993 -8.791 24.981 1.00 94.25 358 LEU A O 1
ATOM 2616 N N . GLN A 1 359 ? -9.969 -8.190 22.815 1.00 93.62 359 GLN A N 1
ATOM 2617 C CA . GLN A 1 359 ? -9.648 -9.506 22.248 1.00 93.62 359 GLN A CA 1
ATOM 2618 C C . GLN A 1 359 ? -8.137 -9.762 22.161 1.00 93.62 359 GLN A C 1
ATOM 2620 O O . GLN A 1 359 ? -7.712 -10.807 21.675 1.00 93.62 359 GLN A O 1
ATOM 2625 N N . GLY A 1 360 ? -7.330 -8.830 22.669 1.00 92.06 360 GLY A N 1
ATOM 2626 C CA . GLY A 1 360 ? -5.883 -8.857 22.554 1.00 92.06 360 GLY A CA 1
ATOM 2627 C C . GLY A 1 360 ? -5.417 -8.130 21.299 1.00 92.06 360 GLY A C 1
ATOM 2628 O O . GLY A 1 360 ? -6.196 -7.835 20.392 1.00 92.06 360 GLY A O 1
ATOM 2629 N N . ASN A 1 361 ? -4.130 -7.818 21.274 1.00 88.44 361 ASN A N 1
ATOM 2630 C CA . ASN A 1 361 ? -3.463 -7.219 20.130 1.00 88.44 361 ASN A CA 1
ATOM 2631 C C . ASN A 1 361 ? -2.168 -7.992 19.900 1.00 88.44 361 ASN A C 1
ATOM 2633 O O . ASN A 1 361 ? -1.245 -7.907 20.712 1.00 88.44 361 ASN A O 1
ATOM 2637 N N . LEU A 1 362 ? -2.131 -8.765 18.814 1.00 83.50 362 LEU A N 1
ATOM 2638 C CA . LEU A 1 362 ? -0.994 -9.623 18.494 1.00 83.50 362 LEU A CA 1
ATOM 2639 C C . LEU A 1 362 ? 0.275 -8.797 18.243 1.00 83.50 362 LEU A C 1
ATOM 2641 O O . LEU A 1 362 ? 1.347 -9.193 18.691 1.00 83.50 362 LEU A O 1
ATOM 2645 N N . ASP A 1 363 ? 0.132 -7.624 17.625 1.00 80.50 363 ASP A N 1
ATOM 2646 C CA . ASP A 1 363 ? 1.248 -6.738 17.279 1.00 80.50 363 ASP A CA 1
ATOM 2647 C C . ASP A 1 363 ? 1.877 -6.087 18.519 1.00 80.50 363 ASP A C 1
ATOM 2649 O O . ASP A 1 363 ? 3.062 -5.768 18.525 1.00 80.50 363 ASP A O 1
ATOM 2653 N N . LEU A 1 364 ? 1.098 -5.922 19.595 1.00 85.75 364 LEU A N 1
ATOM 2654 C CA . LEU A 1 364 ? 1.577 -5.400 20.882 1.00 85.75 364 LEU A CA 1
ATOM 2655 C C . LEU A 1 364 ? 1.876 -6.505 21.908 1.00 85.75 364 LEU A C 1
ATOM 2657 O O . LEU A 1 364 ? 2.171 -6.200 23.064 1.00 85.75 364 LEU A O 1
ATOM 2661 N N . GLY A 1 365 ? 1.739 -7.782 21.530 1.00 87.38 365 GLY A N 1
ATOM 2662 C CA . GLY A 1 365 ? 1.845 -8.915 22.456 1.00 87.38 365 GLY A CA 1
ATOM 2663 C C . GLY A 1 365 ? 0.807 -8.889 23.588 1.00 87.38 365 GLY A C 1
ATOM 2664 O O . GLY A 1 365 ? 0.976 -9.565 24.603 1.00 87.38 365 GLY A O 1
ATOM 2665 N N . ALA A 1 366 ? -0.261 -8.100 23.446 1.00 91.50 366 ALA A N 1
ATOM 2666 C CA . ALA A 1 366 ? -1.260 -7.903 24.483 1.00 91.50 366 ALA A CA 1
ATOM 2667 C C . ALA A 1 366 ? -2.249 -9.085 24.488 1.00 91.50 366 ALA A C 1
ATOM 2669 O O . ALA A 1 366 ? -2.914 -9.326 23.473 1.00 91.50 366 ALA A O 1
ATOM 2670 N N . PRO A 1 367 ? -2.402 -9.823 25.604 1.00 92.44 367 PRO A N 1
ATOM 2671 C CA . PRO A 1 367 ? -3.318 -10.957 25.666 1.00 92.44 367 PRO A CA 1
ATOM 2672 C C . PRO A 1 367 ? -4.785 -10.514 25.605 1.00 92.44 367 PRO A C 1
ATOM 2674 O O . PRO A 1 367 ? -5.139 -9.393 25.968 1.00 92.44 367 PRO A O 1
ATOM 2677 N N . SER A 1 368 ? -5.664 -11.423 25.190 1.00 94.00 368 SER A N 1
ATOM 2678 C CA . SER A 1 368 ? -7.112 -11.200 25.204 1.00 94.00 368 SER A CA 1
ATOM 2679 C C . SER A 1 368 ? -7.663 -11.167 26.628 1.00 94.00 368 SER A C 1
ATOM 2681 O O . SER A 1 368 ? -7.563 -12.154 27.359 1.00 94.00 368 SER A O 1
ATOM 2683 N N . CYS A 1 369 ? -8.319 -10.069 27.013 1.00 93.12 369 CYS A N 1
ATOM 2684 C CA . CYS A 1 369 ? -9.033 -9.998 28.289 1.00 93.12 369 CYS A CA 1
ATOM 2685 C C . CYS A 1 369 ? -10.250 -10.935 28.277 1.00 93.12 369 CYS A C 1
ATOM 2687 O O . CYS A 1 369 ? -10.559 -11.568 29.289 1.00 93.12 369 CYS A O 1
ATOM 2689 N N . THR A 1 370 ? -10.904 -11.068 27.115 1.00 92.88 370 THR A N 1
ATOM 2690 C CA . THR A 1 370 ? -12.086 -11.933 26.946 1.00 92.88 370 THR A CA 1
ATOM 2691 C C . THR A 1 370 ? -11.779 -13.423 27.113 1.00 92.88 370 THR A C 1
ATOM 2693 O O . THR A 1 370 ? -12.684 -14.178 27.463 1.00 92.88 370 THR A O 1
ATOM 2696 N N . THR A 1 371 ? -10.520 -13.853 26.952 1.00 91.06 371 THR A N 1
ATOM 2697 C CA . THR A 1 371 ? -10.110 -15.250 27.192 1.00 91.06 371 THR A CA 1
ATOM 2698 C C . THR A 1 371 ? -10.297 -15.669 28.649 1.00 91.06 371 THR A C 1
ATOM 2700 O O . THR A 1 371 ? -10.662 -16.813 28.909 1.00 91.06 371 THR A O 1
ATOM 2703 N N . CYS A 1 372 ? -10.074 -14.755 29.598 1.00 87.56 372 CYS A N 1
ATOM 2704 C CA . CYS A 1 372 ? -10.165 -15.059 31.028 1.00 87.56 372 CYS A CA 1
ATOM 2705 C C . CYS A 1 372 ? -11.457 -14.536 31.666 1.00 87.56 372 CYS A C 1
ATOM 2707 O O . CYS A 1 372 ? -12.021 -15.206 32.527 1.00 87.56 372 CYS A O 1
ATOM 2709 N N . HIS A 1 373 ? -11.931 -13.356 31.252 1.00 84.00 373 HIS A N 1
ATOM 2710 C CA . HIS A 1 373 ? -13.064 -12.670 31.891 1.00 84.00 373 HIS A CA 1
ATOM 2711 C C . HIS A 1 373 ? -14.402 -12.856 31.163 1.00 84.00 373 HIS A C 1
ATOM 2713 O O . HIS A 1 373 ? -15.443 -12.481 31.696 1.00 84.00 373 HIS A O 1
ATOM 2719 N N . GLY A 1 374 ? -14.415 -13.433 29.955 1.00 76.88 374 GLY A N 1
ATOM 2720 C CA . GLY A 1 374 ? -15.580 -13.350 29.066 1.00 76.88 374 GLY A CA 1
ATOM 2721 C C . GLY A 1 374 ? -15.896 -11.894 28.678 1.00 76.88 374 GLY A C 1
ATOM 2722 O O . GLY A 1 374 ? -15.107 -10.993 28.939 1.00 76.88 374 GLY A O 1
ATOM 2723 N N . GLN A 1 375 ? -17.045 -11.631 28.045 1.00 73.62 375 GLN A N 1
ATOM 2724 C CA . GLN A 1 375 ? -17.522 -10.257 27.786 1.00 73.62 375 GLN A CA 1
ATOM 2725 C C . GLN A 1 375 ? -18.315 -9.687 28.975 1.00 73.62 375 GLN A C 1
ATOM 2727 O O . GLN A 1 375 ? -19.390 -9.115 28.798 1.00 73.62 375 GLN A O 1
ATOM 2732 N N . VAL A 1 376 ? -17.845 -9.912 30.204 1.00 69.50 376 VAL A N 1
ATOM 2733 C CA . VAL A 1 376 ? -18.628 -9.629 31.414 1.00 69.50 376 VAL A CA 1
ATOM 2734 C C . VAL A 1 376 ? -17.940 -8.549 32.241 1.00 69.50 376 VAL A C 1
ATOM 2736 O O . VAL A 1 376 ? -17.207 -8.831 33.181 1.00 69.50 376 VAL A O 1
ATOM 2739 N N . TRP A 1 377 ? -18.204 -7.292 31.893 1.00 85.88 377 TRP A N 1
ATOM 2740 C CA . TRP A 1 377 ? -17.846 -6.132 32.712 1.00 85.88 377 TRP A CA 1
ATOM 2741 C C . TRP A 1 377 ? -19.113 -5.377 33.095 1.00 85.88 377 TRP A C 1
ATOM 2743 O O . TRP A 1 377 ? -20.090 -5.354 32.348 1.00 85.88 377 TRP A O 1
ATOM 2753 N N . THR A 1 378 ? -19.126 -4.798 34.294 1.00 81.56 378 THR A N 1
ATOM 2754 C CA . THR A 1 378 ? -20.290 -4.060 34.809 1.00 81.56 378 THR A CA 1
ATOM 2755 C C . THR A 1 378 ? -20.390 -2.649 34.238 1.00 81.56 378 THR A C 1
ATOM 2757 O O . THR A 1 378 ? -21.434 -2.009 34.366 1.00 81.56 378 THR A O 1
ATOM 2760 N N . GLU A 1 379 ? -19.329 -2.156 33.599 1.00 88.56 379 GLU A N 1
ATOM 2761 C CA . GLU A 1 379 ? -19.362 -0.883 32.896 1.00 88.56 379 GLU A CA 1
ATOM 2762 C C . GLU A 1 379 ? -20.006 -1.029 31.511 1.00 88.56 379 GLU A C 1
ATOM 2764 O O . GLU A 1 379 ? -19.866 -2.037 30.818 1.00 88.56 379 GLU A O 1
ATOM 2769 N N . THR A 1 380 ? -20.735 0.004 31.098 1.00 79.94 380 THR A N 1
ATOM 2770 C CA . THR A 1 380 ? -21.326 0.049 29.762 1.00 79.94 380 THR A CA 1
ATOM 2771 C C . THR A 1 380 ? -20.214 0.242 28.742 1.00 79.94 380 THR A C 1
ATOM 2773 O O . THR A 1 380 ? -19.485 1.232 28.812 1.00 79.94 380 THR A O 1
ATOM 2776 N N . THR A 1 381 ? -20.106 -0.673 27.779 1.00 74.12 381 THR A N 1
ATOM 2777 C CA . THR A 1 381 ? -19.248 -0.499 26.605 1.00 74.12 381 THR A CA 1
ATOM 2778 C C . THR A 1 381 ? -19.536 0.875 25.988 1.00 74.12 381 THR A C 1
ATOM 2780 O O . THR A 1 381 ? -20.699 1.137 25.656 1.00 74.12 381 THR A O 1
ATOM 2783 N N . PRO A 1 382 ? -18.542 1.777 25.855 1.00 70.38 382 PRO A N 1
ATOM 2784 C CA . PRO A 1 382 ? -18.768 3.076 25.242 1.00 70.38 382 PRO A CA 1
ATOM 2785 C C . PRO A 1 382 ? -19.476 2.907 23.889 1.00 70.38 382 PRO A C 1
ATOM 2787 O O . PRO A 1 382 ? -19.138 1.982 23.142 1.00 70.38 382 PRO A O 1
ATOM 2790 N N . PRO A 1 383 ? -20.473 3.747 23.553 1.00 48.53 383 PRO A N 1
ATOM 2791 C CA . PRO A 1 383 ? -21.174 3.669 22.274 1.00 48.53 383 PRO A CA 1
ATOM 2792 C C . PRO A 1 383 ? -20.169 3.889 21.134 1.00 48.53 383 PRO A C 1
ATOM 2794 O O . PRO A 1 383 ? -19.819 5.016 20.801 1.00 48.53 383 PRO A O 1
ATOM 2797 N N . GLY A 1 384 ? -19.634 2.791 20.592 1.00 49.69 384 GLY A N 1
ATOM 2798 C CA . GLY A 1 384 ? -18.426 2.816 19.765 1.00 49.69 384 GLY A CA 1
ATOM 2799 C C . GLY A 1 384 ? -17.494 1.605 19.898 1.00 49.69 384 GLY A C 1
ATOM 2800 O O . GLY A 1 384 ? -16.758 1.338 18.958 1.00 49.69 384 GLY A O 1
ATOM 2801 N N . SER A 1 385 ? -17.503 0.849 21.003 1.00 50.06 385 SER A N 1
ATOM 2802 C CA . SER A 1 385 ? -16.459 -0.175 21.257 1.00 50.06 385 SER A CA 1
ATOM 2803 C C . SER A 1 385 ? -16.828 -1.606 20.848 1.00 50.06 385 SER A C 1
ATOM 2805 O O . SER A 1 385 ? -15.999 -2.508 20.937 1.00 50.06 385 SER A O 1
ATOM 2807 N N . GLY A 1 386 ? -18.039 -1.828 20.335 1.00 43.22 386 GLY A N 1
ATOM 2808 C CA . GLY A 1 386 ? -18.359 -3.033 19.575 1.00 43.22 386 GLY A CA 1
ATOM 2809 C C . GLY A 1 386 ? -17.944 -2.837 18.123 1.00 43.22 386 GLY A C 1
ATOM 2810 O O . GLY A 1 386 ? -18.724 -2.286 17.360 1.00 43.22 386 GLY A O 1
ATOM 2811 N N . GLY A 1 387 ? -16.714 -3.213 17.761 1.00 42.66 387 GLY A N 1
ATOM 2812 C CA . GLY A 1 387 ? -16.297 -3.403 16.363 1.00 42.66 387 GLY A CA 1
ATOM 2813 C C . GLY A 1 387 ? -16.596 -2.264 15.378 1.00 42.66 387 GLY A C 1
ATOM 2814 O O . GLY A 1 387 ? -16.677 -2.516 14.180 1.00 42.66 387 GLY A O 1
ATOM 2815 N N . ARG A 1 388 ? -16.763 -1.018 15.835 1.00 41.41 388 ARG A N 1
ATOM 2816 C CA . ARG A 1 388 ? -16.790 0.138 14.943 1.00 41.41 388 ARG A CA 1
ATOM 2817 C C . ARG A 1 388 ? -15.345 0.495 14.671 1.00 41.41 388 ARG A C 1
ATOM 2819 O O . ARG A 1 388 ? -14.682 1.101 15.507 1.00 41.41 388 ARG A O 1
ATOM 2826 N N . THR A 1 389 ? -14.846 0.159 13.489 1.00 46.84 389 THR A N 1
ATOM 2827 C CA . THR A 1 389 ? -13.744 0.947 12.949 1.00 46.84 389 THR A CA 1
ATOM 2828 C C . THR A 1 389 ? -14.284 2.369 12.842 1.00 46.84 389 THR A C 1
ATOM 2830 O O . THR A 1 389 ? -15.152 2.645 12.015 1.00 46.84 389 THR A O 1
ATOM 2833 N N . SER A 1 390 ? -13.805 3.284 13.680 1.00 47.69 390 SER A N 1
ATOM 2834 C CA . SER A 1 390 ? -14.133 4.717 13.645 1.00 47.69 390 SER A CA 1
ATOM 2835 C C . SER A 1 390 ? -13.721 5.412 12.335 1.00 47.69 390 SER A C 1
ATOM 2837 O O . SER A 1 390 ? -13.825 6.627 12.224 1.00 47.69 390 SER A O 1
ATOM 2839 N N . ASN A 1 391 ? -13.294 4.633 11.340 1.00 61.69 391 ASN A N 1
ATOM 2840 C CA . ASN A 1 391 ? -12.875 5.046 10.013 1.00 61.69 391 ASN A CA 1
ATOM 2841 C C . ASN A 1 391 ? -13.799 4.483 8.919 1.00 61.69 391 ASN A C 1
ATOM 2843 O O . ASN A 1 391 ? -13.362 4.356 7.778 1.00 61.69 391 ASN A O 1
ATOM 2847 N N . ALA A 1 392 ? -15.048 4.109 9.236 1.00 71.00 392 ALA A N 1
ATOM 2848 C CA . ALA A 1 392 ? -16.019 3.842 8.177 1.00 71.00 392 ALA A CA 1
ATOM 2849 C C . ALA A 1 392 ? -16.096 5.100 7.287 1.00 71.00 392 ALA A C 1
ATOM 2851 O O . ALA A 1 392 ? -16.309 6.195 7.823 1.00 71.00 392 ALA A O 1
ATOM 2852 N N . PRO A 1 393 ? -15.859 4.988 5.966 1.00 84.75 393 PRO A N 1
ATOM 2853 C CA . PRO A 1 393 ? -15.877 6.148 5.089 1.00 84.75 393 PRO A CA 1
ATOM 2854 C C . PRO A 1 393 ? -17.203 6.904 5.211 1.00 84.75 393 PRO A C 1
ATOM 2856 O O . PRO A 1 393 ? -18.243 6.305 5.474 1.00 84.75 393 PRO A O 1
ATOM 2859 N N . SER A 1 394 ? -17.189 8.220 4.994 1.00 89.19 394 SER A N 1
ATOM 2860 C CA . SER A 1 394 ? -18.360 9.089 5.208 1.00 89.19 394 SER A CA 1
ATOM 2861 C C . SER A 1 394 ? -19.605 8.701 4.399 1.00 89.19 394 SER A C 1
ATOM 2863 O O . SER A 1 394 ? -20.705 9.138 4.727 1.00 89.19 394 SER A O 1
ATOM 2865 N N . ASN A 1 395 ? -19.455 7.872 3.362 1.00 88.00 395 ASN A N 1
ATOM 2866 C CA . ASN A 1 395 ? -20.561 7.320 2.587 1.00 88.00 395 ASN A CA 1
ATOM 2867 C C . ASN A 1 395 ? -21.240 6.100 3.241 1.00 88.00 395 ASN A C 1
ATOM 2869 O O . ASN A 1 395 ? -22.234 5.629 2.703 1.00 88.00 395 ASN A O 1
ATOM 2873 N N . HIS A 1 396 ? -20.752 5.591 4.375 1.00 92.81 396 HIS A N 1
ATOM 2874 C CA . HIS A 1 396 ? -21.391 4.513 5.128 1.00 92.81 396 HIS A CA 1
ATOM 2875 C C . HIS A 1 396 ? -22.415 5.094 6.104 1.00 92.81 396 HIS A C 1
ATOM 2877 O O . HIS A 1 396 ? -22.120 5.314 7.277 1.00 92.81 396 HIS A O 1
ATOM 2883 N N . THR A 1 397 ? -23.613 5.393 5.604 1.00 93.25 397 THR A N 1
ATOM 2884 C CA . THR A 1 397 ? -24.672 6.087 6.359 1.00 93.25 397 THR A CA 1
ATOM 2885 C C . THR A 1 397 ? -25.810 5.180 6.817 1.00 93.25 397 THR A C 1
ATOM 2887 O O . THR A 1 397 ? -26.684 5.633 7.551 1.00 93.25 397 THR A O 1
ATOM 2890 N N . ASP A 1 398 ? -25.838 3.927 6.370 1.00 92.06 398 ASP A N 1
ATOM 2891 C CA . ASP A 1 398 ? -26.957 3.015 6.592 1.00 92.06 398 ASP A CA 1
ATOM 2892 C C . ASP A 1 398 ? -26.616 1.994 7.684 1.00 92.06 398 ASP A C 1
ATOM 2894 O O . ASP A 1 398 ? -25.834 1.070 7.465 1.00 92.06 398 ASP A O 1
ATOM 2898 N N . ASP A 1 399 ? -27.155 2.197 8.886 1.00 91.00 399 ASP A N 1
ATOM 2899 C CA . ASP A 1 399 ? -26.931 1.313 10.031 1.00 91.00 399 ASP A CA 1
ATOM 2900 C C . ASP A 1 399 ? -27.914 0.132 9.999 1.00 91.00 399 ASP A C 1
ATOM 2902 O O . ASP A 1 399 ? -29.112 0.293 10.254 1.00 91.00 399 ASP A O 1
ATOM 2906 N N . ILE A 1 400 ? -27.400 -1.069 9.715 1.00 83.69 400 ILE A N 1
ATOM 2907 C CA . ILE A 1 400 ? -28.146 -2.322 9.869 1.00 83.69 400 ILE A CA 1
ATOM 2908 C C . ILE A 1 400 ? -27.485 -3.156 10.954 1.00 83.69 400 ILE A C 1
ATOM 2910 O O . ILE A 1 400 ? -26.345 -3.594 10.808 1.00 83.69 400 ILE A O 1
ATOM 2914 N N . ASN A 1 401 ? -28.241 -3.460 12.010 1.00 82.88 401 ASN A N 1
ATOM 2915 C CA . ASN A 1 401 ? -27.797 -4.312 13.115 1.00 82.88 401 ASN A CA 1
ATOM 2916 C C . ASN A 1 401 ? -26.461 -3.856 13.734 1.00 82.88 401 ASN A C 1
ATOM 2918 O O . ASN A 1 401 ? -25.658 -4.690 14.146 1.00 82.88 401 ASN A O 1
ATOM 2922 N N . SER A 1 402 ? -26.242 -2.541 13.842 1.00 81.94 402 SER A N 1
ATOM 2923 C CA . SER A 1 402 ? -25.010 -1.911 14.344 1.00 81.94 402 SER A CA 1
ATOM 2924 C C . SER A 1 402 ? -23.814 -1.944 13.381 1.00 81.94 402 SER A C 1
ATOM 2926 O O . SER A 1 402 ? -22.709 -1.569 13.781 1.00 81.94 402 SER A O 1
ATOM 2928 N N . PHE A 1 403 ? -24.013 -2.344 12.120 1.00 85.19 403 PHE A N 1
ATOM 2929 C CA . PHE A 1 403 ? -23.012 -2.267 11.055 1.00 85.19 403 PHE A CA 1
ATOM 2930 C C . PHE A 1 403 ? -23.380 -1.167 10.061 1.00 85.19 403 PHE A C 1
ATOM 2932 O O . PHE A 1 403 ? -24.451 -1.190 9.448 1.00 85.19 403 PHE A O 1
ATOM 2939 N N . MET A 1 404 ? -22.464 -0.218 9.868 1.00 90.75 404 MET A N 1
ATOM 2940 C CA . MET A 1 404 ? -22.634 0.846 8.883 1.00 90.75 404 MET A CA 1
ATOM 2941 C C . MET A 1 404 ? -22.371 0.296 7.482 1.00 90.75 404 MET A C 1
ATOM 2943 O O . MET A 1 404 ? -21.333 -0.311 7.234 1.00 90.75 404 MET A O 1
ATOM 2947 N N . HIS A 1 405 ? -23.293 0.547 6.564 1.00 94.31 405 HIS A N 1
ATOM 2948 C CA . HIS A 1 405 ? -23.211 0.181 5.160 1.00 94.31 405 HIS A CA 1
ATOM 2949 C C . HIS A 1 405 ? -23.231 1.439 4.292 1.00 94.31 405 HIS A C 1
ATOM 2951 O O . HIS A 1 405 ? -23.872 2.440 4.629 1.00 94.31 405 HIS A O 1
ATOM 2957 N N . ALA A 1 406 ? -22.555 1.377 3.148 1.00 94.25 406 ALA A N 1
ATOM 2958 C CA . ALA A 1 406 ? -22.717 2.361 2.089 1.00 94.25 406 ALA A CA 1
ATOM 2959 C C . ALA A 1 406 ? -23.982 2.082 1.252 1.00 94.25 406 ALA A C 1
ATOM 2961 O O . ALA A 1 406 ? -24.449 0.936 1.193 1.00 94.25 406 ALA A O 1
ATOM 2962 N N . PRO A 1 407 ? -24.540 3.100 0.568 1.00 93.00 407 PRO A N 1
ATOM 2963 C CA . PRO A 1 407 ? -25.495 2.880 -0.512 1.00 93.00 407 PRO A CA 1
ATOM 2964 C C . PRO A 1 407 ? -24.972 1.831 -1.503 1.00 93.00 407 PRO A C 1
ATOM 2966 O O . PRO A 1 407 ? -23.799 1.859 -1.866 1.00 93.00 407 PRO A O 1
ATOM 2969 N N . GLY A 1 408 ? -25.842 0.912 -1.935 1.00 91.06 408 GLY A N 1
ATOM 2970 C CA . GLY A 1 408 ? -25.465 -0.154 -2.871 1.00 91.06 408 GLY A CA 1
ATOM 2971 C C . GLY A 1 408 ? -24.975 -1.460 -2.231 1.00 91.06 408 GLY A C 1
ATOM 2972 O O . GLY A 1 408 ? -24.549 -2.365 -2.940 1.00 91.06 408 GLY A O 1
ATOM 2973 N N . LYS A 1 409 ? -25.090 -1.609 -0.905 1.00 92.25 409 LYS A N 1
ATOM 2974 C CA . LYS A 1 409 ? -24.771 -2.852 -0.169 1.00 92.25 409 LYS A CA 1
ATOM 2975 C C . LYS A 1 409 ? -25.468 -4.124 -0.687 1.00 92.25 409 LYS A C 1
ATOM 2977 O O . LYS A 1 409 ? -24.931 -5.214 -0.524 1.00 92.25 409 LYS A O 1
ATOM 2982 N N . ASP A 1 410 ? -26.640 -3.987 -1.313 1.00 92.12 410 ASP A N 1
ATOM 2983 C CA . ASP A 1 410 ? -27.412 -5.105 -1.883 1.00 92.12 410 ASP A CA 1
ATOM 2984 C C . ASP A 1 410 ? -26.936 -5.493 -3.301 1.00 92.12 410 ASP A C 1
ATOM 2986 O O . ASP A 1 410 ? -27.314 -6.540 -3.839 1.00 92.12 410 ASP A O 1
ATOM 2990 N N . THR A 1 411 ? -26.086 -4.649 -3.895 1.00 93.56 411 THR A N 1
ATOM 2991 C CA . THR A 1 411 ? -25.468 -4.779 -5.223 1.00 93.56 411 THR A CA 1
ATOM 2992 C C . THR A 1 411 ? -23.980 -4.386 -5.148 1.00 93.56 411 THR A C 1
ATOM 2994 O O . THR A 1 411 ? -23.546 -3.413 -5.776 1.00 93.56 411 THR A O 1
ATOM 2997 N N . PRO A 1 412 ? -23.175 -5.079 -4.318 1.00 94.31 412 PRO A N 1
ATOM 2998 C CA . PRO A 1 412 ? -21.837 -4.621 -3.935 1.00 94.31 412 PRO A CA 1
ATOM 2999 C C . PRO A 1 412 ? -20.830 -4.607 -5.093 1.00 94.31 412 PRO A C 1
ATOM 3001 O O . PRO A 1 412 ? -19.863 -3.845 -5.054 1.00 94.31 412 PRO A O 1
ATOM 3004 N N . TYR A 1 413 ? -21.059 -5.409 -6.136 1.00 92.00 413 TYR A N 1
ATOM 3005 C CA . TYR A 1 413 ? -20.199 -5.456 -7.317 1.00 92.00 413 TYR A CA 1
ATOM 3006 C C . TYR A 1 413 ? -20.383 -4.209 -8.194 1.00 92.00 413 TYR A C 1
ATOM 3008 O O . TYR A 1 413 ? -19.407 -3.519 -8.490 1.00 92.00 413 TYR A O 1
ATOM 3016 N N . SER A 1 414 ? -21.621 -3.850 -8.542 1.00 92.12 414 SER A N 1
ATOM 3017 C CA . SER A 1 414 ? -21.918 -2.628 -9.309 1.00 92.12 414 SER A CA 1
ATOM 3018 C C . SER A 1 414 ? -21.719 -1.344 -8.504 1.00 92.12 414 SER A C 1
ATOM 3020 O O . SER A 1 414 ? -21.492 -0.282 -9.086 1.00 92.12 414 SER A O 1
ATOM 3022 N N . SER A 1 415 ? -21.750 -1.432 -7.173 1.00 93.56 415 SER A N 1
ATOM 3023 C CA . SER A 1 415 ? -21.619 -0.280 -6.268 1.00 93.56 415 SER A CA 1
ATOM 3024 C C . SER A 1 415 ? -20.184 -0.007 -5.824 1.00 93.56 415 SER A C 1
ATOM 3026 O O . SER A 1 415 ? -19.970 0.756 -4.883 1.00 93.56 415 SER A O 1
ATOM 3028 N N . TRP A 1 416 ? -19.195 -0.608 -6.498 1.00 92.31 416 TRP A N 1
ATOM 3029 C CA . TRP A 1 416 ? -17.766 -0.396 -6.235 1.00 92.31 416 TRP A CA 1
ATOM 3030 C C . TRP A 1 416 ? -17.295 -0.808 -4.830 1.00 92.31 416 TRP A C 1
ATOM 3032 O O . TRP A 1 416 ? -16.193 -0.449 -4.414 1.00 92.31 416 TRP A O 1
ATOM 3042 N N . CYS A 1 417 ? -18.069 -1.613 -4.096 1.00 94.44 417 CYS A N 1
ATOM 3043 C CA . CYS A 1 417 ? -17.672 -2.068 -2.762 1.00 94.44 417 CYS A CA 1
ATOM 3044 C C . CYS A 1 417 ? -16.412 -2.949 -2.817 1.00 94.44 417 CYS A C 1
ATOM 3046 O O . CYS A 1 417 ? -15.598 -2.927 -1.893 1.00 94.44 417 CYS A O 1
ATOM 3048 N N . THR A 1 418 ? -16.194 -3.657 -3.929 1.00 94.38 418 THR A N 1
ATOM 3049 C CA . THR A 1 418 ? -15.007 -4.497 -4.152 1.00 94.38 418 THR A CA 1
ATOM 3050 C C . THR A 1 418 ? -13.683 -3.733 -4.127 1.00 94.38 418 THR A C 1
ATOM 3052 O O . THR A 1 418 ? -12.642 -4.350 -3.929 1.00 94.38 418 THR A O 1
ATOM 3055 N N . ALA A 1 419 ? -13.692 -2.406 -4.306 1.00 88.81 419 ALA A N 1
ATOM 3056 C CA . ALA A 1 419 ? -12.477 -1.592 -4.254 1.00 88.81 419 ALA A CA 1
ATOM 3057 C C . ALA A 1 419 ? -11.866 -1.510 -2.844 1.00 88.81 419 ALA A C 1
ATOM 3059 O O . ALA A 1 419 ? -10.660 -1.313 -2.717 1.00 88.81 419 ALA A O 1
ATOM 3060 N N . CYS A 1 420 ? -12.688 -1.668 -1.801 1.00 91.62 420 CYS A N 1
ATOM 3061 C CA . CYS A 1 420 ? -12.248 -1.615 -0.404 1.00 91.62 420 CYS A CA 1
ATOM 3062 C C . CYS A 1 420 ? -12.398 -2.960 0.314 1.00 91.62 420 CYS A C 1
ATOM 3064 O O . CYS A 1 420 ? -11.630 -3.253 1.223 1.00 91.62 420 CYS A O 1
ATOM 3066 N N . HIS A 1 421 ? -13.397 -3.760 -0.064 1.00 92.81 421 HIS A N 1
ATOM 3067 C CA . HIS A 1 421 ? -13.744 -5.018 0.606 1.00 92.81 421 HIS A CA 1
ATOM 3068 C C . HIS A 1 421 ? -13.185 -6.261 -0.108 1.00 92.81 421 HIS A C 1
ATOM 3070 O O . HIS A 1 421 ? -13.545 -7.383 0.246 1.00 92.81 421 HIS A O 1
ATOM 3076 N N . GLY A 1 422 ? -12.328 -6.066 -1.115 1.00 91.62 422 GLY A N 1
ATOM 3077 C CA . GLY A 1 422 ? -11.748 -7.132 -1.926 1.00 91.62 422 GLY A CA 1
ATOM 3078 C C . GLY A 1 422 ? -12.648 -7.558 -3.087 1.00 91.62 422 GLY A C 1
ATOM 3079 O O . GLY A 1 422 ? -13.869 -7.385 -3.065 1.00 91.62 422 GLY A O 1
ATOM 3080 N N . ALA A 1 423 ? -12.038 -8.132 -4.126 1.00 92.00 423 ALA A N 1
ATOM 3081 C CA . ALA A 1 423 ? -12.727 -8.518 -5.362 1.00 92.00 423 ALA A CA 1
ATOM 3082 C C . ALA A 1 423 ? -13.847 -9.552 -5.147 1.00 92.00 423 ALA A C 1
ATOM 3084 O O . ALA A 1 423 ? -14.844 -9.547 -5.867 1.00 92.00 423 ALA A O 1
ATOM 3085 N N . ASP A 1 424 ? -13.700 -10.417 -4.146 1.00 92.44 424 ASP A N 1
ATOM 3086 C CA . ASP A 1 424 ? -14.673 -11.439 -3.758 1.00 92.44 424 ASP A CA 1
ATOM 3087 C C . ASP A 1 424 ? -15.499 -11.049 -2.518 1.00 92.44 424 ASP A C 1
ATOM 3089 O O . ASP A 1 424 ? -16.301 -11.849 -2.033 1.00 92.44 424 ASP A O 1
ATOM 3093 N N . LEU A 1 425 ? -15.331 -9.813 -2.027 1.00 93.81 425 LEU A N 1
ATOM 3094 C CA . LEU A 1 425 ? -15.991 -9.270 -0.838 1.00 93.81 425 LEU A CA 1
ATOM 3095 C C . LEU A 1 425 ? -15.686 -10.046 0.456 1.00 93.81 425 LEU A C 1
ATOM 3097 O O . LEU A 1 425 ? -16.423 -9.928 1.445 1.00 93.81 425 LEU A O 1
ATOM 3101 N N . THR A 1 426 ? -14.609 -10.838 0.470 1.00 93.56 426 THR A N 1
ATOM 3102 C CA . THR A 1 426 ? -14.166 -11.574 1.662 1.00 93.56 426 THR A CA 1
ATOM 3103 C C . THR A 1 426 ? -13.366 -10.710 2.636 1.00 93.56 426 THR A C 1
ATOM 3105 O O . THR A 1 426 ? -13.090 -11.163 3.747 1.00 93.56 426 THR A O 1
ATOM 3108 N N . GLY A 1 427 ? -13.127 -9.444 2.291 1.00 86.44 427 GLY A N 1
ATOM 3109 C CA . GLY A 1 427 ? -12.385 -8.464 3.075 1.00 86.44 427 GLY A CA 1
ATOM 3110 C C . GLY A 1 427 ? -11.078 -8.082 2.382 1.00 86.44 427 GLY A C 1
ATOM 3111 O O . GLY A 1 427 ? -10.464 -8.898 1.704 1.00 86.44 427 GLY A O 1
ATOM 3112 N N . ASP A 1 428 ? -10.669 -6.829 2.551 1.00 89.56 428 ASP A N 1
ATOM 3113 C CA . ASP A 1 428 ? -9.356 -6.324 2.132 1.00 89.56 428 ASP A CA 1
ATOM 3114 C C . ASP A 1 428 ? -8.955 -5.194 3.095 1.00 89.56 428 ASP A C 1
ATOM 3116 O O . ASP A 1 428 ? -8.781 -5.436 4.290 1.00 89.56 428 ASP A O 1
ATOM 3120 N N . ILE A 1 429 ? -8.928 -3.941 2.635 1.00 84.00 429 ILE A N 1
ATOM 3121 C CA . ILE A 1 429 ? -8.725 -2.759 3.488 1.00 84.00 429 ILE A CA 1
ATOM 3122 C C . ILE A 1 429 ? -9.932 -2.544 4.423 1.00 84.00 429 ILE A C 1
ATOM 3124 O O . ILE A 1 429 ? -9.806 -1.950 5.495 1.00 84.00 429 ILE A O 1
ATOM 3128 N N . ALA A 1 430 ? -11.108 -3.035 4.027 1.00 89.00 430 ALA A N 1
ATOM 3129 C CA . ALA A 1 430 ? -12.339 -2.993 4.801 1.00 89.00 430 ALA A CA 1
ATOM 3130 C C . ALA A 1 430 ? -12.838 -4.409 5.175 1.00 89.00 430 ALA A C 1
ATOM 3132 O O . ALA A 1 430 ? -12.491 -5.388 4.506 1.00 89.00 430 ALA A O 1
ATOM 3133 N N . PRO A 1 431 ? -13.669 -4.543 6.233 1.00 89.44 431 PRO A N 1
ATOM 3134 C CA . PRO A 1 431 ? -14.136 -5.840 6.728 1.00 89.44 431 PRO A CA 1
ATOM 3135 C C . PRO A 1 431 ? -14.904 -6.663 5.690 1.00 89.44 431 PRO A C 1
ATOM 3137 O O . PRO A 1 431 ? -15.597 -6.116 4.839 1.00 89.44 431 PRO A O 1
ATOM 3140 N N . SER A 1 432 ? -14.846 -7.988 5.808 1.00 92.88 432 SER A N 1
ATOM 3141 C CA . SER A 1 432 ? -15.560 -8.923 4.932 1.00 92.88 432 SER A CA 1
ATOM 3142 C C . SER A 1 432 ? -17.065 -8.655 4.858 1.00 92.88 432 SER A C 1
ATOM 3144 O O . SER A 1 432 ? -17.753 -8.705 5.880 1.00 92.88 432 SER A O 1
ATOM 3146 N N . CYS A 1 433 ? -17.614 -8.469 3.654 1.00 92.19 433 CYS A N 1
ATOM 3147 C CA . CYS A 1 433 ? -19.069 -8.456 3.486 1.00 92.19 433 CYS A CA 1
ATOM 3148 C C . CYS A 1 433 ? -19.641 -9.869 3.676 1.00 92.19 433 CYS A C 1
ATOM 3150 O O . CYS A 1 433 ? -20.721 -10.020 4.245 1.00 92.19 433 CYS A O 1
ATOM 3152 N N . THR A 1 434 ? -18.897 -10.904 3.262 1.00 92.25 434 THR A N 1
ATOM 3153 C CA . THR A 1 434 ? -19.323 -12.313 3.391 1.00 92.25 434 THR A CA 1
ATOM 3154 C C . THR A 1 434 ? -19.432 -12.804 4.838 1.00 92.25 434 THR A C 1
ATOM 3156 O O . THR A 1 434 ? -20.090 -13.810 5.093 1.00 92.25 434 THR A O 1
ATOM 3159 N N . ALA A 1 435 ? -18.829 -12.099 5.803 1.00 87.31 435 ALA A N 1
ATOM 3160 C CA . ALA A 1 435 ? -18.939 -12.443 7.222 1.00 87.31 435 ALA A CA 1
ATOM 3161 C C . ALA A 1 435 ? -20.345 -12.190 7.791 1.00 87.31 435 ALA A C 1
ATOM 3163 O O . ALA A 1 435 ? -20.773 -12.890 8.708 1.00 87.31 435 ALA A O 1
ATOM 3164 N N . CYS A 1 436 ? -21.062 -11.205 7.244 1.00 84.94 436 CYS A N 1
ATOM 3165 C CA . CYS A 1 436 ? -22.412 -10.842 7.681 1.00 84.94 436 CYS A CA 1
ATOM 3166 C C . CYS A 1 436 ? -23.480 -11.244 6.658 1.00 84.94 436 CYS A C 1
ATOM 3168 O O . CYS A 1 436 ? -24.609 -11.557 7.035 1.00 84.94 436 CYS A O 1
ATOM 3170 N N . HIS A 1 437 ? -23.126 -11.257 5.372 1.00 84.81 437 HIS A N 1
ATOM 3171 C CA . HIS A 1 437 ? -24.016 -11.627 4.280 1.00 84.81 437 HIS A CA 1
ATOM 3172 C C . HIS A 1 437 ? -23.642 -13.017 3.774 1.00 84.81 437 HIS A C 1
ATOM 3174 O O . HIS A 1 437 ? -22.582 -13.217 3.184 1.00 84.81 437 HIS A O 1
ATOM 3180 N N . SER A 1 438 ? -24.528 -13.996 3.957 1.00 75.88 438 SER A N 1
ATOM 3181 C CA . SER A 1 438 ? -24.473 -15.217 3.144 1.00 75.88 438 SER A CA 1
ATOM 3182 C C . SER A 1 438 ? -24.560 -14.793 1.674 1.00 75.88 438 SER A C 1
ATOM 3184 O O . SER A 1 438 ? -25.455 -14.009 1.390 1.00 75.88 438 SER A O 1
ATOM 3186 N N . GLN A 1 439 ? -23.661 -15.269 0.795 1.00 72.75 439 GLN A N 1
ATOM 3187 C CA . GLN A 1 439 ? -23.324 -14.804 -0.581 1.00 72.75 439 GLN A CA 1
ATOM 3188 C C . GLN A 1 439 ? -24.462 -14.596 -1.623 1.00 72.75 439 GLN A C 1
ATOM 3190 O O . GLN A 1 439 ? -24.239 -14.621 -2.830 1.00 72.75 439 GLN A O 1
ATOM 3195 N N . VAL A 1 440 ? -25.702 -14.395 -1.209 1.00 69.62 440 VAL A N 1
ATOM 3196 C CA . VAL A 1 440 ? -26.855 -14.092 -2.048 1.00 69.62 440 VAL A CA 1
ATOM 3197 C C . VAL A 1 440 ? -26.998 -12.584 -2.226 1.00 69.62 440 VAL A C 1
ATOM 3199 O O . VAL A 1 440 ? -27.868 -11.950 -1.635 1.00 69.62 440 VAL A O 1
ATOM 3202 N N . TRP A 1 441 ? -26.157 -12.008 -3.081 1.00 86.25 441 TRP A N 1
ATOM 3203 C CA . TRP A 1 441 ? -26.461 -10.712 -3.686 1.00 86.25 441 TRP A CA 1
ATOM 3204 C C . TRP A 1 441 ? -27.304 -10.916 -4.942 1.00 86.25 441 TRP A C 1
ATOM 3206 O O . TRP A 1 441 ? -27.201 -11.933 -5.625 1.00 86.25 441 TRP A O 1
ATOM 3216 N N . SER A 1 442 ? -28.162 -9.942 -5.246 1.00 80.69 442 SER A N 1
ATOM 3217 C CA . SER A 1 442 ? -29.028 -9.994 -6.436 1.00 80.69 442 SER A CA 1
ATOM 3218 C C . SER A 1 442 ? -28.265 -9.824 -7.760 1.00 80.69 442 SER A C 1
ATOM 3220 O O . SER A 1 442 ? -28.835 -9.996 -8.835 1.00 80.69 442 SER A O 1
ATOM 3222 N N . GLU A 1 443 ? -26.972 -9.514 -7.677 1.00 86.62 443 GLU A N 1
ATOM 3223 C CA . GLU A 1 443 ? -26.069 -9.266 -8.792 1.00 86.62 443 GLU A CA 1
ATOM 3224 C C . GLU A 1 443 ? -25.044 -10.404 -8.935 1.00 86.62 443 GLU A C 1
ATOM 3226 O O . GLU A 1 443 ? -24.499 -10.896 -7.948 1.00 86.62 443 GLU A O 1
ATOM 3231 N N . THR A 1 444 ? -24.763 -10.821 -10.173 1.00 78.56 444 THR A N 1
ATOM 3232 C CA . THR A 1 444 ? -23.745 -11.837 -10.481 1.00 78.56 444 THR A CA 1
ATOM 3233 C C . THR A 1 444 ? -22.332 -11.271 -10.358 1.00 78.56 444 THR A C 1
ATOM 3235 O O . THR A 1 444 ? -22.047 -10.219 -10.928 1.00 78.56 444 THR A O 1
ATOM 3238 N N . THR A 1 445 ? -21.430 -12.005 -9.702 1.00 75.69 445 THR A N 1
ATOM 3239 C CA . THR A 1 445 ? -19.995 -11.687 -9.638 1.00 75.69 445 THR A CA 1
ATOM 3240 C C . THR A 1 445 ? -19.423 -11.472 -11.050 1.00 75.69 445 THR A C 1
ATOM 3242 O O . THR A 1 445 ? -19.585 -12.354 -11.902 1.00 75.69 445 THR A O 1
ATOM 3245 N N . PRO A 1 446 ? -18.755 -10.337 -11.336 1.00 66.25 446 PRO A N 1
ATOM 3246 C CA . PRO A 1 446 ? -18.098 -10.123 -12.620 1.00 66.25 446 PRO A CA 1
ATOM 3247 C C . PRO A 1 446 ? -17.023 -11.195 -12.873 1.00 66.25 446 PRO A C 1
ATOM 3249 O O . PRO A 1 446 ? -16.360 -11.622 -11.925 1.00 66.25 446 PRO A O 1
ATOM 3252 N N . PRO A 1 447 ? -16.812 -11.639 -14.126 1.00 50.28 447 PRO A N 1
ATOM 3253 C CA . PRO A 1 447 ? -15.748 -12.584 -14.445 1.00 50.28 447 PRO A CA 1
ATOM 3254 C C . PRO A 1 447 ? -14.390 -12.011 -14.018 1.00 50.28 447 PRO A C 1
ATOM 3256 O O . PRO A 1 447 ? -14.030 -10.894 -14.379 1.00 50.28 447 PRO A O 1
ATOM 3259 N N . SER A 1 448 ? -13.662 -12.784 -13.212 1.00 42.88 448 SER A N 1
ATOM 3260 C CA . SER A 1 448 ? -12.423 -12.383 -12.544 1.00 42.88 448 SER A CA 1
ATOM 3261 C C . SER A 1 448 ? -11.329 -11.999 -13.555 1.00 42.88 448 SER A C 1
ATOM 3263 O O . SER A 1 448 ? -10.666 -12.868 -14.117 1.00 42.88 448 SER A O 1
ATOM 3265 N N . SER A 1 449 ? -11.122 -10.700 -13.788 1.00 40.97 449 SER A N 1
ATOM 3266 C CA . SER A 1 449 ? -9.958 -10.151 -14.498 1.00 40.97 449 SER A CA 1
ATOM 3267 C C . SER A 1 449 ? -8.913 -9.706 -13.472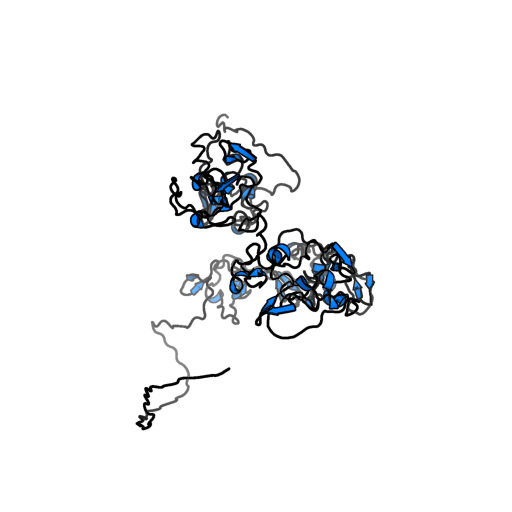 1.00 40.97 449 SER A C 1
ATOM 3269 O O . SER A 1 449 ? -9.248 -8.968 -12.547 1.00 40.97 449 SER A O 1
ATOM 3271 N N . GLY A 1 450 ? -7.678 -10.194 -13.603 1.00 36.03 450 GLY A N 1
ATOM 3272 C CA . GLY A 1 450 ? -6.615 -10.085 -12.599 1.00 36.03 450 GLY A CA 1
ATOM 3273 C C . GLY A 1 450 ? -6.308 -8.669 -12.089 1.00 36.03 450 GLY A C 1
ATOM 3274 O O . GLY A 1 450 ? -6.415 -7.697 -12.824 1.00 36.03 450 GLY A O 1
ATOM 3275 N N . GLY A 1 451 ? -5.931 -8.618 -10.803 1.00 37.69 451 GLY A N 1
ATOM 3276 C CA . GLY A 1 451 ? -5.216 -7.565 -10.063 1.00 37.69 451 GLY A CA 1
ATOM 3277 C C . GLY A 1 451 ? -5.404 -6.100 -10.474 1.00 37.69 451 GLY A C 1
ATOM 3278 O O . GLY A 1 451 ? -4.825 -5.652 -11.457 1.00 37.69 451 GLY A O 1
ATOM 3279 N N . ARG A 1 452 ? -6.086 -5.307 -9.635 1.00 46.34 452 ARG A N 1
ATOM 3280 C CA . ARG A 1 452 ? -6.114 -3.837 -9.736 1.00 46.34 452 ARG A CA 1
ATOM 3281 C C . ARG A 1 452 ? -5.706 -3.165 -8.435 1.00 46.34 452 ARG A C 1
ATOM 3283 O O . ARG A 1 452 ? -6.102 -3.602 -7.361 1.00 46.34 452 ARG A O 1
ATOM 3290 N N . THR A 1 453 ? -4.963 -2.069 -8.552 1.00 42.56 453 THR A N 1
ATOM 3291 C CA . THR A 1 453 ? -4.677 -1.135 -7.457 1.00 42.56 453 THR A CA 1
ATOM 3292 C C . THR A 1 453 ? -5.890 -0.231 -7.213 1.00 42.56 453 THR A C 1
ATOM 3294 O O . THR A 1 453 ? -6.492 0.274 -8.158 1.00 42.56 453 THR A O 1
ATOM 3297 N N . SER A 1 454 ? -6.251 -0.021 -5.950 1.00 49.34 454 SER A N 1
ATOM 3298 C CA . SER A 1 454 ? -7.567 0.442 -5.481 1.00 49.34 454 SER A CA 1
ATOM 3299 C C . SER A 1 454 ? -7.855 1.953 -5.551 1.00 49.34 454 SER A C 1
ATOM 3301 O O . SER A 1 454 ? -8.889 2.385 -5.055 1.00 49.34 454 SER A O 1
ATOM 3303 N N . ASN A 1 455 ? -7.027 2.772 -6.208 1.00 62.78 455 ASN A N 1
ATOM 3304 C CA . ASN A 1 455 ? -7.286 4.212 -6.352 1.00 62.78 455 ASN A CA 1
ATOM 3305 C C . ASN A 1 455 ? -7.128 4.678 -7.802 1.00 62.78 455 ASN A C 1
ATOM 3307 O O . ASN A 1 455 ? -6.101 4.423 -8.432 1.00 62.78 455 ASN A O 1
ATOM 3311 N N . ALA A 1 456 ? -8.122 5.416 -8.313 1.00 66.06 456 ALA A N 1
ATOM 3312 C CA . ALA A 1 456 ? -7.950 6.181 -9.544 1.00 66.06 456 ALA A CA 1
ATOM 3313 C C . ALA A 1 456 ? -6.826 7.215 -9.327 1.00 66.06 456 ALA A C 1
ATOM 3315 O O . ALA A 1 456 ? -6.813 7.872 -8.280 1.00 66.06 456 ALA A O 1
ATOM 3316 N N . PRO A 1 457 ? -5.879 7.378 -10.268 1.00 77.81 457 PRO A N 1
ATOM 3317 C CA . PRO A 1 457 ? -4.828 8.378 -10.132 1.00 77.81 457 PRO A CA 1
ATOM 3318 C C . PRO A 1 457 ? -5.416 9.782 -9.934 1.00 77.81 457 PRO A C 1
ATOM 3320 O O . PRO A 1 457 ? -6.488 10.096 -10.452 1.00 77.81 457 PRO A O 1
ATOM 3323 N N . SER A 1 458 ? -4.702 10.656 -9.220 1.00 83.06 458 SER A N 1
ATOM 3324 C CA . SER A 1 458 ? -5.181 11.998 -8.836 1.00 83.06 458 SER A CA 1
ATOM 3325 C C . SER A 1 458 ? -5.579 12.903 -10.010 1.00 83.06 458 SER A C 1
ATOM 3327 O O . SER A 1 458 ? -6.274 13.897 -9.811 1.00 83.06 458 SER A O 1
ATOM 3329 N N . ASN A 1 459 ? -5.177 12.565 -11.238 1.00 80.25 459 ASN A N 1
ATOM 3330 C CA . ASN A 1 459 ? -5.584 13.267 -12.453 1.00 80.25 459 ASN A CA 1
ATOM 3331 C C . ASN A 1 459 ? -7.005 12.907 -12.939 1.00 80.25 459 ASN A C 1
ATOM 3333 O O . ASN A 1 459 ? -7.465 13.521 -13.898 1.00 80.25 459 ASN A O 1
ATOM 3337 N N . HIS A 1 460 ? -7.706 11.966 -12.295 1.00 90.06 460 HIS A N 1
ATOM 3338 C CA . HIS A 1 460 ? -9.086 11.586 -12.611 1.00 90.06 460 HIS A CA 1
ATOM 3339 C C . HIS A 1 460 ? -10.097 12.430 -11.824 1.00 90.06 460 HIS A C 1
ATOM 3341 O O . HIS A 1 460 ? -10.668 11.989 -10.828 1.00 90.06 460 HIS A O 1
ATOM 3347 N N . THR A 1 461 ? -10.310 13.670 -12.262 1.00 87.69 461 THR A N 1
ATOM 3348 C CA . THR A 1 461 ? -11.158 14.652 -11.562 1.00 87.69 461 THR A CA 1
ATOM 3349 C C . THR A 1 461 ? -12.526 14.873 -12.209 1.00 87.69 461 THR A C 1
ATOM 3351 O O . THR A 1 461 ? -13.387 15.522 -11.616 1.00 87.69 461 THR A O 1
ATOM 3354 N N . ASP A 1 462 ? -12.761 14.334 -13.405 1.00 87.94 462 ASP A N 1
ATOM 3355 C CA . ASP A 1 462 ? -13.966 14.598 -14.190 1.00 87.94 462 ASP A CA 1
ATOM 3356 C C . ASP A 1 462 ? -14.984 13.457 -14.050 1.00 87.94 462 ASP A C 1
ATOM 3358 O O . ASP A 1 462 ? -14.781 12.352 -14.550 1.00 87.94 462 ASP A O 1
ATOM 3362 N N . ASN A 1 463 ? -16.089 13.709 -13.348 1.00 85.88 463 ASN A N 1
ATOM 3363 C CA . ASN A 1 463 ? -17.126 12.708 -13.116 1.00 85.88 463 ASN A CA 1
ATOM 3364 C C . ASN A 1 463 ? -18.139 12.673 -14.274 1.00 85.88 463 ASN A C 1
ATOM 3366 O O . ASN A 1 463 ? -18.976 13.567 -14.412 1.00 85.88 463 ASN A O 1
ATOM 3370 N N . VAL A 1 464 ? -18.113 11.598 -1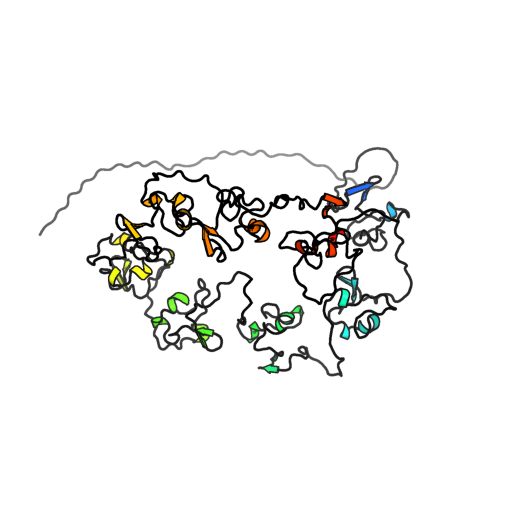5.066 1.00 81.06 464 VAL A N 1
ATOM 3371 C CA . VAL A 1 464 ? -19.104 11.327 -16.116 1.00 81.06 464 VAL A CA 1
ATOM 3372 C C . VAL A 1 464 ? -19.847 10.045 -15.788 1.00 81.06 464 VAL A C 1
ATOM 3374 O O . VAL A 1 464 ? -19.253 8.971 -15.753 1.00 81.06 464 VAL A O 1
ATOM 3377 N N . LYS A 1 465 ? -21.168 10.152 -15.596 1.00 81.00 465 LYS A N 1
ATOM 3378 C CA . LYS A 1 465 ? -22.053 9.017 -15.273 1.00 81.00 465 LYS A CA 1
ATOM 3379 C C . LYS A 1 465 ? -21.546 8.184 -14.083 1.00 81.00 465 LYS A C 1
ATOM 3381 O O . LYS A 1 465 ? -21.607 6.961 -14.124 1.00 81.00 465 LYS A O 1
ATOM 3386 N N . SER A 1 466 ? -21.048 8.855 -13.044 1.00 80.81 466 SER A N 1
ATOM 3387 C CA . SER A 1 466 ? -20.503 8.238 -11.826 1.00 80.81 466 SER A CA 1
ATOM 3388 C C . SER A 1 466 ? -19.143 7.547 -11.991 1.00 80.81 466 SER A C 1
ATOM 3390 O O . SER A 1 466 ? -18.698 6.875 -11.066 1.00 80.81 466 SER A O 1
ATOM 3392 N N . PHE A 1 467 ? -18.449 7.752 -13.116 1.00 82.69 467 PHE A N 1
ATOM 3393 C CA . PHE A 1 467 ? -17.065 7.317 -13.316 1.00 82.69 467 PHE A CA 1
ATOM 3394 C C . PHE A 1 467 ? -16.137 8.529 -13.386 1.00 82.69 467 PHE A C 1
ATOM 3396 O O . PHE A 1 467 ? -16.376 9.467 -14.154 1.00 82.69 467 PHE A O 1
ATOM 3403 N N . LEU A 1 468 ? -15.063 8.504 -12.598 1.00 87.06 468 LEU A N 1
ATOM 3404 C CA . LEU A 1 468 ? -14.011 9.510 -12.677 1.00 87.06 468 LEU A CA 1
ATOM 3405 C C . LEU A 1 468 ? -13.166 9.278 -13.931 1.00 87.06 468 LEU A C 1
ATOM 3407 O O . LEU A 1 468 ? -12.758 8.157 -14.220 1.00 87.06 468 LEU A O 1
ATOM 3411 N N . HIS A 1 469 ? -12.911 10.350 -14.665 1.00 92.75 469 HIS A N 1
ATOM 3412 C CA . HIS A 1 469 ? -12.108 10.385 -15.875 1.00 92.75 469 HIS A CA 1
ATOM 3413 C C . HIS A 1 469 ? -10.993 11.412 -15.715 1.00 92.75 469 HIS A C 1
ATOM 3415 O O . HIS A 1 469 ? -11.162 12.433 -15.041 1.00 92.75 469 HIS A O 1
ATOM 3421 N N . ALA A 1 470 ? -9.869 11.172 -16.382 1.00 91.38 470 ALA A N 1
ATOM 3422 C CA . ALA A 1 470 ? -8.853 12.192 -16.563 1.00 91.38 470 ALA A CA 1
ATOM 3423 C C . ALA A 1 470 ? -9.277 13.248 -17.596 1.00 91.38 470 ALA A C 1
ATOM 3425 O O . ALA A 1 470 ? -10.138 13.016 -18.455 1.00 91.38 470 ALA A O 1
ATOM 3426 N N . ALA A 1 471 ? -8.641 14.419 -17.535 1.00 88.94 471 ALA A N 1
ATOM 3427 C CA . ALA A 1 471 ? -8.708 15.383 -18.628 1.00 88.94 471 ALA A CA 1
ATOM 3428 C C . ALA A 1 471 ? -8.224 14.720 -19.933 1.00 88.94 471 ALA A C 1
ATOM 3430 O O . ALA A 1 471 ? -7.231 13.999 -19.928 1.00 88.94 471 ALA A O 1
ATOM 3431 N N . GLY A 1 472 ? -8.935 14.949 -21.043 1.00 87.31 472 GLY A N 1
ATOM 3432 C CA . GLY A 1 472 ? -8.620 14.311 -22.329 1.00 87.31 472 GLY A CA 1
ATOM 3433 C C . GLY A 1 472 ? -9.360 12.998 -22.614 1.00 87.31 472 GLY A C 1
ATOM 3434 O O . GLY A 1 472 ? -9.108 12.378 -23.636 1.00 87.31 472 GLY A O 1
ATOM 3435 N N . LYS A 1 473 ? -10.335 12.593 -21.787 1.00 90.81 473 LYS A N 1
ATOM 3436 C CA . LYS A 1 473 ? -11.129 11.351 -21.960 1.00 90.81 473 LYS A CA 1
ATOM 3437 C C . LYS A 1 473 ? -11.822 11.150 -23.320 1.00 90.81 473 LYS A C 1
ATOM 3439 O O . LYS A 1 473 ? -12.191 10.029 -23.651 1.00 90.81 473 LYS A O 1
ATOM 3444 N N . TYR A 1 474 ? -12.053 12.223 -24.079 1.00 89.75 474 TYR A N 1
ATOM 3445 C CA . TYR A 1 474 ? -12.640 12.158 -25.427 1.00 89.75 474 TYR A CA 1
ATOM 3446 C C . TYR A 1 474 ? -11.590 11.948 -26.531 1.00 89.75 474 TYR A C 1
ATOM 3448 O O . TYR A 1 474 ? -11.952 11.731 -27.686 1.00 89.75 474 TYR A O 1
ATOM 3456 N N . ALA A 1 475 ? -10.314 12.013 -26.155 1.00 92.25 475 ALA A N 1
ATOM 3457 C CA . ALA A 1 475 ? -9.146 11.807 -26.991 1.00 92.25 475 ALA A CA 1
ATOM 3458 C C . ALA A 1 475 ? -8.096 10.943 -26.234 1.00 92.25 475 ALA A C 1
ATOM 3460 O O . ALA A 1 475 ? -7.000 11.408 -25.903 1.00 92.25 475 ALA A O 1
ATOM 3461 N N . PRO A 1 476 ? -8.453 9.691 -25.869 1.00 91.31 476 PRO A N 1
ATOM 3462 C CA . PRO A 1 476 ? -7.634 8.837 -25.004 1.00 91.31 476 PRO A CA 1
ATOM 3463 C C . PRO A 1 476 ? -6.239 8.461 -25.552 1.00 91.31 476 PRO A C 1
ATOM 3465 O O . PRO A 1 476 ? -5.307 8.272 -24.767 1.00 91.31 476 PRO A O 1
ATOM 3468 N N . TYR A 1 477 ? -6.059 8.365 -26.866 1.00 89.56 477 TYR A N 1
ATOM 3469 C CA . TYR A 1 477 ? -4.792 8.073 -27.540 1.00 89.56 477 TYR A CA 1
ATOM 3470 C C . TYR A 1 477 ? -3.811 9.247 -27.474 1.00 89.56 477 TYR A C 1
ATOM 3472 O O . TYR A 1 477 ? -2.620 9.033 -27.256 1.00 89.56 477 TYR A O 1
ATOM 3480 N N . THR A 1 478 ? -4.283 10.487 -27.614 1.00 89.75 478 THR A N 1
ATOM 3481 C CA . THR A 1 478 ? -3.414 11.679 -27.533 1.00 89.75 478 THR A CA 1
ATOM 3482 C C . THR A 1 478 ? -3.129 12.125 -26.096 1.00 89.75 478 THR A C 1
ATOM 3484 O O . THR A 1 478 ? -2.120 12.785 -25.843 1.00 89.75 478 THR A O 1
ATOM 3487 N N . HIS A 1 479 ? -3.953 11.705 -25.134 1.00 89.44 479 HIS A N 1
ATOM 3488 C CA . HIS A 1 479 ? -3.803 12.023 -23.709 1.00 89.44 479 HIS A CA 1
ATOM 3489 C C . HIS A 1 479 ? -3.258 10.864 -22.859 1.00 89.44 479 HIS A C 1
ATOM 3491 O O . HIS A 1 479 ? -3.556 10.778 -21.668 1.00 89.44 479 HIS A O 1
ATOM 3497 N N . TRP A 1 480 ? -2.440 9.986 -23.453 1.00 89.00 480 TRP A N 1
ATOM 3498 C CA . TRP A 1 480 ? -1.675 8.942 -22.746 1.00 89.00 480 TRP A CA 1
ATOM 3499 C C . TRP A 1 480 ? -2.533 7.962 -21.924 1.00 89.00 480 TRP A C 1
ATOM 3501 O O . TRP A 1 480 ? -2.027 7.270 -21.042 1.00 89.00 480 TRP A O 1
ATOM 3511 N N . CYS A 1 481 ? -3.832 7.851 -22.211 1.00 91.00 481 CYS A N 1
ATOM 3512 C CA . CYS A 1 481 ? -4.719 6.955 -21.465 1.00 91.00 481 CYS A CA 1
ATOM 3513 C C . CYS A 1 481 ? -4.380 5.482 -21.745 1.00 91.00 481 CYS A C 1
ATOM 3515 O O . CYS A 1 481 ? -4.551 4.624 -20.878 1.00 91.00 481 CYS A O 1
ATOM 3517 N N . THR A 1 482 ? -3.829 5.195 -22.928 1.00 92.38 482 THR A N 1
ATOM 3518 C CA . THR A 1 482 ? -3.370 3.862 -23.339 1.00 92.38 482 THR A CA 1
ATOM 3519 C C . THR A 1 482 ? -2.266 3.288 -22.455 1.00 92.38 482 THR A C 1
ATOM 3521 O O . THR A 1 482 ? -2.150 2.069 -22.368 1.00 92.38 482 THR A O 1
ATOM 3524 N N . ALA A 1 483 ? -1.499 4.129 -21.751 1.00 84.75 483 ALA A N 1
ATOM 3525 C CA . ALA A 1 483 ? -0.456 3.677 -20.831 1.00 84.75 483 ALA A CA 1
ATOM 3526 C C . ALA A 1 483 ? -1.018 2.924 -19.610 1.00 84.75 483 ALA A C 1
ATOM 3528 O O . ALA A 1 483 ? -0.336 2.073 -19.051 1.00 84.75 483 ALA A O 1
ATOM 3529 N N . CYS A 1 484 ? -2.259 3.222 -19.206 1.00 87.19 484 CYS A N 1
ATOM 3530 C CA . CYS A 1 484 ? -2.901 2.600 -18.042 1.00 87.19 484 CYS A CA 1
ATOM 3531 C C . CYS A 1 484 ? -4.097 1.714 -18.413 1.00 87.19 484 CYS A C 1
ATOM 3533 O O . CYS A 1 484 ? -4.461 0.818 -17.655 1.00 87.19 484 CYS A O 1
ATOM 3535 N N . HIS A 1 485 ? -4.749 1.980 -19.545 1.00 89.38 485 HIS A N 1
ATOM 3536 C CA . HIS A 1 485 ? -5.974 1.289 -19.965 1.00 89.38 485 HIS A CA 1
ATOM 3537 C C . HIS A 1 485 ? -5.750 0.319 -21.134 1.00 89.38 485 HIS A C 1
ATOM 3539 O O . HIS A 1 485 ? -6.719 -0.216 -21.674 1.00 89.38 485 HIS A O 1
ATOM 3545 N N . GLY A 1 486 ? -4.489 0.089 -21.507 1.00 88.25 486 GLY A N 1
ATOM 3546 C CA . GLY A 1 486 ? -4.094 -0.762 -22.622 1.00 88.25 486 GLY A CA 1
ATOM 3547 C C . GLY A 1 486 ? -4.107 -0.021 -23.957 1.00 88.25 486 GLY A C 1
ATOM 3548 O O . GLY A 1 486 ? -4.842 0.949 -24.157 1.00 88.25 486 GLY A O 1
ATOM 3549 N N . ALA A 1 487 ? -3.290 -0.493 -24.899 1.00 88.81 487 ALA A N 1
ATOM 3550 C CA . ALA A 1 487 ? -3.131 0.120 -26.220 1.00 88.81 487 ALA A CA 1
ATOM 3551 C C . ALA A 1 487 ? -4.438 0.167 -27.034 1.00 88.81 487 ALA A C 1
ATOM 3553 O O . ALA A 1 487 ? -4.627 1.069 -27.847 1.00 88.81 487 ALA A O 1
ATOM 3554 N N . ASP A 1 488 ? -5.348 -0.777 -26.803 1.00 90.00 488 ASP A N 1
ATOM 3555 C CA . ASP A 1 488 ? -6.669 -0.848 -27.433 1.00 90.00 488 ASP A CA 1
ATOM 3556 C C . ASP A 1 488 ? -7.799 -0.312 -26.536 1.00 90.00 488 ASP A C 1
ATOM 3558 O O . ASP A 1 488 ? -8.970 -0.351 -26.918 1.00 90.00 488 ASP A O 1
ATOM 3562 N N . LEU A 1 489 ? -7.450 0.208 -25.353 1.00 91.25 489 LEU A N 1
ATOM 3563 C CA . LEU A 1 489 ? -8.373 0.744 -24.355 1.00 91.25 489 LEU A CA 1
ATOM 3564 C C . LEU A 1 489 ? -9.423 -0.277 -23.877 1.00 91.25 489 LEU A C 1
ATOM 3566 O O . LEU A 1 489 ? -10.484 0.106 -23.366 1.00 91.25 489 LEU A O 1
ATOM 3570 N N . THR A 1 490 ? -9.149 -1.578 -24.027 1.00 89.69 490 THR A N 1
ATOM 3571 C CA . THR A 1 490 ? -10.007 -2.660 -23.516 1.00 89.69 490 THR A CA 1
ATOM 3572 C C . THR A 1 490 ? -9.806 -2.929 -22.027 1.00 89.69 490 THR A C 1
ATOM 3574 O O . THR A 1 490 ? -10.578 -3.686 -21.439 1.00 89.69 490 THR A O 1
ATOM 3577 N N . GLY A 1 491 ? -8.882 -2.207 -21.391 1.00 80.31 491 GLY A N 1
ATOM 3578 C CA . GLY A 1 491 ? -8.570 -2.295 -19.974 1.00 80.31 491 GLY A CA 1
ATOM 3579 C C . GLY A 1 491 ? -7.247 -3.018 -19.751 1.00 80.31 491 GLY A C 1
ATOM 3580 O O . GLY A 1 491 ? -7.004 -4.077 -20.316 1.00 80.31 491 GLY A O 1
ATOM 3581 N N . ASP A 1 492 ? -6.419 -2.432 -18.895 1.00 84.00 492 ASP A N 1
ATOM 3582 C CA . ASP A 1 492 ? -5.172 -3.014 -18.396 1.00 84.00 492 ASP A CA 1
ATOM 3583 C C . ASP A 1 492 ? -5.172 -2.800 -16.872 1.00 84.00 492 ASP A C 1
ATOM 3585 O O . ASP A 1 492 ? -6.034 -3.346 -16.171 1.00 84.00 492 ASP A O 1
ATOM 3589 N N . PHE A 1 493 ? -4.362 -1.872 -16.363 1.00 80.06 493 PHE A N 1
ATOM 3590 C CA . PHE A 1 493 ? -4.408 -1.422 -14.968 1.00 80.06 493 PHE A CA 1
ATOM 3591 C C . PHE A 1 493 ? -5.727 -0.712 -14.600 1.00 80.06 493 PHE A C 1
ATOM 3593 O O . PHE A 1 493 ? -6.179 -0.780 -13.455 1.00 80.06 493 PHE A O 1
ATOM 3600 N N . GLY A 1 494 ? -6.364 -0.040 -15.564 1.00 82.69 494 GLY A N 1
ATOM 3601 C CA . GLY A 1 494 ? -7.643 0.661 -15.401 1.00 82.69 494 GLY A CA 1
ATOM 3602 C C . GLY A 1 494 ? -8.829 -0.001 -16.125 1.00 82.69 494 GLY A C 1
ATOM 3603 O O . GLY A 1 494 ? -8.635 -0.884 -16.963 1.00 82.69 494 GLY A O 1
ATOM 3604 N N . PRO A 1 495 ? -10.086 0.403 -15.827 1.00 84.75 495 PRO A N 1
ATOM 3605 C CA . PRO A 1 495 ? -11.292 -0.104 -16.494 1.00 84.75 495 PRO A CA 1
ATOM 3606 C C . PRO A 1 495 ? -11.246 0.056 -18.013 1.00 84.75 495 PRO A C 1
ATOM 3608 O O . PRO A 1 495 ? -10.665 1.008 -18.525 1.00 84.75 495 PRO A O 1
ATOM 3611 N N . SER A 1 496 ? -11.900 -0.872 -18.714 1.00 89.12 496 SER A N 1
ATOM 3612 C CA . SER A 1 496 ? -12.083 -0.811 -20.162 1.00 89.12 496 SER A CA 1
ATOM 3613 C C . SER A 1 496 ? -12.784 0.487 -20.549 1.00 89.12 496 SER A C 1
ATOM 3615 O O . SER A 1 496 ? -13.923 0.728 -20.137 1.00 89.12 496 SER A O 1
ATOM 3617 N N . CYS A 1 497 ? -12.129 1.327 -21.348 1.00 86.56 497 CYS A N 1
ATOM 3618 C CA . CYS A 1 497 ? -12.779 2.523 -21.870 1.00 86.56 497 CYS A CA 1
ATOM 3619 C C . CYS A 1 497 ? -13.815 2.132 -22.933 1.00 86.56 497 CYS A C 1
ATOM 3621 O O . CYS A 1 497 ? -14.873 2.756 -23.011 1.00 86.56 497 CYS A O 1
ATOM 3623 N N . THR A 1 498 ? -13.555 1.070 -23.705 1.00 88.06 498 THR A N 1
ATOM 3624 C CA . THR A 1 498 ? -14.470 0.575 -24.747 1.00 88.06 498 THR A CA 1
ATOM 3625 C C . THR A 1 498 ? -15.763 -0.019 -24.183 1.00 88.06 498 THR A C 1
ATOM 3627 O O . THR A 1 498 ? -16.796 0.070 -24.845 1.00 88.06 498 THR A O 1
ATOM 3630 N N . ALA A 1 499 ? -15.758 -0.523 -22.942 1.00 82.56 499 ALA A N 1
ATOM 3631 C CA . ALA A 1 499 ? -16.967 -1.001 -22.263 1.00 82.56 499 ALA A CA 1
ATOM 3632 C C . ALA A 1 499 ? -18.002 0.108 -21.999 1.00 82.56 499 ALA A C 1
ATOM 3634 O O . ALA A 1 499 ? -19.203 -0.156 -21.998 1.00 82.56 499 ALA A O 1
ATOM 3635 N N . CYS A 1 500 ? -17.550 1.351 -21.802 1.00 78.50 500 CYS A N 1
ATOM 3636 C CA . CYS A 1 500 ? -18.423 2.490 -21.502 1.00 78.50 500 CYS A CA 1
ATOM 3637 C C . CYS A 1 500 ? -18.590 3.460 -22.683 1.00 78.50 500 CYS A C 1
ATOM 3639 O O . CYS A 1 500 ? -19.624 4.123 -22.786 1.00 78.50 500 CYS A O 1
ATOM 3641 N N . HIS A 1 501 ? -17.592 3.553 -23.570 1.00 79.31 501 HIS A N 1
ATOM 3642 C CA . HIS A 1 501 ? -17.498 4.564 -24.633 1.00 79.31 501 HIS A CA 1
ATOM 3643 C C . HIS A 1 501 ? -17.516 3.979 -26.045 1.00 79.31 501 HIS A C 1
ATOM 3645 O O . HIS A 1 501 ? -16.853 4.531 -26.916 1.00 79.31 501 HIS A O 1
ATOM 3651 N N . ALA A 1 502 ? -18.248 2.886 -26.284 1.00 58.5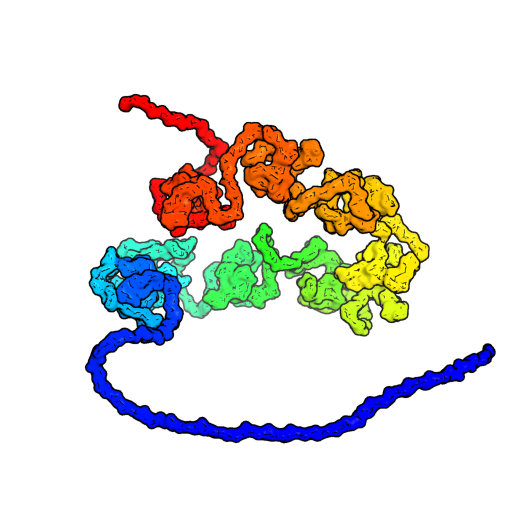0 502 ALA A N 1
ATOM 3652 C CA . ALA A 1 502 ? -18.360 2.220 -27.588 1.00 58.50 502 ALA A CA 1
ATOM 3653 C C . ALA A 1 502 ? -18.323 3.212 -28.784 1.00 58.50 502 ALA A C 1
ATOM 3655 O O . ALA A 1 502 ? -19.322 3.843 -29.120 1.00 58.50 502 ALA A O 1
ATOM 3656 N N . GLN A 1 503 ? -17.126 3.367 -29.372 1.00 59.66 503 GLN A N 1
ATOM 3657 C CA . GLN A 1 503 ? -16.762 4.215 -30.520 1.00 59.66 503 GLN A CA 1
ATOM 3658 C C . GLN A 1 503 ? -17.139 5.715 -30.485 1.00 59.66 503 GLN A C 1
ATOM 3660 O O . GLN A 1 503 ? -17.400 6.297 -31.535 1.00 59.66 503 GLN A O 1
ATOM 3665 N N . VAL A 1 504 ? -17.133 6.387 -29.327 1.00 59.44 504 VAL A N 1
ATOM 3666 C CA . VAL A 1 504 ? -17.486 7.832 -29.252 1.00 59.44 504 VAL A CA 1
ATOM 3667 C C . VAL A 1 504 ? -16.279 8.786 -29.284 1.00 59.44 504 VAL A C 1
ATOM 3669 O O . VAL A 1 504 ? -16.422 9.974 -28.994 1.00 59.44 504 VAL A O 1
ATOM 3672 N N . TRP A 1 505 ? -15.079 8.309 -29.612 1.00 79.00 505 TRP A N 1
ATOM 3673 C CA . TRP A 1 505 ? -13.891 9.169 -29.643 1.00 79.00 505 TRP A CA 1
ATOM 3674 C C . TRP A 1 505 ? -13.744 9.860 -30.994 1.00 79.00 505 TRP A C 1
ATOM 3676 O O . TRP A 1 505 ? -13.945 9.261 -32.048 1.00 79.00 505 TRP A O 1
ATOM 3686 N N . THR A 1 506 ? -13.390 11.143 -30.959 1.00 70.94 506 THR A N 1
ATOM 3687 C CA . THR A 1 506 ? -13.195 11.960 -32.167 1.00 70.94 506 THR A CA 1
ATOM 3688 C C . THR A 1 506 ? -11.879 11.664 -32.883 1.00 70.94 506 THR A C 1
ATOM 3690 O O . THR A 1 506 ? -11.629 12.204 -33.956 1.00 70.94 506 THR A O 1
ATOM 3693 N N . GLU A 1 507 ? -11.032 10.824 -32.294 1.00 78.38 507 GLU A N 1
ATOM 3694 C CA . GLU A 1 507 ? -9.756 10.396 -32.852 1.00 78.38 507 GLU A CA 1
ATOM 3695 C C . GLU A 1 507 ? -9.798 8.917 -33.249 1.00 78.38 507 GLU A C 1
ATOM 3697 O O . GLU A 1 507 ? -10.334 8.060 -32.545 1.00 78.38 507 GLU A O 1
ATOM 3702 N N . THR A 1 508 ? -9.226 8.625 -34.413 1.00 74.88 508 THR A N 1
ATOM 3703 C CA . THR A 1 508 ? -9.020 7.261 -34.900 1.00 74.88 508 THR A CA 1
ATOM 3704 C C . THR A 1 508 ? -7.868 6.623 -34.136 1.00 74.88 508 THR A C 1
ATOM 3706 O O . THR A 1 508 ? -6.817 7.247 -33.990 1.00 74.88 508 THR A O 1
ATOM 3709 N N . ALA A 1 509 ? -8.042 5.373 -33.700 1.00 67.44 509 ALA A N 1
ATOM 3710 C CA . ALA A 1 509 ? -6.952 4.604 -33.115 1.00 67.44 509 ALA A CA 1
ATOM 3711 C C . ALA A 1 509 ? -5.751 4.591 -34.083 1.00 67.44 509 ALA A C 1
ATOM 3713 O O . ALA A 1 509 ? -5.940 4.282 -35.267 1.00 67.44 509 ALA A O 1
ATOM 3714 N N . PRO A 1 510 ? -4.527 4.917 -33.629 1.00 61.09 510 PRO A N 1
ATOM 3715 C CA . PRO A 1 510 ? -3.340 4.645 -34.426 1.00 61.09 510 PRO A CA 1
ATOM 3716 C C . PRO A 1 510 ? -3.283 3.133 -34.716 1.00 61.09 510 PRO A C 1
ATOM 3718 O O . PRO A 1 510 ? -3.747 2.347 -33.886 1.00 61.09 510 PRO A O 1
ATOM 3721 N N . PRO A 1 511 ? -2.770 2.699 -35.884 1.00 51.19 511 PRO A N 1
ATOM 3722 C CA . PRO A 1 511 ? -2.709 1.283 -36.235 1.00 51.19 511 PRO A CA 1
ATOM 3723 C C . PRO A 1 511 ? -2.038 0.497 -35.101 1.00 51.19 511 PRO A C 1
ATOM 3725 O O . PRO A 1 511 ? -0.887 0.745 -34.748 1.00 51.19 511 PRO A O 1
ATOM 3728 N N . SER A 1 512 ? -2.809 -0.398 -34.485 1.00 42.34 512 SER A N 1
ATOM 3729 C CA . SER A 1 512 ? -2.490 -1.068 -33.226 1.00 42.34 512 SER A CA 1
ATOM 3730 C C . SER A 1 512 ? -1.186 -1.868 -33.315 1.00 42.34 512 SER A C 1
ATOM 3732 O O . SER A 1 512 ? -1.119 -2.858 -34.045 1.00 42.34 512 SER A O 1
ATOM 3734 N N . GLY A 1 513 ? -0.169 -1.466 -32.549 1.00 39.75 513 GLY A N 1
ATOM 3735 C CA . GLY A 1 513 ? 1.013 -2.272 -32.233 1.00 39.75 513 GLY A CA 1
ATOM 3736 C C . GLY A 1 513 ? 0.862 -2.867 -30.833 1.00 39.75 513 GLY A C 1
ATOM 3737 O O . GLY A 1 513 ? 0.772 -2.123 -29.861 1.00 39.75 513 GLY A O 1
ATOM 3738 N N . GLY A 1 514 ? 0.760 -4.196 -30.742 1.00 37.88 514 GLY A N 1
ATOM 3739 C CA . GLY A 1 514 ? 0.584 -4.933 -29.487 1.00 37.88 514 GLY A CA 1
ATOM 3740 C C . GLY A 1 514 ? 1.842 -4.947 -28.614 1.00 37.88 514 GLY A C 1
ATOM 3741 O O . GLY A 1 514 ? 2.961 -4.970 -29.123 1.00 37.88 514 GLY A O 1
ATOM 3742 N N . GLY A 1 515 ? 1.639 -4.928 -27.295 1.00 34.16 515 GLY A N 1
ATOM 3743 C CA . GLY A 1 515 ? 2.699 -4.989 -26.291 1.00 34.16 515 GLY A CA 1
ATOM 3744 C C . GLY A 1 515 ? 3.222 -6.401 -25.997 1.00 34.16 515 GLY A C 1
ATOM 3745 O O . GLY A 1 515 ? 2.543 -7.402 -26.210 1.00 34.16 515 GLY A O 1
ATOM 3746 N N . SER A 1 516 ? 4.444 -6.423 -25.456 1.00 40.41 516 SER A N 1
ATOM 3747 C CA . SER A 1 516 ? 5.062 -7.436 -24.587 1.00 40.41 516 SER A CA 1
ATOM 3748 C C . SER A 1 516 ? 4.984 -8.914 -24.989 1.00 40.41 516 SER A C 1
ATOM 3750 O O . SER A 1 516 ? 4.503 -9.755 -24.236 1.00 40.41 516 SER A O 1
ATOM 3752 N N . SER A 1 517 ? 5.614 -9.261 -26.113 1.00 36.44 517 SER A N 1
ATOM 3753 C CA . SER A 1 517 ? 6.259 -10.573 -26.276 1.00 36.44 517 SER A CA 1
ATOM 3754 C C . SER A 1 517 ? 7.350 -10.503 -27.346 1.00 36.44 517 SER A C 1
ATOM 3756 O O . SER A 1 517 ? 7.077 -10.804 -28.500 1.00 36.44 517 SER A O 1
ATOM 3758 N N . GLY A 1 518 ? 8.565 -10.063 -26.999 1.00 41.59 518 GLY A N 1
ATOM 3759 C CA . GLY A 1 518 ? 9.779 -10.262 -27.817 1.00 41.59 518 GLY A CA 1
ATOM 3760 C C . GLY A 1 518 ? 9.760 -9.792 -29.282 1.00 41.59 518 GLY A C 1
ATOM 3761 O O . GLY A 1 518 ? 10.706 -10.087 -30.002 1.00 41.59 518 GLY A O 1
ATOM 3762 N N . ASN A 1 519 ? 8.725 -9.078 -29.724 1.00 44.19 519 ASN A N 1
ATOM 3763 C CA . ASN A 1 519 ? 8.557 -8.628 -31.095 1.00 44.19 519 ASN A CA 1
ATOM 3764 C C . ASN A 1 519 ? 8.725 -7.106 -31.145 1.00 44.19 519 ASN A C 1
ATOM 3766 O O . ASN A 1 519 ? 8.081 -6.401 -30.363 1.00 44.19 519 ASN A O 1
ATOM 3770 N N . PRO A 1 520 ? 9.582 -6.597 -32.043 1.00 56.28 520 PRO A N 1
ATOM 3771 C CA . PRO A 1 520 ? 9.791 -5.168 -32.247 1.00 56.28 520 PRO A CA 1
ATOM 3772 C C . PRO A 1 520 ? 8.484 -4.435 -32.579 1.00 56.28 520 PRO A C 1
ATOM 3774 O O . PRO A 1 520 ? 7.549 -5.060 -33.093 1.00 56.28 520 PRO A O 1
ATOM 3777 N N . PRO A 1 521 ? 8.396 -3.118 -32.303 1.00 73.69 521 PRO A N 1
ATOM 3778 C CA . PRO A 1 521 ? 7.232 -2.318 -32.673 1.00 73.69 521 PRO A CA 1
ATOM 3779 C C . PRO A 1 521 ? 6.885 -2.507 -34.156 1.00 73.69 521 PRO A C 1
ATOM 3781 O O . PRO A 1 521 ? 7.772 -2.714 -34.975 1.00 73.69 521 PRO A O 1
ATOM 3784 N N . SER A 1 522 ? 5.613 -2.397 -34.543 1.00 73.56 522 SER A N 1
ATOM 3785 C CA . SER A 1 522 ? 5.168 -2.687 -35.922 1.00 73.56 522 SER A CA 1
ATOM 3786 C C . SER A 1 522 ? 5.791 -1.797 -37.006 1.00 73.56 522 SER A C 1
ATOM 3788 O O . SER A 1 522 ? 5.698 -2.122 -38.186 1.00 73.56 522 SER A O 1
ATOM 3790 N N . ASN A 1 523 ? 6.434 -0.687 -36.632 1.00 70.56 523 ASN A N 1
ATOM 3791 C CA . ASN A 1 523 ? 7.213 0.136 -37.554 1.00 70.56 523 ASN A CA 1
ATOM 3792 C C . ASN A 1 523 ? 8.634 -0.407 -37.805 1.00 70.56 523 ASN A C 1
ATOM 3794 O O . ASN A 1 523 ? 9.309 0.124 -38.682 1.00 70.56 523 ASN A O 1
ATOM 3798 N N . HIS A 1 524 ? 9.064 -1.455 -37.091 1.00 82.31 524 HIS A N 1
ATOM 3799 C CA . HIS A 1 524 ? 10.330 -2.160 -37.276 1.00 82.31 524 HIS A CA 1
ATOM 3800 C C . HIS A 1 524 ? 10.151 -3.341 -38.234 1.00 82.31 524 HIS A C 1
ATOM 3802 O O . HIS A 1 524 ? 9.990 -4.488 -37.820 1.00 82.31 524 HIS A O 1
ATOM 3808 N N . THR A 1 525 ? 10.111 -3.032 -39.528 1.00 84.81 525 THR A N 1
ATOM 3809 C CA . THR A 1 525 ? 9.837 -4.012 -40.596 1.00 84.81 525 THR A CA 1
ATOM 3810 C C . THR A 1 525 ? 11.070 -4.383 -41.414 1.00 84.81 525 THR A C 1
ATOM 3812 O O . THR A 1 525 ? 10.992 -5.298 -42.230 1.00 84.81 525 THR A O 1
ATOM 3815 N N . ASP A 1 526 ? 12.193 -3.699 -41.199 1.00 85.06 526 ASP A N 1
ATOM 3816 C CA . ASP A 1 526 ? 13.425 -3.905 -41.956 1.00 85.06 526 ASP A CA 1
ATOM 3817 C C . ASP A 1 526 ? 14.395 -4.791 -41.163 1.00 85.06 526 ASP A C 1
ATOM 3819 O O . ASP A 1 526 ? 14.879 -4.373 -40.120 1.00 85.06 526 ASP A O 1
ATOM 3823 N N . ASP A 1 527 ? 14.642 -6.025 -41.603 1.00 84.56 527 ASP A N 1
ATOM 3824 C CA . ASP A 1 527 ? 15.577 -6.947 -40.941 1.00 84.56 527 ASP A CA 1
ATOM 3825 C C . ASP A 1 527 ? 16.998 -6.749 -41.481 1.00 84.56 527 ASP A C 1
ATOM 3827 O O . ASP A 1 527 ? 17.299 -7.106 -42.625 1.00 84.56 527 ASP A O 1
ATOM 3831 N N . VAL A 1 528 ? 17.891 -6.223 -40.639 1.00 78.94 528 VAL A N 1
ATOM 3832 C CA . VAL A 1 528 ? 19.323 -6.135 -40.932 1.00 78.94 528 VAL A CA 1
ATOM 3833 C C . VAL A 1 528 ? 20.099 -6.999 -39.942 1.00 78.94 528 VAL A C 1
ATOM 3835 O O . VAL A 1 528 ? 20.247 -6.665 -38.767 1.00 78.94 528 VAL A O 1
ATOM 3838 N N . ASN A 1 529 ? 20.668 -8.095 -40.451 1.00 77.19 529 ASN A N 1
ATOM 3839 C CA . ASN A 1 529 ? 21.499 -9.047 -39.704 1.00 77.19 529 ASN A CA 1
ATOM 3840 C C . ASN A 1 529 ? 20.796 -9.699 -38.494 1.00 77.19 529 ASN A C 1
ATOM 3842 O O . ASN A 1 529 ? 21.446 -9.981 -37.487 1.00 77.19 529 ASN A O 1
ATOM 3846 N N . GLY A 1 530 ? 19.489 -9.966 -38.590 1.00 78.56 530 GLY A N 1
ATOM 3847 C CA . GLY A 1 530 ? 18.711 -10.607 -37.527 1.00 78.56 530 GLY A CA 1
ATOM 3848 C C . GLY A 1 530 ? 18.188 -9.632 -36.471 1.00 78.56 530 GLY A C 1
ATOM 3849 O O . GLY A 1 530 ? 17.697 -10.068 -35.428 1.00 78.56 530 GLY A O 1
ATOM 3850 N N . PHE A 1 531 ? 18.288 -8.327 -36.730 1.00 81.88 531 PHE A N 1
ATOM 3851 C CA . PHE A 1 531 ? 17.714 -7.266 -35.913 1.00 81.88 531 PHE A CA 1
ATOM 3852 C C . PHE A 1 531 ? 16.735 -6.471 -36.773 1.00 81.88 531 PHE A C 1
ATOM 3854 O O . PHE A 1 531 ? 17.107 -5.992 -37.840 1.00 81.88 531 PHE A O 1
ATOM 3861 N N . LEU A 1 532 ? 15.493 -6.319 -36.311 1.00 85.75 532 LEU A N 1
ATOM 3862 C CA . LEU A 1 532 ? 14.510 -5.493 -37.009 1.00 85.75 532 LEU A CA 1
ATOM 3863 C C . LEU A 1 532 ? 14.744 -4.015 -36.690 1.00 85.75 532 LEU A C 1
ATOM 3865 O O . LEU A 1 532 ? 14.994 -3.651 -35.539 1.00 85.75 532 LEU A O 1
ATOM 3869 N N . HIS A 1 533 ? 14.596 -3.166 -37.699 1.00 91.06 533 HIS A N 1
ATOM 3870 C CA . HIS A 1 533 ? 14.800 -1.726 -37.660 1.00 91.06 533 HIS A CA 1
ATOM 3871 C C . HIS A 1 533 ? 13.553 -0.977 -38.104 1.00 91.06 533 HIS A C 1
ATOM 3873 O O . HIS A 1 533 ? 12.847 -1.384 -39.032 1.00 91.06 533 HIS A O 1
ATOM 3879 N N . GLY A 1 534 ? 13.319 0.157 -37.444 1.00 88.75 534 GLY A N 1
ATOM 3880 C CA . GLY A 1 534 ? 12.325 1.146 -37.831 1.00 88.75 534 GLY A CA 1
ATOM 3881 C C . GLY A 1 534 ? 12.656 1.839 -39.153 1.00 88.75 534 GLY A C 1
ATOM 3882 O O . GLY A 1 534 ? 13.821 1.939 -39.544 1.00 88.75 534 GLY A O 1
ATOM 3883 N N . ALA A 1 535 ? 11.639 2.393 -39.817 1.00 86.06 535 ALA A N 1
ATOM 3884 C CA . ALA A 1 535 ? 11.866 3.352 -40.897 1.00 86.06 535 ALA A CA 1
ATOM 3885 C C . ALA A 1 535 ? 12.757 4.511 -40.404 1.00 86.06 535 ALA A C 1
ATOM 3887 O O . ALA A 1 535 ? 12.531 5.047 -39.320 1.00 86.06 535 ALA A O 1
ATOM 3888 N N . GLY A 1 536 ? 13.768 4.883 -41.198 1.00 86.50 536 GLY A N 1
ATOM 3889 C CA . GLY A 1 536 ? 14.721 5.932 -40.822 1.00 86.50 536 GLY A CA 1
ATOM 3890 C C . GLY A 1 536 ? 15.904 5.457 -39.974 1.00 86.50 536 GLY A C 1
ATOM 3891 O O . GLY A 1 536 ? 16.555 6.265 -39.318 1.00 86.50 536 GLY A O 1
ATOM 3892 N N . LYS A 1 537 ? 16.217 4.155 -39.995 1.00 87.06 537 LYS A N 1
ATOM 3893 C CA . LYS A 1 537 ? 17.378 3.581 -39.296 1.00 87.06 537 LYS A CA 1
ATOM 3894 C C . LYS A 1 537 ? 18.711 4.233 -39.666 1.00 87.06 537 LYS A C 1
ATOM 3896 O O . LYS A 1 537 ? 19.569 4.336 -38.808 1.00 87.06 537 LYS A O 1
ATOM 3901 N N . ASP A 1 538 ? 18.870 4.709 -40.900 1.00 87.38 538 ASP A N 1
ATOM 3902 C CA . ASP A 1 538 ? 20.106 5.368 -41.348 1.00 87.38 538 ASP A CA 1
ATOM 3903 C C . ASP A 1 538 ? 20.157 6.860 -40.923 1.00 87.38 538 ASP A C 1
ATOM 3905 O O . ASP A 1 538 ? 21.201 7.510 -41.006 1.00 87.38 538 ASP A O 1
ATOM 3909 N N . THR A 1 539 ? 19.033 7.387 -40.417 1.00 91.75 539 THR A N 1
ATOM 3910 C CA . THR A 1 539 ? 18.834 8.765 -39.939 1.00 91.75 539 THR A CA 1
ATOM 3911 C C . THR A 1 539 ? 18.011 8.798 -38.628 1.00 91.75 539 THR A C 1
ATOM 3913 O O . THR A 1 539 ? 16.879 9.302 -38.596 1.00 91.75 539 THR A O 1
ATOM 3916 N N . PRO A 1 540 ? 18.536 8.224 -37.524 1.00 91.50 540 PRO A N 1
ATOM 3917 C CA . PRO A 1 540 ? 17.775 7.980 -36.293 1.00 91.50 540 PRO A CA 1
ATOM 3918 C C . PRO A 1 540 ? 17.346 9.231 -35.492 1.00 91.50 540 PRO A C 1
ATOM 3920 O O . PRO A 1 540 ? 16.320 9.208 -34.810 1.00 91.50 540 PRO A O 1
ATOM 3923 N N . TYR A 1 541 ? 18.094 10.326 -35.549 1.00 89.50 541 TYR A N 1
ATOM 3924 C CA . TYR A 1 541 ? 17.774 11.618 -34.939 1.00 89.50 541 TYR A CA 1
ATOM 3925 C C . TYR A 1 541 ? 16.619 12.329 -35.648 1.00 89.50 541 TYR A C 1
ATOM 3927 O O . TYR A 1 541 ? 15.731 12.849 -34.972 1.00 89.50 541 TYR A O 1
ATOM 3935 N N . SER A 1 542 ? 16.589 12.342 -36.983 1.00 87.38 542 SER A N 1
ATOM 3936 C CA . SER A 1 542 ? 15.483 12.966 -37.733 1.00 87.38 542 SER A CA 1
ATOM 3937 C C . SER A 1 542 ? 14.225 12.090 -37.807 1.00 87.38 542 SER A C 1
ATOM 3939 O O . SER A 1 542 ? 13.127 12.607 -38.014 1.00 87.38 542 SER A O 1
ATOM 3941 N N . SER A 1 543 ? 14.357 10.787 -37.543 1.00 88.06 543 SER A N 1
ATOM 3942 C CA . SER A 1 543 ? 13.262 9.802 -37.610 1.00 88.06 543 SER A CA 1
ATOM 3943 C C . SER A 1 543 ? 12.640 9.466 -36.251 1.00 88.06 543 SER A C 1
ATOM 3945 O O . SER A 1 543 ? 11.962 8.452 -36.112 1.00 88.06 543 SER A O 1
ATOM 3947 N N . TRP A 1 544 ? 12.852 10.320 -35.241 1.00 87.81 544 TRP A N 1
ATOM 3948 C CA . TRP A 1 544 ? 12.280 10.189 -33.891 1.00 87.81 544 TRP A CA 1
ATOM 3949 C C . TRP A 1 544 ? 12.702 8.928 -33.114 1.00 87.81 544 TRP A C 1
ATOM 3951 O O . TRP A 1 544 ? 12.124 8.624 -32.068 1.00 87.81 544 TRP A O 1
ATOM 3961 N N . CYS A 1 545 ? 13.753 8.218 -33.538 1.00 90.81 545 CYS A N 1
ATOM 3962 C CA . CYS A 1 545 ? 14.243 7.031 -32.829 1.00 90.81 545 CYS A CA 1
ATOM 3963 C C . CYS A 1 545 ? 14.733 7.374 -31.409 1.00 90.81 545 CYS A C 1
ATOM 3965 O O . CYS A 1 545 ? 14.652 6.546 -30.499 1.00 90.81 545 CYS A O 1
ATOM 3967 N N . THR A 1 546 ? 15.173 8.617 -31.184 1.00 91.31 546 THR A N 1
ATOM 3968 C CA . THR A 1 546 ? 15.601 9.134 -29.872 1.00 91.31 546 THR A CA 1
ATOM 3969 C C . THR A 1 546 ? 14.502 9.132 -28.810 1.00 91.31 546 THR A C 1
ATOM 3971 O O . THR A 1 546 ? 14.819 9.102 -27.623 1.00 91.31 546 THR A O 1
ATOM 3974 N N . ALA A 1 547 ? 13.224 9.117 -29.205 1.00 85.81 547 ALA A N 1
ATOM 3975 C CA . ALA A 1 547 ? 12.103 9.035 -28.270 1.00 85.81 547 ALA A CA 1
ATOM 3976 C C . ALA A 1 547 ? 11.993 7.657 -27.597 1.00 85.81 547 ALA A C 1
ATOM 3978 O O . ALA A 1 547 ? 11.486 7.563 -26.484 1.00 85.81 547 ALA A O 1
ATOM 3979 N N . CYS A 1 548 ? 12.467 6.597 -28.263 1.00 88.19 548 CYS A N 1
ATOM 3980 C CA . CYS A 1 548 ? 12.416 5.228 -27.744 1.00 88.19 548 CYS A CA 1
ATOM 3981 C C . CYS A 1 548 ? 13.784 4.731 -27.261 1.00 88.19 548 CYS A C 1
ATOM 3983 O O . CYS A 1 548 ? 13.844 4.001 -26.279 1.00 88.19 548 CYS A O 1
ATOM 3985 N N . HIS A 1 549 ? 14.875 5.126 -27.928 1.00 89.19 549 HIS A N 1
ATOM 3986 C CA . HIS A 1 549 ? 16.243 4.654 -27.648 1.00 89.19 549 HIS A CA 1
ATOM 3987 C C . HIS A 1 549 ? 17.094 5.667 -26.860 1.00 89.19 549 HIS A C 1
ATOM 3989 O O . HIS A 1 549 ? 18.304 5.478 -26.695 1.00 89.19 549 HIS A O 1
ATOM 3995 N N . GLY A 1 550 ? 16.468 6.755 -26.404 1.00 88.69 550 GLY A N 1
ATOM 3996 C CA . GLY A 1 550 ? 17.108 7.864 -25.711 1.00 88.69 550 GLY A CA 1
ATOM 3997 C C . GLY A 1 550 ? 17.846 8.834 -26.649 1.00 88.69 550 GLY A C 1
ATOM 3998 O O . GLY A 1 550 ? 18.191 8.496 -27.784 1.00 88.69 550 GLY A O 1
ATOM 3999 N N . PRO A 1 551 ? 18.150 10.055 -26.178 1.00 87.69 551 PRO A N 1
ATOM 4000 C CA . PRO A 1 551 ? 18.783 11.102 -26.986 1.00 87.69 551 PRO A CA 1
ATOM 4001 C C . PRO A 1 551 ? 20.193 10.740 -27.476 1.00 87.69 551 PRO A C 1
ATOM 4003 O O . PRO A 1 551 ? 20.645 11.264 -28.489 1.00 87.69 551 PRO A O 1
ATOM 4006 N N . ALA A 1 552 ? 20.880 9.828 -26.782 1.00 89.06 552 ALA A N 1
ATOM 4007 C CA . ALA A 1 552 ? 22.190 9.313 -27.176 1.00 89.06 552 ALA A CA 1
ATOM 4008 C C . ALA A 1 552 ? 22.117 8.028 -28.023 1.00 89.06 552 ALA A C 1
ATOM 4010 O O . ALA A 1 552 ? 23.160 7.513 -28.416 1.00 89.06 552 ALA A O 1
ATOM 4011 N N . LEU A 1 553 ? 20.914 7.486 -28.268 1.00 91.88 553 LEU A N 1
ATOM 4012 C CA . LEU A 1 553 ? 20.700 6.198 -28.943 1.00 91.88 553 LEU A CA 1
ATOM 4013 C C . LEU A 1 553 ? 21.464 5.027 -28.285 1.00 91.88 553 LEU A C 1
ATOM 4015 O O . LEU A 1 553 ? 21.798 4.030 -28.932 1.00 91.88 553 LEU A O 1
ATOM 4019 N N . ALA A 1 554 ? 21.749 5.158 -26.987 1.00 89.00 554 ALA A N 1
ATOM 4020 C CA . ALA A 1 554 ? 22.456 4.172 -26.174 1.00 89.00 554 ALA A CA 1
ATOM 4021 C C . ALA A 1 554 ? 21.522 3.073 -25.632 1.00 89.00 554 ALA A C 1
ATOM 4023 O O . ALA A 1 554 ? 21.972 2.190 -24.904 1.00 89.00 554 ALA A O 1
ATOM 4024 N N . GLY A 1 555 ? 20.240 3.120 -26.005 1.00 84.75 555 GLY A N 1
ATOM 4025 C CA . GLY A 1 555 ? 19.184 2.303 -25.423 1.00 84.75 555 GLY A CA 1
ATOM 4026 C C . GLY A 1 555 ? 18.567 3.001 -24.214 1.00 84.75 555 GLY A C 1
ATOM 4027 O O . GLY A 1 555 ? 19.177 3.885 -23.610 1.00 84.75 555 GLY A O 1
ATOM 4028 N N . ASP A 1 556 ? 17.340 2.620 -23.877 1.00 82.25 556 ASP A N 1
ATOM 4029 C CA . ASP A 1 556 ? 16.618 3.172 -22.731 1.00 82.25 556 ASP A CA 1
ATOM 4030 C C . ASP A 1 556 ? 16.072 2.027 -21.875 1.00 82.25 556 ASP A C 1
ATOM 4032 O O . ASP A 1 556 ? 15.323 1.163 -22.334 1.00 82.25 556 ASP A O 1
ATOM 4036 N N . LEU A 1 557 ? 16.480 2.018 -20.605 1.00 69.06 557 LEU A N 1
ATOM 4037 C CA . LEU A 1 557 ? 16.073 1.013 -19.624 1.00 69.06 557 LEU A CA 1
ATOM 4038 C C . LEU A 1 557 ? 14.576 1.094 -19.296 1.00 69.06 557 LEU A C 1
ATOM 4040 O O . LEU A 1 557 ? 14.002 0.097 -18.867 1.00 69.06 557 LEU A O 1
ATOM 4044 N N . ASN A 1 558 ? 13.939 2.246 -19.518 1.00 69.81 558 ASN A N 1
ATOM 4045 C CA . ASN A 1 558 ? 12.515 2.446 -19.259 1.00 69.81 558 ASN A CA 1
ATOM 4046 C C . ASN A 1 558 ? 11.634 1.926 -20.401 1.00 69.81 558 ASN A C 1
ATOM 4048 O O . ASN A 1 558 ? 10.495 1.536 -20.159 1.00 69.81 558 ASN A O 1
ATOM 4052 N N . THR A 1 559 ? 12.145 1.905 -21.635 1.00 75.19 559 THR A N 1
ATOM 4053 C CA . THR A 1 559 ? 11.423 1.375 -22.805 1.00 75.19 559 THR A CA 1
ATOM 4054 C C . THR A 1 559 ? 11.841 -0.055 -23.154 1.00 75.19 559 THR A C 1
ATOM 4056 O O . THR A 1 559 ? 11.180 -0.708 -23.959 1.00 75.19 559 THR A O 1
ATOM 4059 N N . GLY A 1 560 ? 12.943 -0.549 -22.573 1.00 81.06 560 GLY A N 1
ATOM 4060 C CA . GLY A 1 560 ? 13.558 -1.827 -22.937 1.00 81.06 560 GLY A CA 1
ATOM 4061 C C . GLY A 1 560 ? 14.219 -1.808 -24.320 1.00 81.06 560 GLY A C 1
ATOM 4062 O O . GLY A 1 560 ? 14.565 -2.865 -24.848 1.00 81.06 560 GLY A O 1
ATOM 4063 N N . ALA A 1 561 ? 14.380 -0.627 -24.925 1.00 84.75 561 ALA A N 1
ATOM 4064 C CA . ALA A 1 561 ? 14.911 -0.493 -26.271 1.00 84.75 561 ALA A CA 1
ATOM 4065 C C . ALA A 1 561 ? 16.433 -0.743 -26.291 1.00 84.75 561 ALA A C 1
ATOM 4067 O O . ALA A 1 561 ? 17.165 -0.133 -25.502 1.00 84.75 561 ALA A O 1
ATOM 4068 N N . PRO A 1 562 ? 16.942 -1.604 -27.196 1.00 85.56 562 PRO A N 1
ATOM 4069 C CA . PRO A 1 562 ? 18.369 -1.892 -27.291 1.00 85.56 562 PRO A CA 1
ATOM 4070 C C . PRO A 1 562 ? 19.159 -0.678 -27.794 1.00 85.56 562 PRO A C 1
ATOM 4072 O O . PRO A 1 562 ? 18.628 0.218 -28.453 1.00 85.56 562 PRO A O 1
ATOM 4075 N N . SER A 1 563 ? 20.458 -0.661 -27.503 1.00 90.19 563 SER A N 1
ATOM 4076 C CA . SER A 1 563 ? 21.361 0.391 -27.968 1.00 90.19 563 SER A CA 1
ATOM 4077 C C . SER A 1 563 ? 21.551 0.343 -29.483 1.00 90.19 563 SER A C 1
ATOM 4079 O O . SER A 1 563 ? 22.083 -0.637 -30.011 1.00 90.19 563 SER A O 1
ATOM 4081 N N . CYS A 1 564 ? 21.205 1.423 -30.188 1.00 88.50 564 CYS A N 1
ATOM 4082 C CA . CYS A 1 564 ? 21.514 1.546 -31.615 1.00 88.50 564 CYS A CA 1
ATOM 4083 C C . CYS A 1 564 ? 23.033 1.587 -31.831 1.00 88.50 564 CYS A C 1
ATOM 4085 O O . CYS A 1 564 ? 23.541 1.001 -32.786 1.00 88.50 564 CYS A O 1
ATOM 4087 N N . THR A 1 565 ? 23.766 2.218 -30.904 1.00 87.56 565 THR A N 1
ATOM 4088 C CA . THR A 1 565 ? 25.238 2.293 -30.957 1.00 87.56 565 THR A CA 1
ATOM 4089 C C . THR A 1 565 ? 25.923 0.939 -30.768 1.00 87.56 565 THR A C 1
ATOM 4091 O O . THR A 1 565 ? 27.029 0.757 -31.270 1.00 87.56 565 THR A O 1
ATOM 4094 N N . ALA A 1 566 ? 25.269 -0.038 -30.128 1.00 82.25 566 ALA A N 1
ATOM 4095 C CA . ALA A 1 566 ? 25.804 -1.396 -30.014 1.00 82.25 566 ALA A CA 1
ATOM 4096 C C . ALA A 1 566 ? 25.790 -2.161 -31.349 1.00 82.25 566 ALA A C 1
ATOM 4098 O O . ALA A 1 566 ? 26.612 -3.051 -31.540 1.00 82.25 566 ALA A O 1
ATOM 4099 N N . CYS A 1 567 ? 24.881 -1.810 -32.266 1.00 77.56 567 CYS A N 1
ATOM 4100 C CA . CYS A 1 567 ? 24.746 -2.489 -33.558 1.00 77.56 567 CYS A CA 1
ATOM 4101 C C . CYS A 1 567 ? 25.409 -1.719 -34.713 1.00 77.56 567 CYS A C 1
ATOM 4103 O O . CYS A 1 567 ? 25.953 -2.341 -35.619 1.00 77.56 567 CYS A O 1
ATOM 4105 N N . HIS A 1 568 ? 25.382 -0.381 -34.678 1.00 78.19 568 HIS A N 1
ATOM 4106 C CA . HIS A 1 568 ? 25.822 0.481 -35.791 1.00 78.19 568 HIS A CA 1
ATOM 4107 C C . HIS A 1 568 ? 27.053 1.350 -35.475 1.00 78.19 568 HIS A C 1
ATOM 4109 O O . HIS A 1 568 ? 27.588 2.021 -36.356 1.00 78.19 568 HIS A O 1
ATOM 4115 N N . GLY A 1 569 ? 27.524 1.372 -34.223 1.00 76.19 569 GLY A N 1
ATOM 4116 C CA . GLY A 1 569 ? 28.516 2.356 -33.777 1.00 76.19 569 GLY A CA 1
ATOM 4117 C C . GLY A 1 569 ? 27.967 3.793 -33.809 1.00 76.19 569 GLY A C 1
ATOM 4118 O O . GLY A 1 569 ? 26.758 4.009 -33.751 1.00 76.19 569 GLY A O 1
ATOM 4119 N N . GLN A 1 570 ? 28.846 4.800 -33.885 1.00 71.06 570 GLN A N 1
ATOM 4120 C CA . GLN A 1 570 ? 28.460 6.214 -34.078 1.00 71.06 570 GLN A CA 1
ATOM 4121 C C . GLN A 1 570 ? 28.411 6.622 -35.563 1.00 71.06 570 GLN A C 1
ATOM 4123 O O . GLN A 1 570 ? 28.690 7.768 -35.907 1.00 71.06 570 GLN A O 1
ATOM 4128 N N . ILE A 1 571 ? 28.116 5.684 -36.463 1.00 62.50 571 ILE A N 1
ATOM 4129 C CA . ILE A 1 571 ? 28.207 5.916 -37.905 1.00 62.50 571 ILE A CA 1
ATOM 4130 C C . ILE A 1 571 ? 26.798 6.143 -38.455 1.00 62.50 571 ILE A C 1
ATOM 4132 O O . ILE A 1 571 ? 26.132 5.211 -38.891 1.00 62.50 571 ILE A O 1
ATOM 4136 N N . TRP A 1 572 ? 26.346 7.394 -38.429 1.00 80.75 572 TRP A N 1
ATOM 4137 C CA . TRP A 1 572 ? 25.075 7.817 -39.024 1.00 80.75 572 TRP A CA 1
ATOM 4138 C C . TRP A 1 572 ? 25.345 8.900 -40.066 1.00 80.75 572 TRP A C 1
ATOM 4140 O O . TRP A 1 572 ? 26.285 9.683 -39.916 1.00 80.75 572 TRP A O 1
ATOM 4150 N N . SER A 1 573 ? 24.534 8.973 -41.126 1.00 75.94 573 SER A N 1
ATOM 4151 C CA . SER A 1 573 ? 24.709 10.002 -42.167 1.00 75.94 573 SER A CA 1
ATOM 4152 C C . SER A 1 573 ? 24.317 11.413 -41.713 1.00 75.94 573 SER A C 1
ATOM 4154 O O . SER A 1 573 ? 24.516 12.377 -42.450 1.00 75.94 573 SER A O 1
ATOM 4156 N N . GLU A 1 574 ? 23.766 11.546 -40.509 1.00 83.94 574 GLU A N 1
ATOM 4157 C CA . GLU A 1 574 ? 23.358 12.812 -39.910 1.00 83.94 574 GLU A CA 1
ATOM 4158 C C . GLU A 1 574 ? 24.134 13.101 -38.618 1.00 83.94 574 GLU A C 1
ATOM 4160 O O . GLU A 1 574 ? 24.501 12.201 -37.862 1.00 83.94 574 GLU A O 1
ATOM 4165 N N . THR A 1 575 ? 24.398 14.383 -38.369 1.00 76.06 575 THR A N 1
ATOM 4166 C CA . THR A 1 575 ? 25.103 14.853 -37.172 1.00 76.06 575 THR A CA 1
ATOM 4167 C C . THR A 1 575 ? 24.141 15.032 -36.005 1.00 76.06 575 THR A C 1
ATOM 4169 O O . THR A 1 575 ? 23.028 15.527 -36.190 1.00 76.06 575 THR A O 1
ATOM 4172 N N . THR A 1 576 ? 24.599 14.728 -34.790 1.00 71.44 576 THR A N 1
ATOM 4173 C CA . THR A 1 576 ? 23.876 15.006 -33.543 1.00 71.44 576 THR A CA 1
ATOM 4174 C C . THR A 1 576 ? 23.430 16.475 -33.504 1.00 71.44 576 THR A C 1
ATOM 4176 O O . THR A 1 576 ? 24.270 17.358 -33.714 1.00 71.44 576 THR A O 1
ATOM 4179 N N . PRO A 1 577 ? 22.146 16.782 -33.238 1.00 67.75 577 PRO A N 1
ATOM 4180 C CA . PRO A 1 577 ? 21.704 18.166 -33.119 1.00 67.75 577 PRO A CA 1
ATOM 4181 C C . PRO A 1 577 ? 22.494 18.900 -32.019 1.00 67.75 577 PRO A C 1
ATOM 4183 O O . PRO A 1 577 ? 22.761 18.299 -30.973 1.00 67.75 577 PRO A O 1
ATOM 4186 N N . PRO A 1 578 ? 22.864 20.182 -32.209 1.00 47.81 578 PRO A N 1
ATOM 4187 C CA . PRO A 1 578 ? 23.576 20.950 -31.195 1.00 47.81 578 PRO A CA 1
ATOM 4188 C C . PRO A 1 578 ? 22.801 20.955 -29.876 1.00 47.81 578 PRO A C 1
ATOM 4190 O O . PRO A 1 578 ? 21.616 21.291 -29.840 1.00 47.81 578 PRO A O 1
ATOM 4193 N N . SER A 1 579 ? 23.473 20.610 -28.778 1.00 46.19 579 SER A N 1
ATOM 4194 C CA . SER A 1 579 ? 22.916 20.665 -27.427 1.00 46.19 579 SER A CA 1
ATOM 4195 C C . SER A 1 579 ? 22.743 22.124 -26.994 1.00 46.19 579 SER A C 1
ATOM 4197 O O . SER A 1 579 ? 23.595 22.694 -26.315 1.00 46.19 579 SER A O 1
ATOM 4199 N N . GLY A 1 580 ? 21.663 22.762 -27.438 1.00 41.78 580 GLY A N 1
ATOM 4200 C CA . GLY A 1 580 ? 21.366 24.145 -27.085 1.00 41.78 580 GLY A CA 1
ATOM 4201 C C . GLY A 1 580 ? 20.231 24.730 -27.910 1.00 41.78 580 GLY A C 1
ATOM 4202 O O . GLY A 1 580 ? 20.463 25.314 -28.962 1.00 41.78 580 GLY A O 1
ATOM 4203 N N . GLY A 1 581 ? 19.004 24.612 -27.405 1.00 31.77 581 GLY A N 1
ATOM 4204 C CA . GLY A 1 581 ? 17.850 25.321 -27.950 1.00 31.77 581 GLY A CA 1
ATOM 4205 C C . GLY A 1 581 ? 16.556 24.564 -27.709 1.00 31.77 581 GLY A C 1
ATOM 4206 O O . GLY A 1 581 ? 16.206 23.675 -28.477 1.00 31.77 581 GLY A O 1
ATOM 4207 N N . GLY A 1 582 ? 15.832 24.924 -26.647 1.00 49.09 582 GLY A N 1
ATOM 4208 C CA . GLY A 1 582 ? 14.436 24.525 -26.521 1.00 49.09 582 GLY A CA 1
ATOM 4209 C C . GLY A 1 582 ? 13.647 25.060 -27.714 1.00 49.09 582 GLY A C 1
ATOM 4210 O O . GLY A 1 582 ? 13.753 26.240 -28.045 1.00 49.09 582 GLY A O 1
ATOM 4211 N N . SER A 1 583 ? 12.866 24.203 -28.363 1.00 37.12 583 SER A N 1
ATOM 4212 C CA . SER A 1 583 ? 11.842 24.646 -29.301 1.00 37.12 583 SER A CA 1
ATOM 4213 C C . SER A 1 583 ? 10.667 23.676 -29.332 1.00 37.12 583 SER A C 1
ATOM 4215 O O . SER A 1 583 ? 10.774 22.496 -29.015 1.00 37.12 583 SER A O 1
ATOM 4217 N N . THR A 1 584 ? 9.529 24.278 -29.629 1.00 36.03 584 THR A N 1
ATOM 4218 C CA . THR A 1 584 ? 8.148 23.939 -29.309 1.00 36.03 584 THR A CA 1
ATOM 4219 C C . THR A 1 584 ? 7.553 22.818 -30.156 1.00 36.03 584 THR A C 1
ATOM 4221 O O . THR A 1 584 ? 7.727 22.791 -31.372 1.00 36.03 584 THR A O 1
ATOM 4224 N N . ASN A 1 585 ? 6.742 21.975 -29.512 1.00 31.94 585 ASN A N 1
ATOM 4225 C CA . ASN A 1 585 ? 5.895 20.964 -30.140 1.00 31.94 585 ASN A CA 1
ATOM 4226 C C . ASN A 1 585 ? 4.789 21.610 -30.994 1.00 31.94 585 ASN A C 1
ATOM 4228 O O . ASN A 1 585 ? 3.772 22.050 -30.462 1.00 31.94 585 ASN A O 1
ATOM 4232 N N . ASN A 1 586 ? 4.975 21.638 -32.312 1.00 31.53 586 ASN A N 1
ATOM 4233 C CA . ASN A 1 586 ? 3.882 21.630 -33.285 1.00 31.53 586 ASN A CA 1
ATOM 4234 C C . ASN A 1 586 ? 4.382 21.006 -34.605 1.00 31.53 586 ASN A C 1
ATOM 4236 O O . ASN A 1 586 ? 5.436 21.417 -35.093 1.00 31.53 586 ASN A O 1
ATOM 4240 N N . PRO A 1 587 ? 3.667 20.035 -35.199 1.00 32.75 587 PRO A N 1
ATOM 4241 C CA . PRO A 1 587 ? 4.047 19.444 -36.481 1.00 32.75 587 PRO A CA 1
ATOM 4242 C C . PRO A 1 587 ? 3.760 20.401 -37.658 1.00 32.75 587 PRO A C 1
ATOM 4244 O O . PRO A 1 587 ? 2.750 21.111 -37.631 1.00 32.75 587 PRO A O 1
ATOM 4247 N N . PRO A 1 588 ? 4.574 20.405 -38.734 1.00 31.16 588 PRO A N 1
ATOM 4248 C CA . PRO A 1 588 ? 4.177 20.990 -40.008 1.00 31.16 588 PRO A CA 1
ATOM 4249 C C . PRO A 1 588 ? 3.065 20.149 -40.645 1.00 31.16 588 PRO A C 1
ATOM 4251 O O . PRO A 1 588 ? 3.171 18.930 -40.773 1.00 31.16 588 PRO A O 1
ATOM 4254 N N . SER A 1 589 ? 2.002 20.818 -41.077 1.00 39.09 589 SER A N 1
ATOM 4255 C CA . SER A 1 589 ? 0.957 20.257 -41.928 1.00 39.09 589 SER A CA 1
ATOM 4256 C C . SER A 1 589 ? 1.499 19.906 -43.319 1.00 39.09 589 SER A C 1
ATOM 4258 O O . SER A 1 589 ? 2.114 20.763 -43.946 1.00 39.09 589 SER A O 1
ATOM 4260 N N . ASN A 1 590 ? 1.188 18.694 -43.792 1.00 34.72 590 ASN A N 1
ATOM 4261 C CA . ASN A 1 590 ? 1.161 18.230 -45.189 1.00 34.72 590 ASN A CA 1
ATOM 4262 C C . ASN A 1 590 ? 2.201 18.818 -46.161 1.00 34.72 590 ASN A C 1
ATOM 4264 O O . ASN A 1 590 ? 2.000 19.898 -46.713 1.00 34.72 590 ASN A O 1
ATOM 4268 N N . HIS A 1 591 ? 3.197 18.007 -46.529 1.00 25.28 591 HIS A N 1
ATOM 4269 C CA . HIS A 1 591 ? 3.844 18.124 -47.835 1.00 25.28 591 HIS A CA 1
ATOM 4270 C C . HIS A 1 591 ? 3.380 16.956 -48.714 1.00 25.28 591 HIS A C 1
ATOM 4272 O O . HIS A 1 591 ? 3.745 15.806 -48.494 1.00 25.28 591 HIS A O 1
ATOM 4278 N N . THR A 1 592 ? 2.510 17.247 -49.678 1.00 31.80 592 THR A N 1
ATOM 4279 C CA . THR A 1 592 ? 2.256 16.375 -50.829 1.00 31.80 592 THR A CA 1
ATOM 4280 C C . THR A 1 592 ? 3.415 16.513 -51.804 1.00 31.80 592 THR A C 1
ATOM 4282 O O . THR A 1 592 ? 3.692 17.623 -52.265 1.00 31.80 592 THR A O 1
ATOM 4285 N N . ASP A 1 593 ? 4.048 15.399 -52.157 1.00 28.83 593 ASP A N 1
ATOM 4286 C CA . ASP A 1 593 ? 4.967 15.337 -53.289 1.00 28.83 593 ASP A CA 1
ATOM 4287 C C . ASP A 1 593 ? 4.190 15.566 -54.588 1.00 28.83 593 ASP A C 1
ATOM 4289 O O . ASP A 1 593 ? 3.356 14.757 -54.999 1.00 28.83 593 ASP A O 1
ATOM 4293 N N . ASN A 1 594 ? 4.461 16.697 -55.239 1.00 27.84 594 ASN A N 1
ATOM 4294 C CA . ASN A 1 594 ? 4.079 16.921 -56.623 1.00 27.84 594 ASN A CA 1
ATOM 4295 C C . ASN A 1 594 ? 5.243 16.481 -57.513 1.00 27.84 594 ASN A C 1
ATOM 4297 O O . ASN A 1 594 ? 6.204 17.220 -57.721 1.00 27.84 594 ASN A O 1
ATOM 4301 N N . VAL A 1 595 ? 5.148 15.262 -58.035 1.00 41.50 595 VAL A N 1
ATOM 4302 C CA . VAL A 1 595 ? 5.967 14.805 -59.155 1.00 41.50 595 VAL A CA 1
ATOM 4303 C C . VAL A 1 595 ? 5.314 15.333 -60.432 1.00 41.50 595 VAL A C 1
ATOM 4305 O O . VAL A 1 595 ? 4.287 14.797 -60.836 1.00 41.50 595 VAL A O 1
ATOM 4308 N N . ASN A 1 596 ? 5.871 16.399 -61.025 1.00 42.00 596 ASN A N 1
ATOM 4309 C CA . ASN A 1 596 ? 5.930 16.663 -62.476 1.00 42.00 596 ASN A CA 1
ATOM 4310 C C . ASN A 1 596 ? 6.420 18.092 -62.785 1.00 42.00 596 ASN A C 1
ATOM 4312 O O . ASN A 1 596 ? 5.767 19.060 -62.401 1.00 42.00 596 ASN A O 1
ATOM 4316 N N . GLY A 1 597 ? 7.459 18.209 -63.624 1.00 38.84 597 GLY A N 1
ATOM 4317 C CA . GLY A 1 597 ? 7.568 19.321 -64.578 1.00 38.84 597 GLY A CA 1
ATOM 4318 C C . GLY A 1 597 ? 8.918 20.036 -64.690 1.00 38.84 597 GLY A C 1
ATOM 4319 O O . GLY A 1 597 ? 9.113 21.038 -64.013 1.00 38.84 597 GLY A O 1
ATOM 4320 N N . PHE A 1 598 ? 9.697 19.586 -65.686 1.00 36.69 598 PHE A N 1
ATOM 4321 C CA . PHE A 1 598 ? 10.878 20.183 -66.348 1.00 36.69 598 PHE A CA 1
ATOM 4322 C C . PHE A 1 598 ? 12.243 20.132 -65.661 1.00 36.69 598 PHE A C 1
ATOM 4324 O O . PHE A 1 598 ? 12.427 20.744 -64.590 1.00 36.69 598 PHE A O 1
#

Radius of gyration: 40.97 Å; Cα contacts (8 Å, |Δi|>4): 592; chains: 1; bounding box: 91×92×129 Å

Foldseek 3Di:
DDDDDDDDDDDDDDDDDDDDDDDDDDDDDDDDDDDDDDDDDDDDDDDDDDDPDPDPDDDDPPQQPDDDPNDTHGPCLQACVVVVVCVQCNLQQCRDVVNPGHRSCVVDVPRRPDDRDDPDDDDDDPPQQPDADPNDTDGPPNVPCVVPCVCVQCNPQQCGDPVNPDHRPCVVPVDRDDDDDDDDDDDDPDDPPQQPDDDPNDTHGDCLVPCQVDPNCVQCNVQQCRDVVNPGHRPCVVVVDGDDDDDDDDDDDDPPDDPPQQCDDDPNGGHHPCLLPCVVVVVCVQCNLQLCGDPVNRGHRSCVVCNPPRPHDRDDDDDDDDCPDPPQQCDDDPNGTHHPCLLPCQVVVVCVQCNLQQCRDVVNVGHRSCVPPNSDHPDDSPPQSPPDPVPPDPQQPDADPNDGHHPCLLPCQVVVVCLQCNLQQCGDVHHRSCVVDVPDRPDDRDDDDDDEHRDDPPQQCDADPNDGHHPCLLPCPVVVVCVQCNLQQCGDNDHRSCVPCVPRHPDDRDPDFHDDDPDDTPQQPDDDPNDTDHPCLLPCCVVVVCVQCNLQQCRDPVNRGHRSCVVPNPDHPDDRPPPDDDDDDDDDPDDDDDPDDD